Protein 4AZ6 (pdb70)

B-factor: mean 16.1, std 9.79, range [7.25, 99.03]

Sequence (435 aa):
SHNNEKLAKKKKIVSIDAGRKYFSPEQLKEEIIDKAKHYGYTDLHLLVGNDGLRFMLDDMSITANGKKTYASDDVKRRAIEEKGTNDDYYNDPNGNHLTESQMTDLLINNYAKDDKKGIGLIPTVNSPGHMDAILNAMKELGIQNPNFSYFGKKSARTVDLDNEEQAVAFTKALIIDDKYAAYFAKKKTEIFNIGLDEYANDATDAKKGWSSSVLQADKYYPNEGYPVKGYEKFIAYANDDLARIVKKSSHGLKPMAFNDGIIYYNSDTSFGSFDKDIIVSMWTGGWGGYDVASSKKLLLAEKGHQILNTNDAWYYVLGRNADGQGWYNLDQGLNGIKNTPITSSVPKTEEGADDIPIIGGMVAAWADTPSARYSPSRLFKKLMRHFANANAEEYFAADYEESAEEQALNEVPKKDLNRRYTAEESVTAVKEAEEKAIRRSSLDSNLSRAQQQDDTIDQQAIAKKLQETVNNLTLTT

Organism: Streptococcus pneumoniae serotype 4 (strain ATCC BAA-334 / TIGR4) (NCBI:txid170187)

Structure (mmCIF, N/CA/C/O backbone):
data_4AZ6
#
_entry.id   4AZ6
#
_cell.length_a   78.300
_cell.length_b   109.600
_cell.length_c   112.600
_cell.angle_alpha   90.00
_cell.angle_beta   90.00
_cell.angle_gamma   90.00
#
_symmetry.space_group_name_H-M   'I 2 2 2'
#
loop_
_entity.id
_entity.type
_entity.pdbx_description
1 polymer BETA-N-ACETYLHEXOSAMINIDASE
2 non-polymer 'O-(2-ACETAMIDO-2-DEOXY D-GLUCOPYRANOSYLIDENE) AMINO-N-PHENYLCARBAMATE'
3 non-polymer 1,2-ETHANEDIOL
4 non-polymer 2,5,8,11,14,17-HEXAOXANONADECAN-19-OL
5 water water
#
loop_
_atom_site.group_PDB
_atom_site.id
_atom_site.type_symbol
_atom_site.label_atom_id
_atom_site.label_alt_id
_atom_site.label_comp_id
_atom_site.label_asym_id
_atom_site.label_entity_id
_atom_site.label_seq_id
_atom_site.pdbx_PDB_ins_code
_atom_site.Cartn_x
_atom_site.Cartn_y
_atom_site.Cartn_z
_atom_site.occupancy
_atom_site.B_iso_or_equiv
_atom_site.auth_seq_id
_atom_site.auth_comp_id
_atom_site.auth_asym_id
_atom_site.auth_atom_id
_atom_site.pdbx_PDB_model_num
ATOM 1 N N . SER A 1 1 ? 35.219 46.191 3.631 1.00 44.27 179 SER A N 1
ATOM 2 C CA . SER A 1 1 ? 33.882 45.798 3.098 1.00 33.44 179 SER A CA 1
ATOM 3 C C . SER A 1 1 ? 32.736 46.370 3.921 1.00 34.27 179 SER A C 1
ATOM 4 O O . SER A 1 1 ? 31.844 45.614 4.328 1.00 35.46 179 SER A O 1
ATOM 7 N N . HIS A 1 2 ? 32.747 47.682 4.154 1.00 33.22 180 HIS A N 1
ATOM 8 C CA . HIS A 1 2 ? 31.654 48.361 4.857 1.00 30.30 180 HIS A CA 1
ATOM 9 C C . HIS A 1 2 ? 30.300 48.043 4.257 1.00 28.85 180 HIS A C 1
ATOM 10 O O . HIS A 1 2 ? 29.369 47.809 4.985 1.00 23.56 180 HIS A O 1
ATOM 12 N N A ASN A 1 3 ? 30.188 48.033 2.934 0.50 28.53 181 ASN A N 1
ATOM 13 N N B ASN A 1 3 ? 30.216 48.038 2.914 0.50 28.71 181 ASN A N 1
ATOM 14 C CA A ASN A 1 3 ? 28.918 47.730 2.296 0.50 24.77 181 ASN A CA 1
ATOM 15 C CA B ASN A 1 3 ? 28.974 47.704 2.202 0.50 24.96 181 ASN A CA 1
ATOM 16 C C A ASN A 1 3 ? 28.434 46.300 2.565 0.50 21.86 181 ASN A C 1
ATOM 17 C C B ASN A 1 3 ? 28.451 46.306 2.543 0.50 21.76 181 ASN A C 1
ATOM 18 O O A ASN A 1 3 ? 27.254 46.101 2.798 0.50 19.02 181 ASN A O 1
ATOM 19 O O B ASN A 1 3 ? 27.269 46.140 2.800 0.50 18.98 181 ASN A O 1
ATOM 28 N N . GLU A 1 4 ? 29.334 45.320 2.583 1.00 20.01 182 GLU A N 1
ATOM 29 C CA . GLU A 1 4 ? 28.937 43.952 2.937 1.00 20.66 182 GLU A CA 1
ATOM 30 C C . GLU A 1 4 ? 28.493 43.855 4.393 1.00 19.33 182 GLU A C 1
ATOM 31 O O . GLU A 1 4 ? 27.573 43.105 4.708 1.00 19.15 182 GLU A O 1
ATOM 37 N N . LYS A 1 5 ? 29.113 44.620 5.273 1.00 16.12 183 LYS A N 1
ATOM 38 C CA . LYS A 1 5 ? 28.725 44.578 6.682 1.00 15.52 183 LYS A CA 1
ATOM 39 C C . LYS A 1 5 ? 27.345 45.207 6.862 1.00 13.87 183 LYS A C 1
ATOM 40 O O . LYS A 1 5 ? 26.479 44.638 7.512 1.00 13.79 183 LYS A O 1
ATOM 46 N N . LEU A 1 6 ? 27.123 46.387 6.300 1.00 14.56 184 LEU A N 1
ATOM 47 C CA . LEU A 1 6 ? 25.840 47.075 6.465 1.00 15.24 184 LEU A CA 1
ATOM 48 C C . LEU A 1 6 ? 24.673 46.342 5.806 1.00 14.08 184 LEU A C 1
ATOM 49 O O . LEU A 1 6 ? 23.532 46.495 6.223 1.00 15.13 184 LEU A O 1
ATOM 54 N N . ALA A 1 7 ? 24.966 45.535 4.787 1.00 13.52 185 ALA A N 1
ATOM 55 C CA . ALA A 1 7 ? 23.954 44.755 4.099 1.00 14.18 185 ALA A CA 1
ATOM 56 C C . ALA A 1 7 ? 23.444 43.580 4.920 1.00 13.42 185 ALA A C 1
ATOM 57 O O . ALA A 1 7 ? 22.405 43.003 4.584 1.00 15.12 185 ALA A O 1
ATOM 59 N N . LYS A 1 8 ? 24.160 43.202 5.971 1.00 12.16 186 LYS A N 1
ATOM 60 C CA . LYS A 1 8 ? 23.719 42.096 6.818 1.00 12.32 186 LYS A CA 1
ATOM 61 C C . LYS A 1 8 ? 22.444 42.473 7.572 1.00 10.98 186 LYS A C 1
ATOM 62 O O . LYS A 1 8 ? 22.156 43.642 7.826 1.00 11.37 186 LYS A O 1
ATOM 68 N N A LYS A 1 9 ? 21.687 41.458 7.962 0.50 10.12 187 LYS A N 1
ATOM 69 N N B LYS A 1 9 ? 21.688 41.458 7.963 0.50 10.42 187 LYS A N 1
ATOM 70 C CA A LYS A 1 9 ? 20.576 41.664 8.875 0.50 9.89 187 LYS A CA 1
ATOM 71 C CA B LYS A 1 9 ? 20.579 41.660 8.878 0.50 10.38 187 LYS A CA 1
ATOM 72 C C A LYS A 1 9 ? 21.108 41.845 10.293 0.50 8.60 187 LYS A C 1
ATOM 73 C C B LYS A 1 9 ? 21.111 41.846 10.295 0.50 8.83 187 LYS A C 1
ATOM 74 O O A LYS A 1 9 ? 22.038 41.140 10.721 0.50 10.00 187 LYS A O 1
ATOM 75 O O B LYS A 1 9 ? 22.042 41.142 10.723 0.50 10.28 187 LYS A O 1
ATOM 86 N N . LYS A 1 10 ? 20.514 42.768 11.041 1.00 9.17 188 LYS A N 1
ATOM 87 C CA . LYS A 1 10 ? 20.797 42.927 12.479 1.00 9.02 188 LYS A CA 1
ATOM 88 C C . LYS A 1 10 ? 19.427 42.900 13.166 1.00 8.86 188 LYS A C 1
ATOM 89 O O . LYS A 1 10 ? 18.546 43.719 12.863 1.00 8.76 188 LYS A O 1
ATOM 95 N N . ILE A 1 11 ? 19.244 41.914 14.020 1.00 8.70 189 ILE A N 1
ATOM 96 C CA . ILE A 1 11 ? 17.945 41.517 14.476 1.00 8.09 189 ILE A CA 1
ATOM 97 C C . ILE A 1 11 ? 17.912 41.480 15.978 1.00 7.93 189 ILE A C 1
ATOM 98 O O . ILE A 1 11 ? 18.843 41.010 16.612 1.00 8.39 189 ILE A O 1
ATOM 103 N N . VAL A 1 12 ? 16.809 41.961 16.554 1.00 8.02 190 VAL A N 1
ATOM 104 C CA . VAL A 1 12 ? 16.504 41.771 17.955 1.00 8.14 190 VAL A CA 1
ATOM 105 C C . VAL A 1 12 ? 15.349 40.785 18.040 1.00 8.12 190 VAL A C 1
ATOM 106 O O . VAL A 1 12 ? 14.332 40.952 17.350 1.00 8.34 190 VAL A O 1
ATOM 110 N N . SER A 1 13 ? 15.505 39.748 18.865 1.00 8.22 191 SER A N 1
ATOM 111 C CA . SER A 1 13 ? 14.479 38.738 19.085 1.00 7.25 191 SER A CA 1
ATOM 112 C C . SER A 1 13 ? 13.814 38.925 20.435 1.00 7.84 191 SER A C 1
ATOM 113 O O . SER A 1 13 ? 14.477 39.147 21.439 1.00 8.30 191 SER A O 1
ATOM 116 N N . ILE A 1 14 ? 12.484 38.847 20.433 1.00 8.25 192 ILE A N 1
ATOM 117 C CA . ILE A 1 14 ? 11.667 39.010 21.627 1.00 7.80 192 ILE A CA 1
ATOM 118 C C . ILE A 1 14 ? 10.733 37.815 21.793 1.00 8.05 192 ILE A C 1
ATOM 119 O O . ILE A 1 14 ? 9.960 37.489 20.880 1.00 8.25 192 ILE A O 1
ATOM 124 N N . ASP A 1 15 ? 10.808 37.160 22.952 1.00 8.72 193 ASP A N 1
ATOM 125 C CA . ASP A 1 15 ? 9.934 36.037 23.281 1.00 7.94 193 ASP A CA 1
ATOM 126 C C . ASP A 1 15 ? 8.556 36.521 23.759 1.00 8.24 193 ASP A C 1
ATOM 127 O O . ASP A 1 15 ? 8.300 36.639 24.933 1.00 8.97 193 ASP A O 1
ATOM 132 N N . ALA A 1 16 ? 7.685 36.790 22.791 1.00 7.92 194 ALA A N 1
ATOM 133 C CA . ALA A 1 16 ? 6.281 37.123 23.057 1.00 8.20 194 ALA A CA 1
ATOM 134 C C . ALA A 1 16 ? 5.399 35.892 22.879 1.00 8.74 194 ALA A C 1
ATOM 135 O O . ALA A 1 16 ? 4.199 35.985 22.605 1.00 9.88 194 ALA A O 1
ATOM 137 N N . GLY A 1 17 ? 6.012 34.707 23.040 1.00 8.42 195 GLY A N 1
ATOM 138 C CA . GLY A 1 17 ? 5.253 33.458 23.163 1.00 8.22 195 GLY A CA 1
ATOM 139 C C . GLY A 1 17 ? 5.002 33.121 24.607 1.00 8.00 195 GLY A C 1
ATOM 140 O O . GLY A 1 17 ? 3.870 32.865 25.040 1.00 9.10 195 GLY A O 1
ATOM 141 N N . ARG A 1 18 ? 6.067 33.111 25.412 1.00 8.26 196 ARG A N 1
ATOM 142 C CA . ARG A 1 18 ? 5.888 32.802 26.817 1.00 8.84 196 ARG A CA 1
ATOM 143 C C . ARG A 1 18 ? 5.149 33.905 27.551 1.00 8.18 196 ARG A C 1
ATOM 144 O O . ARG A 1 18 ? 4.400 33.642 28.504 1.00 8.85 196 ARG A O 1
ATOM 152 N N . LYS A 1 19 ? 5.402 35.143 27.135 1.00 8.64 197 LYS A N 1
ATOM 153 C CA . LYS A 1 19 ? 4.986 36.348 27.874 1.00 8.78 197 LYS A CA 1
ATOM 154 C C . LYS A 1 19 ? 4.294 37.305 26.924 1.00 8.67 197 LYS A C 1
ATOM 155 O O . LYS A 1 19 ? 4.715 37.483 25.793 1.00 9.13 197 LYS A O 1
ATOM 161 N N . TYR A 1 20 ? 3.274 37.976 27.428 1.00 8.80 198 TYR A N 1
ATOM 162 C CA . TYR A 1 20 ? 2.572 38.977 26.654 1.00 8.96 198 TYR A CA 1
ATOM 163 C C . TYR A 1 20 ? 3.370 40.287 26.554 1.00 8.61 198 TYR A C 1
ATOM 164 O O . TYR A 1 20 ? 3.883 40.781 27.556 1.00 9.44 198 TYR A O 1
ATOM 173 N N . PHE A 1 21 ? 3.461 40.809 25.332 1.00 8.59 199 PHE A N 1
ATOM 174 C CA . PHE A 1 21 ? 3.936 42.156 25.040 1.00 8.94 199 PHE A CA 1
ATOM 175 C C . PHE A 1 21 ? 2.822 42.909 24.327 1.00 9.49 199 PHE A C 1
ATOM 176 O O . PHE A 1 21 ? 2.215 42.382 23.389 1.00 9.98 199 PHE A O 1
ATOM 184 N N . SER A 1 22 ? 2.548 44.144 24.763 1.00 10.00 200 SER A N 1
ATOM 185 C CA . SER A 1 22 ? 1.516 44.927 24.114 1.00 10.23 200 SER A CA 1
ATOM 186 C C . SER A 1 22 ? 1.987 45.547 22.822 1.00 10.42 200 SER A C 1
ATOM 187 O O . SER A 1 22 ? 3.184 45.708 22.586 1.00 10.78 200 SER A O 1
ATOM 190 N N . PRO A 1 23 ? 1.047 45.959 21.965 1.00 10.52 201 PRO A N 1
ATOM 191 C CA . PRO A 1 23 ? 1.466 46.686 20.775 1.00 11.09 201 PRO A CA 1
ATOM 192 C C . PRO A 1 23 ? 2.318 47.907 21.085 1.00 11.41 201 PRO A C 1
ATOM 193 O O . PRO A 1 23 ? 3.295 48.169 20.399 1.00 12.19 201 PRO A O 1
ATOM 197 N N . GLU A 1 24 ? 1.971 48.646 22.125 1.00 11.55 202 GLU A N 1
ATOM 198 C CA . GLU A 1 24 ? 2.741 49.817 22.522 1.00 12.11 202 GLU A CA 1
ATOM 199 C C . GLU A 1 24 ? 4.178 49.438 22.909 1.00 11.36 202 GLU A C 1
ATOM 200 O O . GLU A 1 24 ? 5.132 50.116 22.504 1.00 11.27 202 GLU A O 1
ATOM 206 N N . GLN A 1 25 ? 4.350 48.363 23.665 1.00 10.11 203 GLN A N 1
ATOM 207 C CA . GLN A 1 25 ? 5.693 47.908 24.049 1.00 10.56 203 GLN A CA 1
ATOM 208 C C . GLN A 1 25 ? 6.490 47.495 22.839 1.00 10.02 203 GLN A C 1
ATOM 209 O O . GLN A 1 25 ? 7.689 47.799 22.737 1.00 10.78 203 GLN A O 1
ATOM 215 N N . LEU A 1 26 ? 5.837 46.814 21.903 1.00 9.84 204 LEU A N 1
ATOM 216 C CA . LEU A 1 26 ? 6.516 46.327 20.717 1.00 9.76 204 LEU A CA 1
ATOM 217 C C . LEU A 1 26 ? 6.902 47.493 19.794 1.00 10.60 204 LEU A C 1
ATOM 218 O O . LEU A 1 26 ? 7.959 47.491 19.173 1.00 10.41 204 LEU A O 1
ATOM 223 N N . LYS A 1 27 ? 6.039 48.509 19.702 1.00 10.78 205 LYS A N 1
ATOM 224 C CA . LYS A 1 27 ? 6.384 49.714 18.943 1.00 10.88 205 LYS A CA 1
ATOM 225 C C . LYS A 1 27 ? 7.594 50.426 19.522 1.00 10.69 205 LYS A C 1
ATOM 226 O O . LYS A 1 27 ? 8.433 50.910 18.765 1.00 11.04 205 LYS A O 1
ATOM 232 N N A GLU A 1 28 ? 7.700 50.468 20.840 0.50 10.61 206 GLU A N 1
ATOM 233 N N B GLU A 1 28 ? 7.698 50.489 20.845 0.50 10.87 206 GLU A N 1
ATOM 234 C CA A GLU A 1 28 ? 8.846 51.078 21.488 0.50 11.19 206 GLU A CA 1
ATOM 235 C CA B GLU A 1 28 ? 8.857 51.102 21.495 0.50 11.68 206 GLU A CA 1
ATOM 236 C C A GLU A 1 28 ? 10.129 50.303 21.143 0.50 10.78 206 GLU A C 1
ATOM 237 C C B GLU A 1 28 ? 10.130 50.307 21.134 0.50 10.97 206 GLU A C 1
ATOM 238 O O A GLU A 1 28 ? 11.168 50.907 20.902 0.50 11.76 206 GLU A O 1
ATOM 239 O O B GLU A 1 28 ? 11.165 50.904 20.865 0.50 11.89 206 GLU A O 1
ATOM 250 N N . ILE A 1 29 ? 10.057 48.981 21.111 1.00 10.36 207 ILE A N 1
ATOM 251 C CA . ILE A 1 29 ? 11.201 48.149 20.748 1.00 10.54 207 ILE A CA 1
ATOM 252 C C . ILE A 1 29 ? 11.580 48.407 19.294 1.00 10.46 207 ILE A C 1
ATOM 253 O O . ILE A 1 29 ? 12.757 48.558 18.958 1.00 11.71 207 ILE A O 1
ATOM 258 N N . ILE A 1 30 ? 10.587 48.487 18.409 1.00 10.28 208 ILE A N 1
ATOM 259 C CA . ILE A 1 30 ? 10.833 48.822 17.000 1.00 10.85 208 ILE A CA 1
ATOM 260 C C . ILE A 1 30 ? 11.521 50.181 16.868 1.00 10.43 208 ILE A C 1
ATOM 261 O O . ILE A 1 30 ? 12.460 50.350 16.083 1.00 10.43 208 ILE A O 1
ATOM 266 N N . ASP A 1 31 ? 11.055 51.161 17.636 1.00 10.68 209 ASP A N 1
ATOM 267 C CA . ASP A 1 31 ? 11.653 52.495 17.595 1.00 11.12 209 ASP A CA 1
ATOM 268 C C . ASP A 1 31 ? 13.131 52.437 17.983 1.00 10.62 209 ASP A C 1
ATOM 269 O O . ASP A 1 31 ? 13.978 53.055 17.337 1.00 11.83 209 ASP A O 1
ATOM 274 N N . LYS A 1 32 ? 13.451 51.698 19.026 1.00 10.55 210 LYS A N 1
ATOM 275 C CA . LYS A 1 32 ? 14.821 51.569 19.475 1.00 10.95 210 LYS A CA 1
ATOM 276 C C . LYS A 1 32 ? 15.653 50.787 18.463 1.00 10.54 210 LYS A C 1
ATOM 277 O O . LYS A 1 32 ? 16.809 51.134 18.187 1.00 11.35 210 LYS A O 1
ATOM 283 N N . ALA A 1 33 ? 15.074 49.745 17.886 1.00 10.69 211 ALA A N 1
ATOM 284 C CA . ALA A 1 33 ? 15.752 48.965 16.853 1.00 10.37 211 ALA A CA 1
ATOM 285 C C . ALA A 1 33 ? 16.159 49.868 15.711 1.00 10.19 211 ALA A C 1
ATOM 286 O O . ALA A 1 33 ? 17.302 49.857 15.241 1.00 11.36 211 ALA A O 1
ATOM 288 N N . LYS A 1 34 ? 15.217 50.682 15.239 1.00 10.55 212 LYS A N 1
ATOM 289 C CA . LYS A 1 34 ? 15.522 51.611 14.163 1.00 11.49 212 LYS A CA 1
ATOM 290 C C . LYS A 1 34 ? 16.626 52.593 14.559 1.00 10.99 212 LYS A C 1
ATOM 291 O O . LYS A 1 34 ? 17.608 52.787 13.836 1.00 12.32 212 LYS A O 1
ATOM 297 N N . HIS A 1 35 ? 16.494 53.185 15.727 1.00 10.90 213 HIS A N 1
ATOM 298 C CA . HIS A 1 35 ? 17.479 54.151 16.215 1.00 11.53 213 HIS A CA 1
ATOM 299 C C . HIS A 1 35 ? 18.888 53.572 16.277 1.00 11.40 213 HIS A C 1
ATOM 300 O O . HIS A 1 35 ? 19.845 54.248 15.907 1.00 13.20 213 HIS A O 1
ATOM 307 N N . TYR A 1 36 ? 19.026 52.344 16.774 1.00 10.87 214 TYR A N 1
ATOM 308 C CA . TYR A 1 36 ? 20.324 51.710 16.950 1.00 10.66 214 TYR A CA 1
ATOM 309 C C . TYR A 1 36 ? 20.871 51.069 15.674 1.00 11.10 214 TYR A C 1
ATOM 310 O O . TYR A 1 36 ? 21.997 50.553 15.697 1.00 12.09 214 TYR A O 1
ATOM 319 N N . GLY A 1 37 ? 20.105 51.071 14.588 1.00 10.45 215 GLY A N 1
ATOM 320 C CA . GLY A 1 37 ? 20.598 50.612 13.305 1.00 10.95 215 GLY A CA 1
ATOM 321 C C . GLY A 1 37 ? 20.327 49.171 12.939 1.00 10.17 215 GLY A C 1
ATOM 322 O O . GLY A 1 37 ? 20.980 48.594 12.061 1.00 11.19 215 GLY A O 1
ATOM 323 N N . TYR A 1 38 ? 19.345 48.570 13.615 1.00 9.21 216 TYR A N 1
ATOM 324 C CA . TYR A 1 38 ? 18.880 47.229 13.305 1.00 9.15 216 TYR A CA 1
ATOM 325 C C . TYR A 1 38 ? 18.071 47.232 12.015 1.00 8.78 216 TYR A C 1
ATOM 326 O O . TYR A 1 38 ? 17.592 48.286 11.549 1.00 10.52 216 TYR A O 1
ATOM 335 N N . THR A 1 39 ? 17.811 46.033 11.493 1.00 8.64 217 THR A N 1
ATOM 336 C CA . THR A 1 39 ? 16.956 45.839 10.325 1.00 9.25 217 THR A CA 1
ATOM 337 C C . THR A 1 39 ? 15.640 45.103 10.583 1.00 8.89 217 THR A C 1
ATOM 338 O O . THR A 1 39 ? 14.729 45.240 9.776 1.00 9.81 217 THR A O 1
ATOM 342 N N . ASP A 1 40 ? 15.563 44.313 11.655 1.00 8.67 218 ASP A N 1
ATOM 343 C CA . ASP A 1 40 ? 14.431 43.427 11.880 1.00 8.85 218 ASP A CA 1
ATOM 344 C C . ASP A 1 40 ? 14.162 43.196 13.342 1.00 7.90 218 ASP A C 1
ATOM 345 O O . ASP A 1 40 ? 15.075 43.189 14.173 1.00 9.06 218 ASP A O 1
ATOM 350 N N . LEU A 1 41 ? 12.879 42.967 13.622 1.00 8.44 219 LEU A N 1
ATOM 351 C CA . LEU A 1 41 ? 12.357 42.420 14.861 1.00 7.93 219 LEU A CA 1
ATOM 352 C C . LEU A 1 41 ? 11.946 40.977 14.623 1.00 7.86 219 LEU A C 1
ATOM 353 O O . LEU A 1 41 ? 11.138 40.695 13.733 1.00 9.04 219 LEU A O 1
ATOM 358 N N . HIS A 1 42 ? 12.517 40.064 15.399 1.00 7.58 220 HIS A N 1
ATOM 359 C CA . HIS A 1 42 ? 12.157 38.658 15.370 1.00 7.60 220 HIS A CA 1
ATOM 360 C C . HIS A 1 42 ? 11.238 38.438 16.552 1.00 7.66 220 HIS A C 1
ATOM 361 O O . HIS A 1 42 ? 11.664 38.495 17.703 1.00 9.37 220 HIS A O 1
ATOM 368 N N . LEU A 1 43 ? 9.946 38.259 16.266 1.00 8.23 221 LEU A N 1
ATOM 369 C CA . LEU A 1 43 ? 8.941 38.198 17.311 1.00 7.89 221 LEU A CA 1
ATOM 370 C C . LEU A 1 43 ? 8.411 36.771 17.434 1.00 7.84 221 LEU A C 1
ATOM 371 O O . LEU A 1 43 ? 7.681 36.280 16.557 1.00 8.64 221 LEU A O 1
ATOM 376 N N . LEU A 1 44 ? 8.810 36.089 18.491 1.00 7.66 222 LEU A N 1
ATOM 377 C CA . LEU A 1 44 ? 8.202 34.780 18.743 1.00 7.64 222 LEU A CA 1
ATOM 378 C C . LEU A 1 44 ? 6.801 35.031 19.284 1.00 8.03 222 LEU A C 1
ATOM 379 O O . LEU A 1 44 ? 6.616 35.799 20.231 1.00 8.91 222 LEU A O 1
ATOM 384 N N . VAL A 1 45 ? 5.826 34.418 18.620 1.00 7.72 223 VAL A N 1
ATOM 385 C CA . VAL A 1 45 ? 4.434 34.466 19.106 1.00 7.58 223 VAL A CA 1
ATOM 386 C C . VAL A 1 45 ? 3.929 33.088 19.528 1.00 7.82 223 VAL A C 1
ATOM 387 O O . VAL A 1 45 ? 3.019 32.998 20.343 1.00 8.61 223 VAL A O 1
ATOM 391 N N . GLY A 1 46 ? 4.512 32.023 19.001 1.00 8.15 224 GLY A N 1
ATOM 392 C CA . GLY A 1 46 ? 4.321 30.671 19.494 1.00 8.03 224 GLY A CA 1
ATOM 393 C C . GLY A 1 46 ? 5.639 30.163 20.027 1.00 7.60 224 GLY A C 1
ATOM 394 O O . GLY A 1 46 ? 6.560 29.947 19.261 1.00 8.17 224 GLY A O 1
ATOM 395 N N . ASN A 1 47 ? 5.749 30.056 21.330 1.00 7.78 225 ASN A N 1
ATOM 396 C CA . ASN A 1 47 ? 6.958 29.590 21.999 1.00 8.00 225 ASN A CA 1
ATOM 397 C C . ASN A 1 47 ? 6.518 29.299 23.429 1.00 8.64 225 ASN A C 1
ATOM 398 O O . ASN A 1 47 ? 6.434 30.205 24.269 1.00 8.58 225 ASN A O 1
ATOM 403 N N . ASP A 1 48 ? 6.138 28.035 23.633 1.00 8.41 226 ASP A N 1
ATOM 404 C CA . ASP A 1 48 ? 5.448 27.519 24.820 1.00 8.87 226 ASP A CA 1
ATOM 405 C C . ASP A 1 48 ? 4.007 28.080 24.823 1.00 9.49 226 ASP A C 1
ATOM 406 O O . ASP A 1 48 ? 3.064 27.353 24.494 1.00 10.24 226 ASP A O 1
ATOM 411 N N . GLY A 1 49 ? 3.844 29.360 25.126 1.00 8.99 227 GLY A N 1
ATOM 412 C CA . GLY A 1 49 ? 2.568 30.005 24.919 1.00 9.47 227 GLY A CA 1
ATOM 413 C C . GLY A 1 49 ? 2.346 30.311 23.456 1.00 8.58 227 GLY A C 1
ATOM 414 O O . GLY A 1 49 ? 3.279 30.335 22.664 1.00 9.52 227 GLY A O 1
ATOM 415 N N . LEU A 1 50 ? 1.096 30.579 23.079 1.00 8.30 228 LEU A N 1
ATOM 416 C CA . LEU A 1 50 ? 0.722 31.026 21.745 1.00 8.32 228 LEU A CA 1
ATOM 417 C C . LEU A 1 50 ? -0.098 32.291 21.892 1.00 8.32 228 LEU A C 1
ATOM 418 O O . LEU A 1 50 ? -1.187 32.256 22.473 1.00 9.53 228 LEU A O 1
ATOM 423 N N . ARG A 1 51 ? 0.432 33.404 21.413 1.00 8.14 229 ARG A N 1
ATOM 424 C CA . ARG A 1 51 ? -0.084 34.732 21.750 1.00 8.28 229 ARG A CA 1
ATOM 425 C C . ARG A 1 51 ? -0.335 35.600 20.515 1.00 8.52 229 ARG A C 1
ATOM 426 O O . ARG A 1 51 ? -0.060 36.788 20.498 1.00 8.80 229 ARG A O 1
ATOM 434 N N . PHE A 1 52 ? -0.897 34.995 19.483 1.00 8.60 230 PHE A N 1
ATOM 435 C CA . PHE A 1 52 ? -1.319 35.715 18.278 1.00 8.86 230 PHE A CA 1
ATOM 436 C C . PHE A 1 52 ? -2.501 34.985 17.690 1.00 9.21 230 PHE A C 1
ATOM 437 O O . PHE A 1 52 ? -2.421 33.795 17.371 1.00 10.37 230 PHE A O 1
ATOM 445 N N . MET A 1 53 ? -3.626 35.701 17.593 1.00 9.15 231 MET A N 1
ATOM 446 C CA . MET A 1 53 ? -4.875 35.116 17.091 1.00 9.53 231 MET A CA 1
ATOM 447 C C . MET A 1 53 ? -5.313 35.793 15.796 1.00 9.35 231 MET A C 1
ATOM 448 O O . MET A 1 53 ? -5.523 37.012 15.755 1.00 10.57 231 MET A O 1
ATOM 453 N N . LEU A 1 54 ? -5.448 35.003 14.730 1.00 9.10 232 LEU A N 1
ATOM 454 C CA . LEU A 1 54 ? -6.039 35.499 13.490 1.00 9.44 232 LEU A CA 1
ATOM 455 C C . LEU A 1 54 ? -7.545 35.713 13.653 1.00 9.16 232 LEU A C 1
ATOM 456 O O . LEU A 1 54 ? -8.180 35.145 14.526 1.00 10.09 232 LEU A O 1
ATOM 461 N N . ASP A 1 55 ? -8.118 36.522 12.771 1.00 9.63 233 ASP A N 1
ATOM 462 C CA . ASP A 1 55 ? -9.566 36.743 12.782 1.00 10.27 233 ASP A CA 1
ATOM 463 C C . ASP A 1 55 ? -10.324 35.453 12.472 1.00 9.33 233 ASP A C 1
ATOM 464 O O . ASP A 1 55 ? -11.327 35.177 13.104 1.00 10.42 233 ASP A O 1
ATOM 469 N N . ASP A 1 56 ? -9.826 34.674 11.508 1.00 9.25 234 ASP A N 1
ATOM 470 C CA . ASP A 1 56 ? -10.338 33.343 11.190 1.00 9.54 234 ASP A CA 1
ATOM 471 C C . ASP A 1 56 ? -9.289 32.318 11.613 1.00 9.86 234 ASP A C 1
ATOM 472 O O . ASP A 1 56 ? -8.244 32.206 10.977 1.00 10.71 234 ASP A O 1
ATOM 477 N N . MET A 1 57 ? -9.598 31.583 12.674 1.00 9.39 235 MET A N 1
ATOM 478 C CA . MET A 1 57 ? -8.746 30.513 13.176 1.00 9.12 235 MET A CA 1
ATOM 479 C C . MET A 1 57 ? -9.308 29.135 12.885 1.00 9.32 235 MET A C 1
ATOM 480 O O . MET A 1 57 ? -8.870 28.142 13.469 1.00 10.65 235 MET A O 1
ATOM 485 N N . SER A 1 58 ? -10.262 29.033 11.966 1.00 9.51 236 SER A N 1
ATOM 486 C CA . SER A 1 58 ? -10.768 27.718 11.605 1.00 10.22 236 SER A CA 1
ATOM 487 C C . SER A 1 58 ? -9.661 26.865 10.988 1.00 9.62 236 SER A C 1
ATOM 488 O O . SER A 1 58 ? -8.840 27.367 10.218 1.00 10.61 236 SER A O 1
ATOM 491 N N . ILE A 1 59 ? -9.627 25.582 11.342 1.00 9.67 237 ILE A N 1
ATOM 492 C CA . ILE A 1 59 ? -8.541 24.684 10.918 1.00 9.82 237 ILE A CA 1
ATOM 493 C C . ILE A 1 59 ? -9.121 23.449 10.293 1.00 10.68 237 ILE A C 1
ATOM 494 O O . ILE A 1 59 ? -9.907 22.746 10.919 1.00 11.00 237 ILE A O 1
ATOM 499 N N 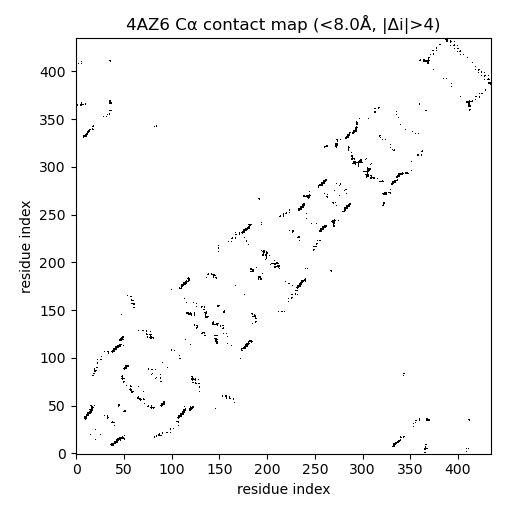. THR A 1 60 ? -8.731 23.172 9.053 1.00 11.60 238 THR A N 1
ATOM 500 C CA . THR A 1 60 ? -9.211 21.980 8.382 1.00 12.10 238 THR A CA 1
ATOM 501 C C . THR A 1 60 ? -8.106 20.924 8.465 1.00 12.44 238 THR A C 1
ATOM 502 O O . THR A 1 60 ? -7.021 21.093 7.905 1.00 14.28 238 THR A O 1
ATOM 506 N N . ALA A 1 61 ? -8.405 19.835 9.157 1.00 12.51 239 ALA A N 1
ATOM 507 C CA . ALA A 1 61 ? -7.474 18.726 9.335 1.00 12.72 239 ALA A CA 1
ATOM 508 C C . ALA A 1 61 ? -8.281 17.562 9.838 1.00 13.60 239 ALA A C 1
ATOM 509 O O . ALA A 1 61 ? -9.351 17.753 10.394 1.00 14.08 239 ALA A O 1
ATOM 511 N N . ASN A 1 62 ? -7.739 16.366 9.716 1.00 14.80 240 ASN A N 1
ATOM 512 C CA . ASN A 1 62 ? -8.362 15.192 10.301 1.00 14.26 240 ASN A CA 1
ATOM 513 C C . ASN A 1 62 ? -9.772 14.935 9.786 1.00 14.81 240 ASN A C 1
ATOM 514 O O . ASN A 1 62 ? -10.616 14.440 10.540 1.00 17.66 240 ASN A O 1
ATOM 519 N N . GLY A 1 63 ? -10.006 15.271 8.517 1.00 15.15 241 GLY A N 1
ATOM 520 C CA . GLY A 1 63 ? -11.296 15.003 7.885 1.00 15.26 241 GLY A CA 1
ATOM 521 C C . GLY A 1 63 ? -12.441 15.898 8.329 1.00 15.49 241 GLY A C 1
ATOM 522 O O . GLY A 1 63 ? -13.600 15.571 8.094 1.00 17.21 241 GLY A O 1
ATOM 523 N N A LYS A 1 64 ? -12.121 17.033 8.937 0.50 13.90 242 LYS A N 1
ATOM 524 N N B LYS A 1 64 ? -12.121 17.033 8.937 0.50 14.09 242 LYS A N 1
ATOM 525 C CA A LYS A 1 64 ? -13.126 17.936 9.478 0.50 13.60 242 LYS A CA 1
ATOM 526 C CA B LYS A 1 64 ? -13.129 17.940 9.463 0.50 13.98 242 LYS A CA 1
ATOM 527 C C A LYS A 1 64 ? -12.566 19.341 9.490 0.50 13.08 242 LYS A C 1
ATOM 528 C C B LYS A 1 64 ? -12.566 19.343 9.486 0.50 13.27 242 LYS A C 1
ATOM 529 O O A LYS A 1 64 ? -11.424 19.580 9.067 0.50 13.21 242 LYS A O 1
ATOM 530 O O B LYS A 1 64 ? -11.422 19.582 9.069 0.50 13.41 242 LYS A O 1
ATOM 541 N N . THR A 1 65 ? -13.395 20.282 9.922 1.00 12.05 243 THR A N 1
ATOM 542 C CA . THR A 1 65 ? -12.946 21.624 10.232 1.00 11.77 243 THR A CA 1
ATOM 543 C C . THR A 1 65 ? -13.245 21.861 11.701 1.00 11.68 243 THR A C 1
ATOM 544 O O . THR A 1 65 ? -14.332 21.553 12.183 1.00 12.66 243 THR A O 1
ATOM 548 N N . TYR A 1 66 ? -12.243 22.364 12.407 1.00 10.66 244 TYR A N 1
ATOM 549 C CA . TYR A 1 66 ? -12.388 22.827 13.772 1.00 9.61 244 TYR A CA 1
ATOM 550 C C . TYR A 1 66 ? -12.781 24.302 13.681 1.00 9.56 244 TYR A C 1
ATOM 551 O O . TYR A 1 66 ? -12.068 25.106 13.063 1.00 10.56 244 TYR A O 1
ATOM 560 N N . ALA A 1 67 ? -13.905 24.649 14.300 1.00 9.50 245 ALA A N 1
ATOM 561 C CA . ALA A 1 67 ? -14.489 25.969 14.157 1.00 9.34 245 ALA A CA 1
ATOM 562 C C . ALA A 1 67 ? -13.579 27.054 14.722 1.00 9.46 245 ALA A C 1
ATOM 563 O O . ALA A 1 67 ? -12.922 26.841 15.733 1.00 10.00 245 ALA A O 1
ATOM 565 N N . SER A 1 68 ? -13.530 28.218 14.057 1.00 9.47 246 SER A N 1
ATOM 566 C CA . SER A 1 68 ? -12.693 29.319 14.480 1.00 9.97 246 SER A CA 1
ATOM 567 C C . SER A 1 68 ? -12.883 29.656 15.942 1.00 10.49 246 SER A C 1
ATOM 568 O O . SER A 1 68 ? -11.925 29.782 16.690 1.00 10.07 246 SER A O 1
ATOM 571 N N . ASP A 1 69 ? -14.128 29.817 16.390 1.00 10.26 247 ASP A N 1
ATOM 572 C CA . ASP A 1 69 ? -14.346 30.239 17.767 1.00 10.45 247 ASP A CA 1
ATOM 573 C C . ASP A 1 69 ? -13.897 29.163 18.761 1.00 10.05 247 ASP A C 1
ATOM 574 O O . ASP A 1 69 ? -13.444 29.491 19.851 1.00 10.69 247 ASP A O 1
ATOM 579 N N . ASP A 1 70 ? -14.010 27.882 18.392 1.00 9.77 248 ASP A N 1
ATOM 580 C CA . ASP A 1 70 ? -13.493 26.806 19.235 1.00 10.30 248 ASP A CA 1
ATOM 581 C C . ASP A 1 70 ? -11.962 26.771 19.280 1.00 9.36 248 ASP A C 1
ATOM 582 O O . ASP A 1 70 ? -11.384 26.575 20.345 1.00 9.47 248 ASP A O 1
ATOM 587 N N . VAL A 1 71 ? -11.316 26.968 18.132 1.00 8.96 249 VAL A N 1
ATOM 588 C CA . VAL A 1 71 ? -9.856 27.031 18.080 1.00 9.10 249 VAL A CA 1
ATOM 589 C C . VAL A 1 71 ? -9.359 28.218 18.900 1.00 8.58 249 VAL A C 1
ATOM 590 O O . VAL A 1 71 ? -8.414 28.095 19.662 1.00 9.50 249 VAL A O 1
ATOM 594 N N . LYS A 1 72 ? -10.031 29.369 18.809 1.00 9.06 250 LYS A N 1
ATOM 595 C CA . LYS A 1 72 ? -9.663 30.526 19.624 1.00 9.50 250 LYS A CA 1
ATOM 596 C C . LYS A 1 72 ? -9.821 30.226 21.107 1.00 9.29 250 LYS A C 1
ATOM 597 O O . LYS A 1 72 ? -8.927 30.533 21.888 1.00 11.04 250 LYS A O 1
ATOM 603 N N A ARG A 1 73 ? -10.947 29.644 21.515 0.50 9.88 251 ARG A N 1
ATOM 604 N N B ARG A 1 73 ? -10.948 29.643 21.511 0.50 9.87 251 ARG A N 1
ATOM 605 C CA A ARG A 1 73 ? -11.129 29.283 22.926 0.50 10.56 251 ARG A CA 1
ATOM 606 C CA B ARG A 1 73 ? -11.143 29.287 22.921 0.50 10.56 251 ARG A CA 1
ATOM 607 C C A ARG A 1 73 ? -10.045 28.305 23.380 0.50 9.53 251 ARG A C 1
ATOM 608 C C B ARG A 1 73 ? -10.054 28.307 23.378 0.50 9.54 251 ARG A C 1
ATOM 609 O O A ARG A 1 73 ? -9.490 28.439 24.478 0.50 10.58 251 ARG A O 1
ATOM 610 O O B ARG A 1 73 ? -9.499 28.445 24.473 0.50 10.61 251 ARG A O 1
ATOM 625 N N . ALA A 1 74 ? -9.750 27.329 22.529 1.00 9.02 252 ALA A N 1
ATOM 626 C CA . ALA A 1 74 ? -8.775 26.311 22.837 1.00 9.26 252 ALA A CA 1
ATOM 627 C C . ALA A 1 74 ? -7.370 26.900 23.026 1.00 8.85 252 ALA A C 1
ATOM 628 O O . ALA A 1 74 ? -6.670 26.527 23.962 1.00 9.17 252 ALA A O 1
ATOM 630 N N . ILE A 1 75 ? -6.966 27.814 22.155 1.00 8.66 253 ILE A N 1
ATOM 631 C CA . ILE A 1 75 ? -5.659 28.438 22.241 1.00 8.91 253 ILE A CA 1
ATOM 632 C C . ILE A 1 75 ? -5.586 29.392 23.412 1.00 9.07 253 ILE A C 1
ATOM 633 O O . ILE A 1 75 ? -4.590 29.390 24.136 1.00 9.77 253 ILE A O 1
ATOM 638 N N A GLU A 1 76 ? -6.604 30.236 23.617 0.50 9.23 254 GLU A N 1
ATOM 639 N N B GLU A 1 76 ? -6.606 30.227 23.606 0.50 9.01 254 GLU A N 1
ATOM 640 C CA A GLU A 1 76 ? -6.554 31.165 24.759 0.50 10.10 254 GLU A CA 1
ATOM 641 C CA B GLU A 1 76 ? -6.554 31.166 24.720 0.50 9.66 254 GLU A CA 1
ATOM 642 C C A GLU A 1 76 ? -6.396 30.392 26.057 0.50 9.77 254 GLU A C 1
ATOM 643 C C B GLU A 1 76 ? -6.413 30.408 26.047 0.50 9.61 254 GLU A C 1
ATOM 644 O O A GLU A 1 76 ? -5.557 30.716 26.900 0.50 10.24 254 GLU A O 1
ATOM 645 O O B GLU A 1 76 ? -5.577 30.745 26.889 0.50 10.10 254 GLU A O 1
ATOM 656 N N . LYS A 1 77 ? -7.208 29.354 26.209 1.00 9.51 255 LYS A N 1
ATOM 657 C CA . LYS A 1 77 ? -7.169 28.518 27.382 1.00 10.04 255 LYS A CA 1
ATOM 658 C C . LYS A 1 77 ? -5.846 27.808 27.514 1.00 9.32 255 LYS A C 1
ATOM 659 O O . LYS A 1 77 ? -5.265 27.751 28.655 1.00 11.09 255 LYS A O 1
ATOM 665 N N . GLY A 1 78 ? -5.376 27.242 26.412 1.00 9.65 256 GLY A N 1
ATOM 666 C CA . GLY A 1 78 ? -4.130 26.471 26.417 1.00 9.49 256 GLY A CA 1
ATOM 667 C C . GLY A 1 78 ? -2.935 27.331 26.772 1.00 9.16 256 GLY A C 1
ATOM 668 O O . GLY A 1 78 ? -2.029 26.875 27.456 1.00 9.56 256 GLY A O 1
ATOM 669 N N . THR A 1 79 ? -2.931 28.575 26.290 1.00 8.63 257 THR A N 1
ATOM 670 C CA . THR A 1 79 ? -1.885 29.534 26.643 1.00 8.91 257 THR A CA 1
ATOM 671 C C . THR A 1 79 ? -1.987 29.875 28.110 1.00 9.56 257 THR A C 1
ATOM 672 O O . THR A 1 79 ? -0.981 29.914 28.802 1.00 9.82 257 THR A O 1
ATOM 676 N N . ASN A 1 80 ? -3.193 30.113 28.613 1.00 9.50 258 ASN A N 1
ATOM 677 C CA . ASN A 1 80 ? -3.349 30.406 30.030 1.00 10.20 258 ASN A CA 1
ATOM 678 C C . ASN A 1 80 ? -2.905 29.271 30.940 1.00 10.52 258 ASN A C 1
ATOM 679 O O . ASN A 1 80 ? -2.381 29.514 32.036 1.00 11.62 258 ASN A O 1
ATOM 684 N N A ASP A 1 81 ? -3.102 28.029 30.507 0.50 10.47 259 ASP A N 1
ATOM 685 N N B ASP A 1 81 ? -3.111 28.034 30.495 0.50 10.84 259 ASP A N 1
ATOM 686 C CA A ASP A 1 81 ? -2.613 26.896 31.275 0.50 11.36 259 ASP A CA 1
ATOM 687 C CA B ASP A 1 81 ? -2.651 26.871 31.234 0.50 12.08 259 ASP A CA 1
ATOM 688 C C A ASP A 1 81 ? -1.102 26.878 31.353 0.50 12.24 259 ASP A C 1
ATOM 689 C C B ASP A 1 81 ? -1.123 26.792 31.299 0.50 12.54 259 ASP A C 1
ATOM 690 O O A ASP A 1 81 ? -0.543 26.450 32.369 0.50 13.21 259 ASP A O 1
ATOM 691 O O B ASP A 1 81 ? -0.575 26.223 32.249 0.50 13.74 259 ASP A O 1
ATOM 700 N N . TYR A 1 82 ? -0.436 27.365 30.308 1.00 11.54 260 TYR A N 1
ATOM 701 C CA . TYR A 1 82 ? 1.017 27.530 30.363 1.00 11.53 260 TYR A CA 1
ATOM 702 C C . TYR A 1 82 ? 1.365 28.675 31.313 1.00 11.04 260 TYR A C 1
ATOM 703 O O . TYR A 1 82 ? 2.139 28.507 32.264 1.00 12.48 260 TYR A O 1
ATOM 712 N N . TYR A 1 83 ? 0.809 29.854 31.063 1.00 10.78 261 TYR A N 1
ATOM 713 C CA . TYR A 1 83 ? 1.002 31.034 31.907 1.00 10.99 261 TYR A CA 1
ATOM 714 C C . TYR A 1 83 ? -0.113 32.030 31.644 1.00 10.54 261 TYR A C 1
ATOM 715 O O . TYR A 1 83 ? -0.251 32.517 30.530 1.00 10.95 261 TYR A O 1
ATOM 724 N N . ASN A 1 84 ? -0.915 32.302 32.681 1.00 11.05 262 ASN A N 1
ATOM 725 C CA . ASN A 1 84 ? -2.003 33.264 32.569 1.00 11.27 262 ASN A CA 1
ATOM 726 C C . ASN A 1 84 ? -1.464 34.639 32.932 1.00 10.88 262 ASN A C 1
ATOM 727 O O . ASN A 1 84 ? -1.362 35.012 34.103 1.00 12.53 262 ASN A O 1
ATOM 732 N N . ASP A 1 85 ? -1.032 35.349 31.902 1.00 10.27 263 ASP A N 1
ATOM 733 C CA . ASP A 1 85 ? -0.322 36.608 32.067 1.00 10.50 263 ASP A CA 1
ATOM 734 C C . ASP A 1 85 ? -1.329 37.719 32.419 1.00 10.95 263 ASP A C 1
ATOM 735 O O . ASP A 1 85 ? -2.224 38.005 31.636 1.00 11.73 263 ASP A O 1
ATOM 740 N N . PRO A 1 86 ? -1.160 38.380 33.568 1.00 11.83 264 PRO A N 1
ATOM 741 C CA . PRO A 1 86 ? -2.110 39.457 33.901 1.00 12.51 264 PRO A CA 1
ATOM 742 C C . PRO A 1 86 ? -2.087 40.633 32.923 1.00 12.18 264 PRO A C 1
ATOM 743 O O . PRO A 1 86 ? -3.027 41.421 32.855 1.00 14.93 264 PRO A O 1
ATOM 747 N N . ASN A 1 87 ? -1.016 40.783 32.157 1.00 12.32 265 ASN A N 1
ATOM 748 C CA . ASN A 1 87 ? -0.923 41.878 31.207 1.00 12.09 265 ASN A CA 1
ATOM 749 C C . ASN A 1 87 ? -1.701 41.687 29.921 1.00 11.39 265 ASN A C 1
ATOM 750 O O . ASN A 1 87 ? -1.975 42.671 29.232 1.00 12.55 265 ASN A O 1
ATOM 755 N N . GLY A 1 88 ? -2.039 40.436 29.589 1.00 10.93 266 GLY A N 1
ATOM 756 C CA . GLY A 1 88 ? -2.702 40.149 28.338 1.00 10.75 266 GLY A CA 1
ATOM 757 C C . GLY A 1 88 ? -2.528 38.707 27.917 1.00 10.34 266 GLY A C 1
ATOM 758 O O . GLY A 1 88 ? -1.676 37.993 28.465 1.00 10.69 266 GLY A O 1
ATOM 759 N N . ASN A 1 89 ? -3.342 38.256 26.948 1.00 10.05 267 ASN A N 1
ATOM 760 C CA . ASN A 1 89 ? -3.245 36.891 26.465 1.00 9.94 267 ASN A CA 1
ATOM 761 C C . ASN A 1 89 ? -2.643 36.811 25.074 1.00 9.03 267 ASN A C 1
ATOM 762 O O . ASN A 1 89 ? -1.719 36.035 24.867 1.00 10.16 267 ASN A O 1
ATOM 767 N N . HIS A 1 90 ? -3.142 37.587 24.120 1.00 9.04 268 HIS A N 1
ATOM 768 C CA . HIS A 1 90 ? -2.653 37.513 22.743 1.00 9.23 268 HIS A CA 1
ATOM 769 C C . HIS A 1 90 ? -2.793 38.823 22.006 1.00 9.36 268 HIS A C 1
ATOM 770 O O . HIS A 1 90 ? -3.629 39.660 22.365 1.00 10.29 268 HIS A O 1
ATOM 777 N N . LEU A 1 91 ? -1.980 38.992 20.966 1.00 9.77 269 LEU A N 1
ATOM 778 C CA . LEU A 1 91 ? -2.179 40.017 19.951 1.00 9.45 269 LEU A CA 1
ATOM 779 C C . LEU A 1 91 ? -3.253 39.579 18.957 1.00 9.40 269 LEU A C 1
ATOM 780 O O . LEU A 1 91 ? -3.369 38.391 18.627 1.00 9.57 269 LEU A O 1
ATOM 785 N N . THR A 1 92 ? -4.057 40.537 18.502 1.00 9.78 270 THR A N 1
ATOM 786 C CA . THR A 1 92 ? -5.062 40.278 17.474 1.00 9.19 270 THR A CA 1
ATOM 787 C C . THR A 1 92 ? -4.486 40.481 16.078 1.00 9.26 270 THR A C 1
ATOM 788 O O . THR A 1 92 ? -3.405 41.032 15.912 1.00 10.33 270 THR A O 1
ATOM 792 N N . GLU A 1 93 ? -5.227 40.075 15.067 1.00 9.00 271 GLU A N 1
ATOM 793 C CA . GLU A 1 93 ? -4.795 40.269 13.706 1.00 9.15 271 GLU A CA 1
ATOM 794 C C . GLU A 1 93 ? -4.664 41.748 13.367 1.00 9.72 271 GLU A C 1
ATOM 795 O O . GLU A 1 93 ? -3.700 42.160 12.715 1.00 10.04 271 GLU A O 1
ATOM 801 N N . SER A 1 94 ? -5.649 42.562 13.751 1.00 10.36 272 SER A N 1
ATOM 802 C CA . SER A 1 94 ? -5.555 43.986 13.504 1.00 11.46 272 SER A CA 1
ATOM 803 C C . SER A 1 94 ? -4.306 44.570 14.129 1.00 10.22 272 SER A C 1
ATOM 804 O O . SER A 1 94 ? -3.614 45.398 13.523 1.00 11.71 272 SER A O 1
ATOM 807 N N . GLN A 1 95 ? -4.001 44.153 15.356 1.00 9.66 273 GLN A N 1
ATOM 808 C CA . GLN A 1 95 ? -2.827 44.687 16.037 1.00 10.15 273 GLN A CA 1
ATOM 809 C C . GLN A 1 95 ? -1.533 44.260 15.323 1.00 10.25 273 GLN A C 1
ATOM 810 O O . GLN A 1 95 ? -0.612 45.061 15.183 1.00 10.71 273 GLN A O 1
ATOM 816 N N . MET A 1 96 ? -1.462 43.023 14.873 1.00 9.66 274 MET A N 1
ATOM 817 C CA . MET A 1 96 ? -0.265 42.527 14.165 1.00 9.36 274 MET A CA 1
ATOM 818 C C . MET A 1 96 ? -0.097 43.220 12.820 1.00 9.73 274 MET A C 1
ATOM 819 O O . MET A 1 96 ? 1.002 43.618 12.449 1.00 10.34 274 MET A O 1
ATOM 824 N N . THR A 1 97 ? -1.192 43.419 12.088 1.00 9.72 275 THR A N 1
ATOM 825 C CA . THR A 1 97 ? -1.102 44.076 10.806 1.00 10.28 275 THR A CA 1
ATOM 826 C C . THR A 1 97 ? -0.595 45.503 10.995 1.00 10.19 275 THR A C 1
ATOM 827 O O . THR A 1 97 ? 0.259 45.971 10.249 1.00 11.18 275 THR A O 1
ATOM 831 N N . ASP A 1 98 ? -1.145 46.193 11.978 1.00 10.16 276 ASP A N 1
ATOM 832 C CA . ASP A 1 98 ? -0.693 47.542 12.305 1.00 10.56 276 ASP A CA 1
ATOM 833 C C . ASP A 1 98 ? 0.779 47.561 12.741 1.00 10.33 276 ASP A C 1
ATOM 834 O O . ASP A 1 98 ? 1.539 48.455 12.338 1.00 11.37 276 ASP A O 1
ATOM 839 N N A LEU A 1 99 ? 1.190 46.593 13.552 0.50 10.33 277 LEU A N 1
ATOM 840 N N B LEU A 1 99 ? 1.186 46.591 13.563 0.50 10.52 277 LEU A N 1
ATOM 841 C CA A LEU A 1 99 ? 2.570 46.532 14.020 0.50 10.26 277 LEU A CA 1
ATOM 842 C CA B LEU A 1 99 ? 2.575 46.495 14.035 0.50 10.84 277 LEU A CA 1
ATOM 843 C C A LEU A 1 99 ? 3.536 46.316 12.850 0.50 9.48 277 LEU A C 1
ATOM 844 C C B LEU A 1 99 ? 3.543 46.296 12.867 0.50 9.62 277 LEU A C 1
ATOM 845 O O A LEU A 1 99 ? 4.570 46.999 12.737 0.50 10.01 277 LEU A O 1
ATOM 846 O O B LEU A 1 99 ? 4.594 46.955 12.788 0.50 10.38 277 LEU A O 1
ATOM 855 N N . ILE A 1 100 ? 3.194 45.410 11.943 1.00 9.74 278 ILE A N 1
ATOM 856 C CA . ILE A 1 100 ? 4.055 45.133 10.774 1.00 10.18 278 ILE A CA 1
ATOM 857 C C . ILE A 1 100 ? 4.170 46.366 9.897 1.00 10.59 278 ILE A C 1
ATOM 858 O O . ILE A 1 100 ? 5.244 46.696 9.419 1.00 11.51 278 ILE A O 1
ATOM 863 N N A ASN A 1 101 ? 3.050 47.059 9.698 0.50 10.97 279 ASN A N 1
ATOM 864 N N B ASN A 1 101 ? 3.054 47.064 9.700 0.50 11.11 279 ASN A N 1
ATOM 865 C CA A ASN A 1 101 ? 3.034 48.288 8.925 0.50 11.99 279 ASN A CA 1
ATOM 866 C CA B ASN A 1 101 ? 3.072 48.275 8.912 0.50 12.34 279 ASN A CA 1
ATOM 867 C C A ASN A 1 101 ? 3.858 49.397 9.576 0.50 11.06 279 ASN A C 1
ATOM 868 C C B ASN A 1 101 ? 3.874 49.393 9.577 0.50 11.22 279 ASN A C 1
ATOM 869 O O A ASN A 1 101 ? 4.595 50.115 8.883 0.50 12.67 279 ASN A O 1
ATOM 870 O O B ASN A 1 101 ? 4.606 50.121 8.890 0.50 12.81 279 ASN A O 1
ATOM 879 N N . TYR A 1 102 ? 3.727 49.529 10.895 1.00 11.73 280 TYR A N 1
ATOM 880 C CA . TYR A 1 102 ? 4.479 50.507 11.680 1.00 11.67 280 TYR A CA 1
ATOM 881 C C . TYR A 1 102 ? 5.980 50.257 11.493 1.00 11.43 280 TYR A C 1
ATOM 882 O O . TYR A 1 102 ? 6.766 51.175 11.239 1.00 12.30 280 TYR A O 1
ATOM 891 N N . ALA A 1 103 ? 6.373 49.000 11.622 1.00 11.33 281 ALA A N 1
ATOM 892 C CA . ALA A 1 103 ? 7.751 48.601 11.428 1.00 10.99 281 ALA A CA 1
ATOM 893 C C . ALA A 1 103 ? 8.225 48.849 10.009 1.00 10.90 281 ALA A C 1
ATOM 894 O O . ALA A 1 103 ? 9.283 49.442 9.801 1.00 11.61 281 ALA A O 1
ATOM 896 N N . LYS A 1 104 ? 7.417 48.478 9.017 1.00 12.27 282 LYS A N 1
ATOM 897 C CA . LYS A 1 104 ? 7.774 48.689 7.621 1.00 14.13 282 LYS A CA 1
ATOM 898 C C . LYS A 1 104 ? 8.043 50.157 7.304 1.00 15.01 282 LYS A C 1
ATOM 899 O O . LYS A 1 104 ? 9.008 50.485 6.573 1.00 16.21 282 LYS A O 1
ATOM 905 N N A ASP A 1 105 ? 7.221 51.044 7.851 0.50 15.31 283 ASP A N 1
ATOM 906 N N B ASP A 1 105 ? 7.217 51.043 7.864 0.50 15.45 283 ASP A N 1
ATOM 907 C CA A ASP A 1 105 ? 7.363 52.466 7.553 0.50 17.06 283 ASP A CA 1
ATOM 908 C CA B ASP A 1 105 ? 7.346 52.492 7.631 0.50 17.57 283 ASP A CA 1
ATOM 909 C C A ASP A 1 105 ? 8.668 53.006 8.117 0.50 17.29 283 ASP A C 1
ATOM 910 C C B ASP A 1 105 ? 8.681 52.996 8.132 0.50 17.49 283 ASP A C 1
ATOM 911 O O A ASP A 1 105 ? 9.169 54.038 7.660 0.50 21.28 283 ASP A O 1
ATOM 912 O O B ASP A 1 105 ? 9.213 53.987 7.622 0.50 21.45 283 ASP A O 1
ATOM 921 N N A LYS A 1 106 ? 9.224 52.308 9.101 0.50 16.98 284 LYS A N 1
ATOM 922 N N B LYS A 1 106 ? 9.225 52.304 9.127 0.50 17.04 284 LYS A N 1
ATOM 923 C CA A LYS A 1 106 ? 10.529 52.668 9.642 0.50 19.51 284 LYS A CA 1
ATOM 924 C CA B LYS A 1 106 ? 10.529 52.646 9.671 0.50 19.59 284 LYS A CA 1
ATOM 925 C C A LYS A 1 106 ? 11.685 51.853 9.089 0.50 18.20 284 LYS A C 1
ATOM 926 C C B LYS A 1 106 ? 11.685 51.840 9.101 0.50 18.21 284 LYS A C 1
ATOM 927 O O A LYS A 1 106 ? 12.819 51.997 9.554 0.50 21.54 284 LYS A O 1
ATOM 928 O O B LYS A 1 106 ? 12.822 51.985 9.560 0.50 21.57 284 LYS A O 1
ATOM 939 N N . GLY A 1 107 ? 11.431 51.033 8.082 1.00 15.98 285 GLY A N 1
ATOM 940 C CA . GLY A 1 107 ? 12.488 50.208 7.492 1.00 15.45 285 GLY A CA 1
ATOM 941 C C . GLY A 1 107 ? 12.908 49.028 8.352 1.00 14.60 285 GLY A C 1
ATOM 942 O O . GLY A 1 107 ? 14.049 48.546 8.252 1.00 16.66 285 GLY A O 1
ATOM 943 N N . ILE A 1 108 ? 11.977 48.522 9.160 1.00 12.56 286 ILE A N 1
ATOM 944 C CA . ILE A 1 108 ? 12.215 47.368 10.019 1.00 11.20 286 ILE A CA 1
ATOM 945 C C . ILE A 1 108 ? 11.275 46.231 9.596 1.00 10.39 286 ILE A C 1
ATOM 946 O O . ILE A 1 108 ? 10.058 46.412 9.504 1.00 11.90 286 ILE A O 1
ATOM 951 N N . GLY A 1 109 ? 11.845 45.073 9.3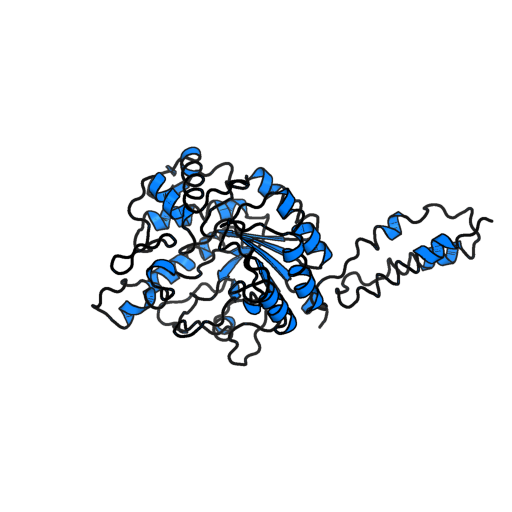03 1.00 9.37 287 GLY A N 1
ATOM 952 C CA . GLY A 1 109 ? 11.045 43.891 9.023 1.00 8.51 287 GLY A CA 1
ATOM 953 C C . GLY A 1 109 ? 10.614 43.186 10.285 1.00 8.47 287 GLY A C 1
ATOM 954 O O . GLY A 1 109 ? 11.168 43.397 11.350 1.00 9.37 287 GLY A O 1
ATOM 955 N N . LEU A 1 110 ? 9.636 42.291 10.143 1.00 8.58 288 LEU A N 1
ATOM 956 C CA . LEU A 1 110 ? 9.200 41.462 11.257 1.00 9.13 288 LEU A CA 1
ATOM 957 C C . LEU A 1 110 ? 9.282 40.012 10.826 1.00 8.97 288 LEU A C 1
ATOM 958 O O . LEU A 1 110 ? 8.811 39.634 9.748 1.00 9.97 288 LEU A O 1
ATOM 963 N N . ILE A 1 111 ? 9.911 39.192 11.664 1.00 8.80 289 ILE A N 1
ATOM 964 C CA . ILE A 1 111 ? 10.072 37.760 11.425 1.00 7.92 289 ILE A CA 1
ATOM 965 C C . ILE A 1 111 ? 9.355 37.039 12.571 1.00 8.16 289 ILE A C 1
ATOM 966 O O . ILE A 1 111 ? 9.820 37.099 13.710 1.00 8.51 289 ILE A O 1
ATOM 971 N N . PRO A 1 112 ? 8.248 36.336 12.288 1.00 8.05 290 PRO A N 1
ATOM 972 C CA . PRO A 1 112 ? 7.524 35.630 13.360 1.00 8.18 290 PRO A CA 1
ATOM 973 C C . PRO A 1 112 ? 8.108 34.242 13.579 1.00 8.10 290 PRO A C 1
ATOM 974 O O . PRO A 1 112 ? 8.673 33.648 12.657 1.00 8.59 290 PRO A O 1
ATOM 978 N N . THR A 1 113 ? 7.935 33.728 14.797 1.00 8.21 291 THR A N 1
ATOM 979 C CA . THR A 1 113 ? 8.136 32.323 15.090 1.00 7.98 291 THR A CA 1
ATOM 980 C C . THR A 1 113 ? 6.856 31.743 15.629 1.00 7.28 291 THR A C 1
ATOM 981 O O . THR A 1 113 ? 6.234 32.332 16.538 1.00 8.32 291 THR A O 1
ATOM 985 N N . VAL A 1 114 ? 6.449 30.575 15.098 1.00 7.83 292 VAL A N 1
ATOM 986 C CA . VAL A 1 114 ? 5.421 29.734 15.728 1.00 7.73 292 VAL A CA 1
ATOM 987 C C . VAL A 1 114 ? 6.083 28.364 15.877 1.00 7.92 292 VAL A C 1
ATOM 988 O O . VAL A 1 114 ? 6.260 27.647 14.895 1.00 8.86 292 VAL A O 1
ATOM 992 N N . ASN A 1 115 ? 6.514 28.070 17.100 1.00 7.84 293 ASN A N 1
ATOM 993 C CA . ASN A 1 115 ? 7.403 26.927 17.347 1.00 8.25 293 ASN A CA 1
ATOM 994 C C . ASN A 1 115 ? 6.663 25.608 17.359 1.00 8.42 293 ASN A C 1
ATOM 995 O O . ASN A 1 115 ? 5.569 25.483 17.875 1.00 8.97 293 ASN A O 1
ATOM 1000 N N . SER A 1 116 ? 7.318 24.600 16.801 1.00 8.49 294 SER A N 1
ATOM 1001 C CA . SER A 1 116 ? 6.935 23.189 16.877 1.00 8.04 294 SER A CA 1
ATOM 1002 C C . SER A 1 116 ? 8.189 22.427 16.395 1.00 8.03 294 SER A C 1
ATOM 1003 O O . SER A 1 116 ? 9.100 23.030 15.795 1.00 9.57 294 SER A O 1
ATOM 1006 N N . PRO A 1 117 ? 8.271 21.096 16.615 1.00 8.44 295 PRO A N 1
ATOM 1007 C CA . PRO A 1 117 ? 7.403 20.242 17.397 1.00 8.88 295 PRO A CA 1
ATOM 1008 C C . PRO A 1 117 ? 7.652 20.321 18.900 1.00 9.05 295 PRO A C 1
ATOM 1009 O O . PRO A 1 117 ? 6.904 19.706 19.658 1.00 10.23 295 PRO A O 1
ATOM 1013 N N . GLY A 1 118 ? 8.663 21.075 19.332 1.00 9.58 296 GLY A N 1
ATOM 1014 C CA . GLY A 1 118 ? 8.865 21.403 20.723 1.00 9.58 296 GLY A CA 1
ATOM 1015 C C . GLY A 1 118 ? 8.309 22.785 21.041 1.00 8.61 296 GLY A C 1
ATOM 1016 O O . GLY A 1 118 ? 7.734 23.463 20.188 1.00 9.28 296 GLY A O 1
ATOM 1017 N N . HIS A 1 119 ? 8.471 23.207 22.295 1.00 8.96 297 HIS A N 1
ATOM 1018 C CA . HIS A 1 119 ? 8.013 24.523 22.722 1.00 8.79 297 HIS A CA 1
ATOM 1019 C C . HIS A 1 119 ? 6.643 24.872 22.207 1.00 8.67 297 HIS A C 1
ATOM 1020 O O . HIS A 1 119 ? 6.407 25.991 21.747 1.00 8.88 297 HIS A O 1
ATOM 1027 N N . MET A 1 120 ? 5.714 23.926 22.358 1.00 8.29 298 MET A N 1
ATOM 1028 C CA . MET A 1 120 ? 4.359 24.101 21.817 1.00 8.83 298 MET A CA 1
ATOM 1029 C C . MET A 1 120 ? 3.301 23.700 22.843 1.00 10.02 298 MET A C 1
ATOM 1030 O O . MET A 1 120 ? 2.228 23.229 22.483 1.00 9.78 298 MET A O 1
ATOM 1035 N N . ASP A 1 121 ? 3.573 24.002 24.102 1.00 9.09 299 ASP A N 1
ATOM 1036 C CA . ASP A 1 121 ? 2.655 23.687 25.213 1.00 9.36 299 ASP A CA 1
ATOM 1037 C C . ASP A 1 121 ? 1.208 24.100 24.914 1.00 9.28 299 ASP A C 1
ATOM 1038 O O . ASP A 1 121 ? 0.286 23.319 25.136 1.00 9.76 299 ASP A O 1
ATOM 1043 N N . ALA A 1 122 ? 1.020 25.343 24.492 1.00 9.13 300 ALA A N 1
ATOM 1044 C CA . ALA A 1 122 ? -0.314 25.888 24.303 1.00 8.94 300 ALA A CA 1
ATOM 1045 C C . ALA A 1 122 ? -1.025 25.216 23.148 1.00 9.22 300 ALA A C 1
ATOM 1046 O O . ALA A 1 122 ? -2.240 24.981 23.251 1.00 9.65 300 ALA A O 1
ATOM 1048 N N . ILE A 1 123 ? -0.313 24.900 22.070 1.00 8.86 301 ILE A N 1
ATOM 1049 C CA . ILE A 1 123 ? -0.936 24.191 20.947 1.00 8.72 301 ILE A CA 1
ATOM 1050 C C . ILE A 1 123 ? -1.335 22.779 21.369 1.00 8.91 301 ILE A C 1
ATOM 1051 O O . ILE A 1 123 ? -2.393 22.279 20.965 1.00 9.82 301 ILE A O 1
ATOM 1056 N N . LEU A 1 124 ? -0.484 22.109 22.143 1.00 9.11 302 LEU A N 1
ATOM 1057 C CA . LEU A 1 124 ? -0.844 20.775 22.660 1.00 9.11 302 LEU A CA 1
ATOM 1058 C C . LEU A 1 124 ? -2.098 20.864 23.517 1.00 9.17 302 LEU A C 1
ATOM 1059 O O . LEU A 1 124 ? -3.018 20.041 23.377 1.00 9.72 302 LEU A O 1
ATOM 1064 N N . ASN A 1 125 ? -2.119 21.829 24.424 1.00 8.72 303 ASN A N 1
ATOM 1065 C CA . ASN A 1 125 ? -3.305 22.036 25.254 1.00 8.98 303 ASN A CA 1
ATOM 1066 C C . ASN A 1 125 ? -4.528 22.301 24.384 1.00 8.83 303 ASN A C 1
ATOM 1067 O O . ASN A 1 125 ? -5.600 21.736 24.617 1.00 9.54 303 ASN A O 1
ATOM 1072 N N . ALA A 1 126 ? -4.384 23.163 23.388 1.00 8.83 304 ALA A N 1
ATOM 1073 C CA . ALA A 1 126 ? -5.493 23.518 22.502 1.00 8.76 304 ALA A CA 1
ATOM 1074 C C . ALA A 1 126 ? -6.019 22.290 21.784 1.00 8.77 304 ALA A C 1
ATOM 1075 O O . ALA A 1 126 ? -7.227 22.094 21.671 1.00 9.14 304 ALA A O 1
ATOM 1077 N N . MET A 1 127 ? -5.110 21.447 21.274 1.00 8.73 305 MET A N 1
ATOM 1078 C CA . MET A 1 127 ? -5.550 20.234 20.613 1.00 9.06 305 MET A CA 1
ATOM 1079 C C . MET A 1 127 ? -6.362 19.341 21.541 1.00 9.08 305 MET A C 1
ATOM 1080 O O . MET A 1 127 ? -7.382 18.782 21.135 1.00 9.79 305 MET A O 1
ATOM 1085 N N . LYS A 1 128 ? -5.942 19.225 22.798 1.00 8.92 306 LYS A N 1
ATOM 1086 C CA . LYS A 1 128 ? -6.713 18.441 23.766 1.00 9.32 306 LYS A CA 1
ATOM 1087 C C . LYS A 1 128 ? -8.083 19.062 24.034 1.00 9.08 306 LYS A C 1
ATOM 1088 O O . LYS A 1 128 ? -9.052 18.328 24.182 1.00 9.96 306 LYS A O 1
ATOM 1094 N N . GLU A 1 129 ? -8.168 20.387 24.089 1.00 9.20 307 GLU A N 1
ATOM 1095 C CA . GLU A 1 129 ? -9.441 21.074 24.263 1.00 9.03 307 GLU A CA 1
ATOM 1096 C C . GLU A 1 129 ? -10.376 20.860 23.070 1.00 8.88 307 GLU A C 1
ATOM 1097 O O . GLU A 1 129 ? -11.601 20.854 23.228 1.00 9.90 307 GLU A O 1
ATOM 1103 N N . LEU A 1 130 ? -9.818 20.666 21.879 1.00 8.79 308 LEU A N 1
ATOM 1104 C CA . LEU A 1 130 ? -10.631 20.405 20.704 1.00 9.08 308 LEU A CA 1
ATOM 1105 C C . LEU A 1 130 ? -11.077 18.960 20.690 1.00 9.62 308 LEU A C 1
ATOM 1106 O O . LEU A 1 130 ? -12.017 18.619 19.978 1.00 10.22 308 LEU A O 1
ATOM 1111 N N . GLY A 1 131 ? -10.387 18.102 21.452 1.00 9.41 309 GLY A N 1
ATOM 1112 C CA . GLY A 1 131 ? -10.703 16.682 21.573 1.00 10.42 309 GLY A CA 1
ATOM 1113 C C . GLY A 1 131 ? -9.725 15.720 20.916 1.00 10.24 309 GLY A C 1
ATOM 1114 O O . GLY A 1 131 ? -9.978 14.529 20.890 1.00 11.24 309 GLY A O 1
ATOM 1115 N N . ILE A 1 132 ? -8.636 16.228 20.356 1.00 11.03 310 ILE A N 1
ATOM 1116 C CA . ILE A 1 132 ? -7.620 15.368 19.776 1.00 10.44 310 ILE A CA 1
ATOM 1117 C C . ILE A 1 132 ? -6.975 14.593 20.917 1.00 11.81 310 ILE A C 1
ATOM 1118 O O . ILE A 1 132 ? -6.652 15.150 21.945 1.00 11.19 310 ILE A O 1
ATOM 1123 N N . GLN A 1 133 ? -6.763 13.296 20.702 1.00 12.88 311 GLN A N 1
ATOM 1124 C CA . GLN A 1 133 ? -6.273 12.429 21.753 1.00 13.59 311 GLN A CA 1
ATOM 1125 C C . GLN A 1 133 ? -4.752 12.335 21.807 1.00 13.46 311 GLN A C 1
ATOM 1126 O O . GLN A 1 133 ? -4.107 12.306 20.764 1.00 14.63 311 GLN A O 1
ATOM 1132 N N . ASN A 1 134 ? -4.211 12.317 23.020 1.00 13.27 312 ASN A N 1
ATOM 1133 C CA . ASN A 1 134 ? -2.812 11.977 23.270 1.00 14.13 312 ASN A CA 1
ATOM 1134 C C . ASN A 1 134 ? -1.817 12.674 22.350 1.00 12.36 312 ASN A C 1
ATOM 1135 O O . ASN A 1 134 ? -0.942 12.034 21.783 1.00 13.08 312 ASN A O 1
ATOM 1140 N N . PRO A 1 135 ? -1.902 14.009 22.209 1.00 11.48 313 PRO A N 1
ATOM 1141 C CA . PRO A 1 135 ? -0.950 14.657 21.271 1.00 11.40 313 PRO A CA 1
ATOM 1142 C C . PRO A 1 135 ? 0.501 14.681 21.776 1.00 11.50 313 PRO A C 1
ATOM 1143 O O . PRO A 1 135 ? 1.409 14.790 20.959 1.00 12.33 313 PRO A O 1
ATOM 1147 N N . ASN A 1 136 ? 0.708 14.618 23.084 1.00 11.66 314 ASN A N 1
ATOM 1148 C CA . ASN A 1 136 ? 2.035 14.830 23.684 1.00 11.88 314 ASN A CA 1
ATOM 1149 C C . ASN A 1 136 ? 2.958 13.638 23.474 1.00 11.37 314 ASN A C 1
ATOM 1150 O O . ASN A 1 136 ? 2.531 12.479 23.573 1.00 13.44 314 ASN A O 1
ATOM 1155 N N . PHE A 1 137 ? 4.234 13.921 23.229 1.00 11.38 315 PHE A N 1
ATOM 1156 C CA . PHE A 1 137 ? 5.272 12.899 23.265 1.00 11.27 315 PHE A CA 1
ATOM 1157 C C . PHE A 1 137 ? 5.524 12.465 24.710 1.00 13.07 315 PHE A C 1
ATOM 1158 O O . PHE A 1 137 ? 5.546 13.281 25.603 1.00 13.89 315 PHE A O 1
ATOM 1166 N N . SER A 1 138 ? 5.769 11.164 24.897 1.00 14.02 316 SER A N 1
ATOM 1167 C CA . SER A 1 138 ? 6.172 10.626 26.186 1.00 15.59 316 SER A CA 1
ATOM 1168 C C . SER A 1 138 ? 7.424 9.771 26.043 1.00 16.23 316 SER A C 1
ATOM 1169 O O . SER A 1 138 ? 7.645 9.162 24.995 1.00 17.07 316 SER A O 1
ATOM 1172 N N . TYR A 1 139 ? 8.245 9.790 27.092 1.00 16.11 317 TYR A N 1
ATOM 1173 C CA . TYR A 1 139 ? 9.498 9.052 27.130 1.00 16.83 317 TYR A CA 1
ATOM 1174 C C . TYR A 1 139 ? 9.518 8.180 28.370 1.00 18.34 317 TYR A C 1
ATOM 1175 O O . TYR A 1 139 ? 9.667 8.679 29.479 1.00 18.48 317 TYR A O 1
ATOM 1184 N N . PHE A 1 140 ? 9.374 6.875 28.162 1.00 20.46 318 PHE A N 1
ATOM 1185 C CA . PHE A 1 140 ? 9.290 5.893 29.259 1.00 20.89 318 PHE A CA 1
ATOM 1186 C C . PHE A 1 140 ? 8.427 6.365 30.432 1.00 22.10 318 PHE A C 1
ATOM 1187 O O . PHE A 1 140 ? 8.849 6.372 31.589 1.00 24.43 318 PHE A O 1
ATOM 1195 N N . GLY A 1 141 ? 7.228 6.822 30.089 1.00 22.28 319 GLY A N 1
ATOM 1196 C CA . GLY A 1 141 ? 6.236 7.209 31.077 1.00 23.38 319 GLY A CA 1
ATOM 1197 C C . GLY A 1 141 ? 6.276 8.662 31.515 1.00 23.82 319 GLY A C 1
ATOM 1198 O O . GLY A 1 141 ? 5.421 9.101 32.300 1.00 27.05 319 GLY A O 1
ATOM 1199 N N . LYS A 1 142 ? 7.254 9.419 31.031 1.00 20.29 320 LYS A N 1
ATOM 1200 C CA . LYS A 1 142 ? 7.329 10.829 31.343 1.00 20.04 320 LYS A CA 1
ATOM 1201 C C . LYS A 1 142 ? 6.782 11.612 30.155 1.00 17.96 320 LYS A C 1
ATOM 1202 O O . LYS A 1 142 ? 7.319 11.557 29.058 1.00 17.13 320 LYS A O 1
ATOM 1208 N N . LYS A 1 143 ? 5.691 12.328 30.374 1.00 16.56 321 LYS A N 1
ATOM 1209 C CA . LYS A 1 143 ? 5.005 13.032 29.296 1.00 15.89 321 LYS A CA 1
ATOM 1210 C C . LYS A 1 143 ? 5.590 14.419 29.157 1.00 15.39 321 LYS A C 1
ATOM 1211 O O . LYS A 1 143 ? 5.754 15.125 30.156 1.00 17.79 321 LYS A O 1
ATOM 1217 N N . SER A 1 144 ? 5.956 14.799 27.938 1.00 12.82 322 SER A N 1
ATOM 1218 C CA . SER A 1 144 ? 6.373 16.188 27.682 1.00 12.21 322 SER A CA 1
ATOM 1219 C C . SER A 1 144 ? 5.196 17.132 27.672 1.00 13.02 322 SER A C 1
ATOM 1220 O O . SER A 1 144 ? 4.240 16.850 26.987 1.00 15.47 322 SER A O 1
ATOM 1223 N N . ALA A 1 145 ? 5.307 18.254 28.372 1.00 11.98 323 ALA A N 1
ATOM 1224 C CA . ALA A 1 145 ? 4.297 19.305 28.321 1.00 11.48 323 ALA A CA 1
ATOM 1225 C C . ALA A 1 145 ? 4.486 20.172 27.064 1.00 11.20 323 ALA A C 1
ATOM 1226 O O . ALA A 1 145 ? 3.622 20.972 26.755 1.00 12.65 323 ALA A O 1
ATOM 1228 N N . ARG A 1 146 ? 5.610 20.014 26.367 1.00 11.06 324 ARG A N 1
ATOM 1229 C CA . ARG A 1 146 ? 6.059 20.960 25.355 1.00 10.79 324 ARG A CA 1
ATOM 1230 C C . ARG A 1 146 ? 6.064 20.424 23.931 1.00 10.29 324 ARG A C 1
ATOM 1231 O O . ARG A 1 146 ? 6.140 21.206 22.996 1.00 9.89 324 ARG A O 1
ATOM 1239 N N . THR A 1 147 ? 6.049 19.097 23.767 1.00 9.95 325 THR A N 1
ATOM 1240 C CA . THR A 1 147 ? 6.407 18.470 22.504 1.00 9.59 325 THR A CA 1
ATOM 1241 C C . THR A 1 147 ? 5.369 17.500 21.990 1.00 9.31 325 THR A C 1
ATOM 1242 O O . THR A 1 147 ? 4.883 16.638 22.743 1.00 10.50 325 THR A O 1
ATOM 1246 N N . VAL A 1 148 ? 5.046 17.631 20.711 1.00 9.45 326 VAL A N 1
ATOM 1247 C CA . VAL A 1 148 ? 4.114 16.716 20.032 1.00 9.78 326 VAL A CA 1
ATOM 1248 C C . VAL A 1 148 ? 4.781 15.393 19.658 1.00 10.73 326 VAL A C 1
ATOM 1249 O O . VAL A 1 148 ? 5.970 15.358 19.322 1.00 11.11 326 VAL A O 1
ATOM 1253 N N . ASP A 1 149 ? 3.974 14.332 19.700 1.00 10.54 327 ASP A N 1
ATOM 1254 C CA . ASP A 1 149 ? 4.367 12.989 19.292 1.00 11.13 327 ASP A CA 1
ATOM 1255 C C . ASP A 1 149 ? 4.223 12.877 17.790 1.00 11.61 327 ASP A C 1
ATOM 1256 O O . ASP A 1 149 ? 3.114 13.019 17.248 1.00 11.62 327 ASP A O 1
ATOM 1261 N N . LEU A 1 150 ? 5.352 12.676 17.082 1.00 11.73 328 LEU A N 1
ATOM 1262 C CA . LEU A 1 150 ? 5.308 12.635 15.633 1.00 12.66 328 LEU A CA 1
ATOM 1263 C C . LEU A 1 150 ? 4.638 11.373 15.076 1.00 12.39 328 LEU A C 1
ATOM 1264 O O . LEU A 1 150 ? 4.371 11.306 13.885 1.00 13.14 328 LEU A O 1
ATOM 1269 N N . ASP A 1 151 ? 4.348 10.397 15.943 1.00 12.13 329 ASP A N 1
ATOM 1270 C CA . ASP A 1 151 ? 3.583 9.222 15.557 1.00 13.82 329 ASP A CA 1
ATOM 1271 C C . ASP A 1 151 ? 2.093 9.485 15.590 1.00 12.84 329 ASP A C 1
ATOM 1272 O O . ASP A 1 151 ? 1.313 8.641 15.160 1.00 14.71 329 ASP A O 1
ATOM 1277 N N . ASN A 1 152 ? 1.682 10.624 16.128 1.00 12.45 330 ASN A N 1
ATOM 1278 C CA . ASN A 1 152 ? 0.260 10.927 16.285 1.00 12.59 330 ASN A CA 1
ATOM 1279 C C . ASN A 1 152 ? -0.176 11.712 15.062 1.00 12.23 330 ASN A C 1
ATOM 1280 O O . ASN A 1 152 ? 0.035 12.935 14.990 1.00 12.33 330 ASN A O 1
ATOM 1285 N N A GLU A 1 153 ? -0.775 11.035 14.092 0.50 12.52 331 GLU A N 1
ATOM 1286 N N B GLU A 1 153 ? -0.776 11.034 14.095 0.50 12.52 331 GLU A N 1
ATOM 1287 C CA A GLU A 1 153 ? -1.080 11.649 12.801 0.50 13.35 331 GLU A CA 1
ATOM 1288 C CA B GLU A 1 153 ? -1.080 11.643 12.805 0.50 13.37 331 GLU A CA 1
ATOM 1289 C C A GLU A 1 153 ? -2.075 12.804 12.924 0.50 12.35 331 GLU A C 1
ATOM 1290 C C B GLU A 1 153 ? -2.073 12.800 12.927 0.50 12.37 331 GLU A C 1
ATOM 1291 O O A GLU A 1 153 ? -1.971 13.803 12.199 0.50 13.29 331 GLU A O 1
ATOM 1292 O O B GLU A 1 153 ? -1.961 13.800 12.212 0.50 13.35 331 GLU A O 1
ATOM 1303 N N . GLN A 1 154 ? -3.030 12.678 13.838 1.00 12.03 332 GLN A N 1
ATOM 1304 C CA . GLN A 1 154 ? -4.058 13.710 14.011 1.00 12.22 332 GLN A CA 1
ATOM 1305 C C . GLN A 1 154 ? -3.461 14.972 14.623 1.00 11.31 332 GLN A C 1
ATOM 1306 O O . GLN A 1 154 ? -3.815 16.091 14.232 1.00 12.68 332 GLN A O 1
ATOM 1312 N N . ALA A 1 155 ? -2.583 14.798 15.598 1.00 10.81 333 ALA A N 1
ATOM 1313 C CA . ALA A 1 155 ? -1.903 15.933 16.218 1.00 10.57 333 ALA A CA 1
ATOM 1314 C C . ALA A 1 155 ? -0.956 16.636 15.238 1.00 10.52 333 ALA A C 1
ATOM 1315 O O . ALA A 1 155 ? -0.895 17.862 15.157 1.00 10.84 333 ALA A O 1
ATOM 1317 N N . VAL A 1 156 ? -0.203 15.847 14.480 1.00 10.01 334 VAL A N 1
ATOM 1318 C CA . VAL A 1 156 ? 0.705 16.381 13.483 1.00 10.92 334 VAL A CA 1
ATOM 1319 C C . VAL A 1 156 ? -0.058 17.126 12.378 1.00 10.63 334 VAL A C 1
ATOM 1320 O O . VAL A 1 156 ? 0.322 18.228 11.971 1.00 10.96 334 VAL A O 1
ATOM 1324 N N . ALA A 1 157 ? -1.158 16.553 11.901 1.00 10.91 335 ALA A N 1
ATOM 1325 C CA . ALA A 1 157 ? -1.929 17.198 10.830 1.00 10.44 335 ALA A CA 1
ATOM 1326 C C . ALA A 1 157 ? -2.509 18.537 11.290 1.00 10.14 335 ALA A C 1
ATOM 1327 O O . ALA A 1 157 ? -2.498 19.508 10.543 1.00 10.85 335 ALA A O 1
ATOM 1329 N N . PHE A 1 158 ? -3.045 18.557 12.504 1.00 9.70 336 PHE A N 1
ATOM 1330 C CA . PHE A 1 158 ? -3.560 19.790 13.055 1.00 9.93 336 PHE A CA 1
ATOM 1331 C C . PHE A 1 158 ? -2.458 20.851 13.148 1.00 9.78 336 PHE A C 1
ATOM 1332 O O . PHE A 1 158 ? -2.654 22.004 12.772 1.00 10.26 336 PHE A O 1
ATOM 1340 N N . THR A 1 159 ? -1.309 20.475 13.693 1.00 10.23 337 THR A N 1
ATOM 1341 C CA . THR A 1 159 ? -0.223 21.423 13.886 1.00 9.87 337 THR A CA 1
ATOM 1342 C C . THR A 1 159 ? 0.239 21.989 12.556 1.00 10.75 337 THR A C 1
ATOM 1343 O O . THR A 1 159 ? 0.437 23.186 12.445 1.00 10.80 337 THR A O 1
ATOM 1347 N N . LYS A 1 160 ? 0.426 21.142 11.555 1.00 10.32 338 LYS A N 1
ATOM 1348 C CA . LYS A 1 160 ? 0.831 21.604 10.233 1.00 11.24 338 LYS A CA 1
ATOM 1349 C C . LYS A 1 160 ? -0.200 22.586 9.654 1.00 10.79 338 LYS A C 1
ATOM 1350 O O . LYS A 1 160 ? 0.153 23.588 9.069 1.00 11.55 338 LYS A O 1
ATOM 1356 N N . ALA A 1 161 ? -1.491 22.271 9.800 1.00 10.38 339 ALA A N 1
ATOM 1357 C CA . ALA A 1 161 ? -2.544 23.145 9.273 1.00 9.84 339 ALA A CA 1
ATOM 1358 C C . ALA A 1 161 ? -2.564 24.490 9.999 1.00 9.90 339 ALA A C 1
ATOM 1359 O O . ALA A 1 161 ? -2.856 25.536 9.393 1.00 10.49 339 ALA A O 1
ATOM 1361 N N . LEU A 1 162 ? -2.255 24.472 11.288 1.00 10.10 340 LEU A N 1
ATOM 1362 C CA . LEU A 1 162 ? -2.141 25.709 12.050 1.00 10.31 340 LEU A CA 1
ATOM 1363 C C . LEU A 1 162 ? -0.970 26.568 11.561 1.00 11.01 340 LEU A C 1
ATOM 1364 O O . LEU A 1 162 ? -1.127 27.778 11.332 1.00 11.15 340 LEU A O 1
ATOM 1369 N N A ILE A 1 163 ? 0.198 25.939 11.386 0.50 11.08 341 ILE A N 1
ATOM 1370 N N B ILE A 1 163 ? 0.194 25.951 11.367 0.50 11.49 341 ILE A N 1
ATOM 1371 C CA A ILE A 1 163 ? 1.344 26.641 10.800 0.50 11.44 341 ILE A CA 1
ATOM 1372 C CA B ILE A 1 163 ? 1.323 26.692 10.809 0.50 12.28 341 ILE A CA 1
ATOM 1373 C C A ILE A 1 163 ? 0.991 27.221 9.424 0.50 11.49 341 ILE A C 1
ATOM 1374 C C B ILE A 1 163 ? 1.004 27.237 9.404 0.50 11.99 341 ILE A C 1
ATOM 1375 O O A ILE A 1 163 ? 1.305 28.377 9.128 0.50 12.00 341 ILE A O 1
ATOM 1376 O O B ILE A 1 163 ? 1.327 28.383 9.082 0.50 12.47 341 ILE A O 1
ATOM 1385 N N A ASP A 1 164 ? 0.309 26.440 8.594 0.50 10.89 342 ASP A N 1
ATOM 1386 N N B ASP A 1 164 ? 0.320 26.440 8.594 0.50 11.13 342 ASP A N 1
ATOM 1387 C CA A ASP A 1 164 ? -0.121 26.910 7.285 0.50 11.54 342 ASP A CA 1
ATOM 1388 C CA B ASP A 1 164 ? -0.143 26.865 7.281 0.50 11.56 342 ASP A CA 1
ATOM 1389 C C A ASP A 1 164 ? -1.045 28.138 7.406 0.50 11.62 342 ASP A C 1
ATOM 1390 C C B ASP A 1 164 ? -1.056 28.112 7.392 0.50 11.71 342 ASP A C 1
ATOM 1391 O O A ASP A 1 164 ? -0.900 29.103 6.651 0.50 12.76 342 ASP A O 1
ATOM 1392 O O B ASP A 1 164 ? -0.910 29.064 6.621 0.50 12.87 342 ASP A O 1
ATOM 1401 N N . LYS A 1 165 ? -1.974 28.104 8.362 1.00 10.87 343 LYS A N 1
ATOM 1402 C CA . LYS A 1 165 ? -2.882 29.236 8.573 1.00 10.80 343 LYS A CA 1
ATOM 1403 C C . LYS A 1 165 ? -2.103 30.511 8.895 1.00 10.12 343 LYS A C 1
ATOM 1404 O O . LYS A 1 165 ? -2.379 31.588 8.347 1.00 10.99 343 LYS A O 1
ATOM 1410 N N . TYR A 1 166 ? -1.138 30.397 9.801 1.00 9.79 344 TYR A N 1
ATOM 1411 C CA . TYR A 1 166 ? -0.313 31.563 10.116 1.00 8.84 344 TYR A CA 1
ATOM 1412 C C . TYR A 1 166 ? 0.539 32.007 8.930 1.00 9.58 344 TYR A C 1
ATOM 1413 O O . TYR A 1 166 ? 0.648 33.192 8.651 1.00 9.78 344 TYR A O 1
ATOM 1422 N N . ALA A 1 167 ? 1.193 31.058 8.270 1.00 9.78 345 ALA A N 1
ATOM 1423 C CA . ALA A 1 167 ? 2.052 31.416 7.121 1.00 9.85 345 ALA A CA 1
ATOM 1424 C C . ALA A 1 167 ? 1.265 32.131 6.031 1.00 9.63 345 ALA A C 1
ATOM 1425 O O . ALA A 1 167 ? 1.759 33.049 5.389 1.00 9.98 345 ALA A O 1
ATOM 1427 N N . ALA A 1 168 ? 0.008 31.737 5.824 1.00 10.17 346 ALA A N 1
ATOM 1428 C CA . ALA A 1 168 ? -0.839 32.393 4.837 1.00 10.42 346 ALA A CA 1
ATOM 1429 C C . ALA A 1 168 ? -1.081 33.851 5.207 1.00 10.30 346 ALA A C 1
ATOM 1430 O O . ALA A 1 168 ? -1.163 34.711 4.325 1.00 10.96 346 ALA A O 1
ATOM 1432 N N . TYR A 1 169 ? -1.245 34.119 6.501 1.00 9.22 347 TYR A N 1
ATOM 1433 C CA . TYR A 1 169 ? -1.386 35.503 6.963 1.00 9.14 347 TYR A CA 1
ATOM 1434 C C . TYR A 1 169 ? -0.121 36.327 6.739 1.00 9.27 347 TYR A C 1
ATOM 1435 O O . TYR A 1 169 ? -0.177 37.461 6.285 1.00 9.46 347 TYR A O 1
ATOM 1444 N N . PHE A 1 170 ? 1.028 35.748 7.089 1.00 8.68 348 PHE A N 1
ATOM 1445 C CA . PHE A 1 170 ? 2.299 36.466 7.009 1.00 8.45 348 PHE A CA 1
ATOM 1446 C C . PHE A 1 170 ? 2.816 36.622 5.579 1.00 8.67 348 PHE A C 1
ATOM 1447 O O . PHE A 1 170 ? 3.688 37.452 5.334 1.00 9.48 348 PHE A O 1
ATOM 1455 N N . ALA A 1 171 ? 2.251 35.862 4.632 1.00 9.30 349 ALA A N 1
ATOM 1456 C CA . ALA A 1 171 ? 2.656 35.940 3.236 1.00 10.01 349 ALA A CA 1
ATOM 1457 C C . ALA A 1 171 ? 2.566 37.390 2.769 1.00 10.67 349 ALA A C 1
ATOM 1458 O O . ALA A 1 171 ? 1.616 38.109 3.120 1.00 10.64 349 ALA A O 1
ATOM 1460 N N A LYS A 1 172 ? 3.567 37.815 1.997 0.50 11.93 350 LYS A N 1
ATOM 1461 N N B LYS A 1 172 ? 3.569 37.816 2.000 0.50 12.06 350 LYS A N 1
ATOM 1462 C CA A LYS A 1 172 ? 3.633 39.162 1.383 0.50 12.22 350 LYS A CA 1
ATOM 1463 C CA B LYS A 1 172 ? 3.638 39.164 1.390 0.50 12.40 350 LYS A CA 1
ATOM 1464 C C A LYS A 1 172 ? 3.842 40.338 2.339 0.50 13.86 350 LYS A C 1
ATOM 1465 C C B LYS A 1 172 ? 3.878 40.330 2.342 0.50 13.94 350 LYS A C 1
ATOM 1466 O O A LYS A 1 172 ? 4.034 41.460 1.877 0.50 19.80 350 LYS A O 1
ATOM 1467 O O B LYS A 1 172 ? 4.135 41.438 1.880 0.50 20.31 350 LYS A O 1
ATOM 1478 N N . LYS A 1 173 ? 3.739 40.133 3.637 1.00 11.08 351 LYS A N 1
ATOM 1479 C CA . LYS A 1 173 ? 4.002 41.217 4.579 1.00 11.84 351 LYS A CA 1
ATOM 1480 C C . LYS A 1 173 ? 5.271 40.990 5.398 1.00 10.82 351 LYS A C 1
ATOM 1481 O O . LYS A 1 173 ? 5.666 41.867 6.152 1.00 11.66 351 LYS A O 1
ATOM 1487 N N . THR A 1 174 ? 5.897 39.826 5.217 1.00 10.45 352 THR A N 1
ATOM 1488 C CA . THR A 1 174 ? 7.125 39.432 5.860 1.00 9.89 352 THR A CA 1
ATOM 1489 C C . THR A 1 174 ? 7.935 38.624 4.845 1.00 10.25 352 THR A C 1
ATOM 1490 O O . THR A 1 174 ? 7.412 38.288 3.774 1.00 11.39 352 THR A O 1
ATOM 1494 N N . GLU A 1 175 ? 9.181 38.301 5.195 1.00 10.52 353 GLU A N 1
ATOM 1495 C CA . GLU A 1 175 ? 10.101 37.566 4.308 1.00 11.12 353 GLU A CA 1
ATOM 1496 C C . GLU A 1 175 ? 10.463 36.168 4.821 1.00 9.63 353 GLU A C 1
ATOM 1497 O O . GLU A 1 175 ? 10.710 35.278 4.031 1.00 9.91 353 GLU A O 1
ATOM 1503 N N . ILE A 1 176 ? 10.573 36.017 6.139 1.00 9.11 354 ILE A N 1
ATOM 1504 C CA . ILE A 1 176 ? 11.088 34.814 6.775 1.00 8.61 354 ILE A CA 1
ATOM 1505 C C . ILE A 1 176 ? 10.083 34.400 7.841 1.00 8.65 354 ILE A C 1
ATOM 1506 O O . ILE A 1 176 ? 9.484 35.251 8.502 1.00 9.07 354 ILE A O 1
ATOM 1511 N N . PHE A 1 177 ? 9.874 33.086 7.965 1.00 7.68 355 PHE A N 1
ATOM 1512 C CA . PHE A 1 177 ? 9.020 32.520 8.986 1.00 8.07 355 PHE A CA 1
ATOM 1513 C C . PHE A 1 177 ? 9.831 31.449 9.728 1.00 7.67 355 PHE A C 1
ATOM 1514 O O . PHE A 1 177 ? 10.311 30.505 9.102 1.00 8.03 355 PHE A O 1
ATOM 1522 N N . ASN A 1 178 ? 10.013 31.633 11.033 1.00 7.80 356 ASN A N 1
ATOM 1523 C CA . ASN A 1 178 ? 10.781 30.710 11.861 1.00 7.77 356 ASN A CA 1
ATOM 1524 C C . ASN A 1 178 ? 9.843 29.610 12.371 1.00 7.30 356 ASN A C 1
ATOM 1525 O O . ASN A 1 178 ? 8.906 29.871 13.142 1.00 8.06 356 ASN A O 1
ATOM 1530 N N . ILE A 1 179 ? 10.098 28.384 11.919 1.00 7.65 357 ILE A N 1
ATOM 1531 C CA . ILE A 1 179 ? 9.343 27.197 12.357 1.00 8.40 357 ILE A CA 1
ATOM 1532 C C . ILE A 1 179 ? 9.946 26.597 13.633 1.00 8.24 357 ILE A C 1
ATOM 1533 O O . ILE A 1 179 ? 9.378 25.686 14.227 1.00 9.52 357 ILE A O 1
ATOM 1538 N N . GLY A 1 180 ? 11.087 27.117 14.100 1.00 8.36 358 GLY A N 1
ATOM 1539 C CA . GLY A 1 180 ? 11.635 26.771 15.417 1.00 8.12 358 GLY A CA 1
ATOM 1540 C C . GLY A 1 180 ? 12.468 25.517 15.431 1.00 8.18 358 GLY A C 1
ATOM 1541 O O . GLY A 1 180 ? 13.657 25.540 15.150 1.00 8.92 358 GLY A O 1
ATOM 1542 N N . LEU A 1 181 ? 11.842 24.393 15.738 1.00 8.47 359 LEU A N 1
ATOM 1543 C CA . LEU A 1 181 ? 12.458 23.068 15.728 1.00 8.44 359 LEU A CA 1
ATOM 1544 C C . LEU A 1 181 ? 13.463 22.819 16.843 1.00 8.52 359 LEU A C 1
ATOM 1545 O O . LEU A 1 181 ? 14.077 21.765 16.849 1.00 10.40 359 LEU A O 1
ATOM 1550 N N . ASP A 1 182 ? 13.633 23.715 17.804 1.00 8.87 360 ASP A N 1
ATOM 1551 C CA . ASP A 1 182 ? 14.608 23.499 18.877 1.00 9.17 360 ASP A CA 1
ATOM 1552 C C . ASP A 1 182 ? 14.135 22.559 19.964 1.00 9.44 360 ASP A C 1
ATOM 1553 O O . ASP A 1 182 ? 12.940 22.520 20.311 1.00 10.15 360 ASP A O 1
ATOM 1558 N N . GLU A 1 183 ? 15.091 21.837 20.544 1.00 9.22 361 GLU A N 1
ATOM 1559 C CA . GLU A 1 183 ? 14.931 21.265 21.891 1.00 10.90 361 GLU A CA 1
ATOM 1560 C C . GLU A 1 183 ? 13.769 20.289 22.012 1.00 9.74 361 GLU A C 1
ATOM 1561 O O . GLU A 1 183 ? 12.970 20.355 22.928 1.00 11.16 361 GLU A O 1
ATOM 1567 N N . TYR A 1 184 ? 13.736 19.294 21.135 1.00 10.52 362 TYR A N 1
ATOM 1568 C CA . TYR A 1 184 ? 12.707 18.264 21.146 1.00 10.35 362 TYR A CA 1
ATOM 1569 C C . TYR A 1 184 ? 12.598 17.606 22.534 1.00 10.37 362 TYR A C 1
ATOM 1570 O O . TYR A 1 184 ? 13.550 17.008 23.008 1.00 11.28 362 TYR A O 1
ATOM 1579 N N . ALA A 1 185 ? 11.402 17.647 23.145 1.00 10.72 363 ALA A N 1
ATOM 1580 C CA . ALA A 1 185 ? 11.102 16.932 24.379 1.00 11.61 363 ALA A CA 1
ATOM 1581 C C . ALA A 1 185 ? 12.147 17.165 25.468 1.00 11.91 363 ALA A C 1
ATOM 1582 O O . ALA A 1 185 ? 12.494 16.253 26.224 1.00 13.04 363 ALA A O 1
ATOM 1584 N N . ASN A 1 186 ? 12.623 18.405 25.573 1.00 11.81 364 ASN A N 1
ATOM 1585 C CA . ASN A 1 186 ? 13.674 18.699 26.537 1.00 12.27 364 ASN A CA 1
ATOM 1586 C C . ASN A 1 186 ? 13.251 18.462 27.972 1.00 13.49 364 ASN A C 1
ATOM 1587 O O . ASN A 1 186 ? 14.093 18.111 28.807 1.00 15.76 364 ASN A O 1
ATOM 1592 N N . ASP A 1 187 ? 11.969 18.654 28.280 1.00 13.69 365 ASP A N 1
ATOM 1593 C CA . ASP A 1 187 ? 11.498 18.364 29.617 1.00 14.45 365 ASP A CA 1
ATOM 1594 C C . ASP A 1 187 ? 11.489 16.869 29.916 1.00 15.96 365 ASP A C 1
ATOM 1595 O O . ASP A 1 187 ? 12.088 16.427 30.895 1.00 21.48 365 ASP A O 1
ATOM 1600 N N . ALA A 1 188 ? 10.899 16.074 29.049 1.00 14.16 366 ALA A N 1
ATOM 1601 C CA . ALA A 1 188 ? 10.659 14.661 29.322 1.00 14.93 366 ALA A CA 1
ATOM 1602 C C . ALA A 1 188 ? 11.921 13.822 29.231 1.00 15.30 366 ALA A C 1
ATOM 1603 O O . ALA A 1 188 ? 11.975 12.733 29.791 1.00 17.98 366 ALA A O 1
ATOM 1605 N N . THR A 1 189 ? 12.923 14.309 28.505 1.00 15.11 367 THR A N 1
ATOM 1606 C CA . THR A 1 189 ? 14.150 13.540 28.284 1.00 15.46 367 THR A CA 1
ATOM 1607 C C . THR A 1 189 ? 15.387 14.137 28.973 1.00 16.90 367 THR A C 1
ATOM 1608 O O . THR A 1 189 ? 16.516 13.667 28.730 1.00 18.21 367 THR A O 1
ATOM 1612 N N . ASP A 1 190 ? 15.187 15.159 29.798 1.00 17.20 368 ASP A N 1
ATOM 1613 C CA . ASP A 1 190 ? 16.271 15.884 30.446 1.00 18.38 368 ASP A CA 1
ATOM 1614 C C . ASP A 1 190 ? 17.290 16.385 29.409 1.00 17.41 368 ASP A C 1
ATOM 1615 O O . ASP A 1 190 ? 18.516 16.158 29.516 1.00 17.40 368 ASP A O 1
ATOM 1620 N N . ALA A 1 191 ? 16.763 17.063 28.400 1.00 15.53 369 ALA A N 1
ATOM 1621 C CA . ALA A 1 191 ? 17.560 17.688 27.354 1.00 14.91 369 ALA A CA 1
ATOM 1622 C C . ALA A 1 191 ? 18.419 16.689 26.592 1.00 14.37 369 ALA A C 1
ATOM 1623 O O . ALA A 1 191 ? 19.578 16.953 26.282 1.00 15.76 369 ALA A O 1
ATOM 1625 N N A LYS A 1 192 ? 17.826 15.543 26.273 0.50 13.69 370 LYS A N 1
ATOM 1626 N N B LYS A 1 192 ? 17.828 15.547 26.266 0.50 13.74 370 LYS A N 1
ATOM 1627 C CA A LYS A 1 192 ? 18.477 14.496 25.464 0.50 13.85 370 LYS A CA 1
ATOM 1628 C CA B LYS A 1 192 ? 18.495 14.516 25.459 0.50 13.99 370 LYS A CA 1
ATOM 1629 C C A LYS A 1 192 ? 17.599 14.073 24.290 0.50 13.00 370 LYS A C 1
ATOM 1630 C C B LYS A 1 192 ? 17.600 14.072 24.298 0.50 13.06 370 LYS A C 1
ATOM 1631 O O A LYS A 1 192 ? 17.700 12.960 23.797 0.50 14.00 370 LYS A O 1
ATOM 1632 O O B LYS A 1 192 ? 17.696 12.955 23.816 0.50 14.07 370 LYS A O 1
ATOM 1643 N N . GLY A 1 193 ? 16.709 14.953 23.845 1.00 12.24 371 GLY A N 1
ATOM 1644 C CA . GLY A 1 193 ? 15.655 14.523 22.946 1.00 11.12 371 GLY A CA 1
ATOM 1645 C C . GLY A 1 193 ? 16.077 14.105 21.561 1.00 11.70 371 GLY A C 1
ATOM 1646 O O . GLY A 1 193 ? 15.504 13.184 20.985 1.00 11.52 371 GLY A O 1
ATOM 1647 N N . TRP A 1 194 ? 17.114 14.742 21.025 1.00 11.75 372 TRP A N 1
ATOM 1648 C CA . TRP A 1 194 ? 17.584 14.355 19.703 1.00 11.29 372 TRP A CA 1
ATOM 1649 C C . TRP A 1 194 ? 18.252 12.989 19.755 1.00 11.94 372 TRP A C 1
ATOM 1650 O O . TRP A 1 194 ? 18.050 12.161 18.876 1.00 12.51 372 TRP A O 1
ATOM 1661 N N A SER A 1 195 ? 19.052 12.764 20.798 0.25 11.80 373 SER A N 1
ATOM 1662 N N B SER A 1 195 ? 19.040 12.744 20.802 0.25 12.35 373 SER A N 1
ATOM 1663 N N C SER A 1 195 ? 19.048 12.766 20.798 0.50 12.62 373 SER A N 1
ATOM 1664 C CA A SER A 1 195 ? 19.631 11.444 21.056 0.25 11.50 373 SER A CA 1
ATOM 1665 C CA B SER A 1 195 ? 19.642 11.421 20.988 0.25 12.41 373 SER A CA 1
ATOM 1666 C CA C SER A 1 195 ? 19.629 11.448 21.049 0.50 13.10 373 SER A CA 1
ATOM 1667 C C A SER A 1 195 ? 18.545 10.381 21.136 0.25 12.34 373 SER A C 1
ATOM 1668 C C B SER A 1 195 ? 18.572 10.345 21.195 0.25 12.79 373 SER A C 1
ATOM 1669 C C C SER A 1 195 ? 18.547 10.382 21.140 0.50 13.19 373 SER A C 1
ATOM 1670 O O A SER A 1 195 ? 18.682 9.303 20.568 0.25 12.85 373 SER A O 1
ATOM 1671 O O B SER A 1 195 ? 18.749 9.212 20.762 0.25 13.44 373 SER A O 1
ATOM 1672 O O C SER A 1 195 ? 18.687 9.303 20.586 0.50 13.73 373 SER A O 1
ATOM 1679 N N . VAL A 1 196 ? 17.458 10.695 21.840 1.00 12.79 374 VAL A N 1
ATOM 1680 C CA . VAL A 1 196 ? 16.337 9.774 21.964 1.00 12.83 374 VAL A CA 1
ATOM 1681 C C . VAL A 1 196 ? 15.720 9.460 20.612 1.00 12.33 374 VAL A C 1
ATOM 1682 O O . VAL A 1 196 ? 15.435 8.302 20.303 1.00 13.62 374 VAL A O 1
ATOM 1686 N N . LEU A 1 197 ? 15.529 10.473 19.775 1.00 11.96 375 LEU A N 1
ATOM 1687 C CA . LEU A 1 197 ? 14.912 10.245 18.478 1.00 11.89 375 LEU A CA 1
ATOM 1688 C C . LEU A 1 197 ? 15.787 9.425 17.546 1.00 12.43 375 LEU A C 1
ATOM 1689 O O . LEU A 1 197 ? 15.274 8.710 16.701 1.00 12.89 375 LEU A O 1
ATOM 1694 N N . GLN A 1 198 ? 17.108 9.554 17.712 1.00 12.79 376 GLN A N 1
ATOM 1695 C CA . GLN A 1 198 ? 18.086 8.776 16.914 1.00 12.50 376 GLN A CA 1
ATOM 1696 C C . GLN A 1 198 ? 18.374 7.376 17.451 1.00 13.78 376 GLN A C 1
ATOM 1697 O O . GLN A 1 198 ? 18.953 6.563 16.728 1.00 15.38 376 GLN A O 1
ATOM 1703 N N . ALA A 1 199 ? 18.042 7.127 18.711 1.00 13.59 377 ALA A N 1
ATOM 1704 C CA . ALA A 1 199 ? 18.599 5.990 19.456 1.00 14.25 377 ALA A CA 1
ATOM 1705 C C . ALA A 1 199 ? 18.194 4.640 18.888 1.00 15.75 377 ALA A C 1
ATOM 1706 O O . ALA A 1 199 ? 19.020 3.715 18.849 1.00 16.89 377 ALA A O 1
ATOM 1708 N N . ASP A 1 200 ? 16.957 4.480 18.446 1.00 15.26 378 ASP A N 1
ATOM 1709 C CA . ASP A 1 200 ? 16.478 3.148 18.013 1.00 16.75 378 ASP A CA 1
ATOM 1710 C C . ASP A 1 200 ? 17.223 2.632 16.794 1.00 16.72 378 ASP A C 1
ATOM 1711 O O . ASP A 1 200 ? 17.372 1.427 16.619 1.00 17.36 378 ASP A O 1
ATOM 1716 N N . LYS A 1 201 ? 17.701 3.521 15.925 1.00 16.98 379 LYS A N 1
ATOM 1717 C CA . LYS A 1 201 ? 18.504 3.074 14.781 1.00 17.34 379 LYS A CA 1
ATOM 1718 C C . LYS A 1 201 ? 19.743 2.309 15.239 1.00 18.20 379 LYS A C 1
ATOM 1719 O O . LYS A 1 201 ? 20.127 1.322 14.593 1.00 21.12 379 LYS A O 1
ATOM 1725 N N . TYR A 1 202 ? 20.354 2.754 16.333 1.00 17.36 380 TYR A N 1
ATOM 1726 C CA . TYR A 1 202 ? 21.648 2.237 16.796 1.00 17.93 380 TYR A CA 1
ATOM 1727 C C . TYR A 1 202 ? 21.547 1.305 18.008 1.00 19.09 380 TYR A C 1
ATOM 1728 O O . TYR A 1 202 ? 22.466 0.494 18.266 1.00 21.35 380 TYR A O 1
ATOM 1737 N N . TYR A 1 203 ? 20.426 1.383 18.714 1.00 18.65 381 TYR A N 1
ATOM 1738 C CA . TYR A 1 203 ? 20.162 0.635 19.927 1.00 18.75 381 TYR A CA 1
ATOM 1739 C C . TYR A 1 203 ? 18.759 0.062 19.828 1.00 18.21 381 TYR A C 1
ATOM 1740 O O . TYR A 1 203 ? 17.858 0.471 20.584 1.00 18.16 381 TYR A O 1
ATOM 1749 N N . PRO A 1 204 ? 18.544 -0.849 18.863 1.00 19.77 382 PRO A N 1
ATOM 1750 C CA . PRO A 1 204 ? 17.224 -1.411 18.677 1.00 19.80 382 PRO A CA 1
ATOM 1751 C C . PRO A 1 204 ? 16.780 -2.306 19.840 1.00 21.05 382 PRO A C 1
ATOM 1752 O O . PRO A 1 204 ? 17.594 -2.772 20.652 1.00 21.11 382 PRO A O 1
ATOM 1756 N N . ASN A 1 205 ? 15.479 -2.520 19.906 1.00 20.53 383 ASN A N 1
ATOM 1757 C CA . ASN A 1 205 ? 14.879 -3.418 20.888 1.00 19.98 383 ASN A CA 1
ATOM 1758 C C . ASN A 1 205 ? 15.082 -2.955 22.324 1.00 20.32 383 ASN A C 1
ATOM 1759 O O . ASN A 1 205 ? 15.090 -3.770 23.245 1.00 21.56 383 ASN A O 1
ATOM 1764 N N . GLU A 1 206 ? 15.205 -1.643 22.518 1.00 19.37 384 GLU A N 1
ATOM 1765 C CA . GLU A 1 206 ? 15.365 -1.062 23.839 1.00 19.51 384 GLU A CA 1
ATOM 1766 C C . GLU A 1 206 ? 14.225 -0.108 24.206 1.00 19.75 384 GLU A C 1
ATOM 1767 O O . GLU A 1 206 ? 14.288 0.550 25.240 1.00 22.90 384 GLU A O 1
ATOM 1773 N N . GLY A 1 207 ? 13.195 -0.033 23.365 1.00 19.82 385 GLY A N 1
ATOM 1774 C CA . GLY A 1 207 ? 12.025 0.824 23.643 1.00 20.36 385 GLY A CA 1
ATOM 1775 C C . GLY A 1 207 ? 12.147 2.281 23.178 1.00 20.04 385 GLY A C 1
ATOM 1776 O O . GLY A 1 207 ? 11.286 3.103 23.506 1.00 21.21 385 GLY A O 1
ATOM 1777 N N . TYR A 1 208 ? 13.198 2.615 22.420 1.00 17.89 386 TYR A N 1
ATOM 1778 C CA . TYR A 1 208 ? 13.350 3.988 21.903 1.00 17.05 386 TYR A CA 1
ATOM 1779 C C . TYR A 1 208 ? 12.375 4.202 20.737 1.00 16.74 386 TYR A C 1
ATOM 1780 O O . TYR A 1 208 ? 11.997 3.249 20.071 1.00 17.82 386 TYR A O 1
ATOM 1789 N N . PRO A 1 209 ? 11.999 5.472 20.436 1.00 16.10 387 PRO A N 1
ATOM 1790 C CA . PRO A 1 209 ? 10.984 5.696 19.404 1.00 16.82 387 PRO A CA 1
ATOM 1791 C C . PRO A 1 209 ? 11.404 5.269 18.002 1.00 15.78 387 PRO A C 1
ATOM 1792 O O . PRO A 1 209 ? 12.364 5.778 17.446 1.00 17.10 387 PRO A O 1
ATOM 1796 N N . VAL A 1 210 ? 10.669 4.347 17.415 1.00 17.28 388 VAL A N 1
ATOM 1797 C CA . VAL A 1 210 ? 11.011 3.806 16.115 1.00 16.72 388 VAL A CA 1
ATOM 1798 C C . VAL A 1 210 ? 10.847 4.874 15.026 1.00 15.63 388 VAL A C 1
ATOM 1799 O O . VAL A 1 210 ? 9.801 5.545 14.933 1.00 17.43 388 VAL A O 1
ATOM 1803 N N . LYS A 1 211 ? 11.896 5.028 14.233 1.00 15.31 389 LYS A N 1
ATOM 1804 C CA . LYS A 1 211 ? 11.997 6.028 13.167 1.00 15.59 389 LYS A CA 1
ATOM 1805 C C . LYS A 1 211 ? 11.820 7.451 13.694 1.00 13.87 389 LYS A C 1
ATOM 1806 O O . LYS A 1 211 ? 11.403 8.317 12.964 1.00 14.05 389 LYS A O 1
ATOM 1812 N N . GLY A 1 212 ? 12.173 7.686 14.948 1.00 14.09 390 GLY A N 1
ATOM 1813 C CA . GLY A 1 212 ? 11.916 8.985 15.573 1.00 13.86 390 GLY A CA 1
ATOM 1814 C C . GLY A 1 212 ? 12.539 10.138 14.805 1.00 11.99 390 GLY A C 1
ATOM 1815 O O . GLY A 1 212 ? 11.856 11.097 14.409 1.00 12.49 390 GLY A O 1
ATOM 1816 N N . TYR A 1 213 ? 13.839 10.058 14.557 1.00 11.85 391 TYR A N 1
ATOM 1817 C CA . TYR A 1 213 ? 14.532 11.176 13.924 1.00 11.51 391 TYR A CA 1
ATOM 1818 C C . TYR A 1 213 ? 14.187 11.272 12.435 1.00 11.87 391 TYR A C 1
ATOM 1819 O O . TYR A 1 213 ? 14.057 12.366 11.884 1.00 11.52 391 TYR A O 1
ATOM 1828 N N . GLU A 1 214 ? 14.011 10.134 11.773 1.00 12.00 392 GLU A N 1
ATOM 1829 C CA . GLU A 1 214 ? 13.546 10.127 10.390 1.00 12.95 392 GLU A CA 1
ATOM 1830 C C . GLU A 1 214 ? 12.214 10.876 10.250 1.00 12.86 392 GLU A C 1
ATOM 1831 O O . GLU A 1 214 ? 12.033 11.651 9.324 1.00 12.24 392 GLU A O 1
ATOM 1837 N N . LYS A 1 215 ? 11.297 10.637 11.186 1.00 12.22 393 LYS A N 1
ATOM 1838 C CA . LYS A 1 215 ? 9.998 11.310 11.153 1.00 12.54 393 LYS A CA 1
ATOM 1839 C C . LYS A 1 215 ? 10.168 12.808 11.419 1.00 11.26 393 LYS A C 1
ATOM 1840 O O . LYS A 1 215 ? 9.440 13.657 10.862 1.00 11.33 393 LYS A O 1
ATOM 1846 N N . PHE A 1 216 ? 11.114 13.166 12.271 1.00 10.40 394 PHE A N 1
ATOM 1847 C CA . PHE A 1 216 ? 11.394 14.585 12.522 1.00 9.85 394 PHE A CA 1
ATOM 1848 C C . PHE A 1 216 ? 11.885 15.285 11.261 1.00 9.59 394 PHE A C 1
ATOM 1849 O O . PHE A 1 216 ? 11.455 16.394 10.946 1.00 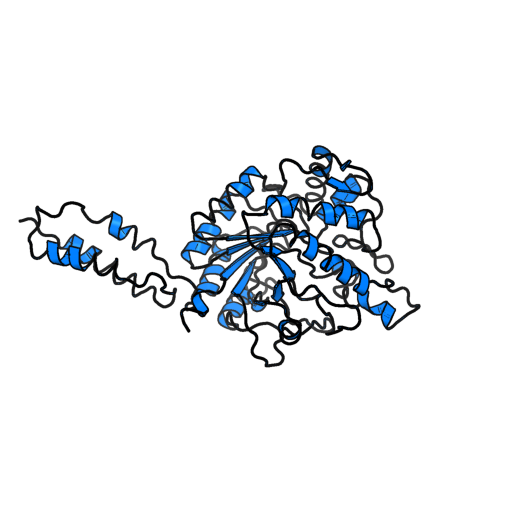10.23 394 PHE A O 1
ATOM 1857 N N . ILE A 1 217 ? 12.789 14.638 10.528 1.00 10.69 395 ILE A N 1
ATOM 1858 C CA . ILE A 1 217 ? 13.273 15.236 9.282 1.00 10.72 395 ILE A CA 1
ATOM 1859 C C . ILE A 1 217 ? 12.110 15.466 8.317 1.00 10.76 395 ILE A C 1
ATOM 1860 O O . ILE A 1 217 ? 11.981 16.528 7.712 1.00 11.08 395 ILE A O 1
ATOM 1865 N N . ALA A 1 218 ? 11.243 14.457 8.196 1.00 10.57 396 ALA A N 1
ATOM 1866 C CA . ALA A 1 218 ? 10.093 14.584 7.318 1.00 10.66 396 ALA A CA 1
ATOM 1867 C C . ALA A 1 218 ? 9.189 15.733 7.766 1.00 10.56 396 ALA A C 1
ATOM 1868 O O . ALA A 1 218 ? 8.656 16.468 6.929 1.00 10.70 396 ALA A O 1
ATOM 1870 N N . TYR A 1 219 ? 8.994 15.865 9.078 1.00 9.94 397 TYR A N 1
ATOM 1871 C CA . TYR A 1 219 ? 8.146 16.932 9.642 1.00 9.81 397 TYR A CA 1
ATOM 1872 C C . TYR A 1 219 ? 8.746 18.300 9.316 1.00 10.12 397 TYR A C 1
ATOM 1873 O O . TYR A 1 219 ? 8.056 19.203 8.826 1.00 10.44 397 TYR A O 1
ATOM 1882 N N . ALA A 1 220 ? 10.035 18.460 9.597 1.00 10.00 398 ALA A N 1
ATOM 1883 C CA . ALA A 1 220 ? 10.732 19.729 9.307 1.00 9.60 398 ALA A CA 1
ATOM 1884 C C . ALA A 1 220 ? 10.627 20.097 7.832 1.00 9.76 398 ALA A C 1
ATOM 1885 O O . ALA A 1 220 ? 10.325 21.237 7.471 1.00 10.30 398 ALA A O 1
ATOM 1887 N N . ASN A 1 221 ? 10.843 19.108 6.975 1.00 9.93 399 ASN A N 1
ATOM 1888 C CA . ASN A 1 221 ? 10.744 19.320 5.539 1.00 10.24 399 ASN A CA 1
ATOM 1889 C C . ASN A 1 221 ? 9.342 19.661 5.059 1.00 10.32 399 ASN A C 1
ATOM 1890 O O . ASN A 1 221 ? 9.171 20.449 4.155 1.00 10.94 399 ASN A O 1
ATOM 1895 N N A ASP A 1 222 ? 8.334 19.068 5.679 0.50 9.65 400 ASP A N 1
ATOM 1896 N N B ASP A 1 222 ? 8.338 19.044 5.669 0.50 10.45 400 ASP A N 1
ATOM 1897 C CA A ASP A 1 222 ? 6.959 19.391 5.308 0.50 9.54 400 ASP A CA 1
ATOM 1898 C CA B ASP A 1 222 ? 6.947 19.367 5.350 0.50 11.02 400 ASP A CA 1
ATOM 1899 C C A ASP A 1 222 ? 6.582 20.803 5.757 0.50 9.74 400 ASP A C 1
ATOM 1900 C C B ASP A 1 222 ? 6.616 20.806 5.744 0.50 10.47 400 ASP A C 1
ATOM 1901 O O A ASP A 1 222 ? 5.903 21.520 5.032 0.50 10.20 400 ASP A O 1
ATOM 1902 O O B ASP A 1 222 ? 5.995 21.539 4.977 0.50 10.86 400 ASP A O 1
ATOM 1911 N N . LEU A 1 223 ? 7.027 21.218 6.940 1.00 9.74 401 LEU A N 1
ATOM 1912 C CA . LEU A 1 223 ? 6.836 22.616 7.347 1.00 10.17 401 LEU A CA 1
ATOM 1913 C C . LEU A 1 223 ? 7.579 23.574 6.418 1.00 9.31 401 LEU A C 1
ATOM 1914 O O . LEU A 1 223 ? 7.042 24.605 6.033 1.00 9.99 401 LEU A O 1
ATOM 1919 N N . ALA A 1 224 ? 8.793 23.223 6.014 1.00 10.14 402 ALA A N 1
ATOM 1920 C CA . ALA A 1 224 ? 9.531 24.033 5.054 1.00 10.30 402 ALA A CA 1
ATOM 1921 C C . ALA A 1 224 ? 8.743 24.191 3.747 1.00 10.33 402 ALA A C 1
ATOM 1922 O O . ALA A 1 224 ? 8.678 25.284 3.183 1.00 10.86 402 ALA A O 1
ATOM 1924 N N . ARG A 1 225 ? 8.153 23.093 3.273 1.00 9.73 403 ARG A N 1
ATOM 1925 C CA . ARG A 1 225 ? 7.362 23.099 2.052 1.00 10.79 403 ARG A CA 1
ATOM 1926 C C . ARG A 1 225 ? 6.166 24.031 2.203 1.00 10.94 403 ARG A C 1
ATOM 1927 O O . ARG A 1 225 ? 5.879 24.842 1.322 1.00 11.11 403 ARG A O 1
ATOM 1935 N N . ILE A 1 226 ? 5.467 23.913 3.327 1.00 10.19 404 ILE A N 1
ATOM 1936 C CA . ILE A 1 226 ? 4.328 24.772 3.626 1.00 10.70 404 ILE A CA 1
ATOM 1937 C C . ILE A 1 226 ? 4.719 26.250 3.611 1.00 9.92 404 ILE A C 1
ATOM 1938 O O . ILE A 1 226 ? 4.061 27.083 2.994 1.00 11.40 404 ILE A O 1
ATOM 1943 N N . VAL A 1 227 ? 5.777 26.587 4.321 1.00 9.53 405 VAL A N 1
ATOM 1944 C CA . VAL A 1 227 ? 6.228 27.959 4.398 1.00 9.77 405 VAL A CA 1
ATOM 1945 C C . VAL A 1 227 ? 6.630 28.498 3.017 1.00 9.54 405 VAL A C 1
ATOM 1946 O O . VAL A 1 227 ? 6.243 29.596 2.633 1.00 9.49 405 VAL A O 1
ATOM 1950 N N A LYS A 1 228 ? 7.409 27.713 2.278 0.50 8.98 406 LYS A N 1
ATOM 1951 N N B LYS A 1 228 ? 7.404 27.711 2.281 0.50 9.52 406 LYS A N 1
ATOM 1952 C CA A LYS A 1 228 ? 7.843 28.104 0.942 0.50 9.19 406 LYS A CA 1
ATOM 1953 C CA B LYS A 1 228 ? 7.850 28.094 0.949 0.50 10.22 406 LYS A CA 1
ATOM 1954 C C A LYS A 1 228 ? 6.677 28.313 -0.008 0.50 9.09 406 LYS A C 1
ATOM 1955 C C B LYS A 1 228 ? 6.685 28.302 -0.012 0.50 10.02 406 LYS A C 1
ATOM 1956 O O A LYS A 1 228 ? 6.730 29.161 -0.898 0.50 9.66 406 LYS A O 1
ATOM 1957 O O B LYS A 1 228 ? 6.740 29.154 -0.899 0.50 10.65 406 LYS A O 1
ATOM 1968 N N A SER A 1 229 ? 5.604 27.547 0.163 0.50 9.36 407 SER A N 1
ATOM 1969 N N B SER A 1 229 ? 5.611 27.539 0.159 0.50 10.36 407 SER A N 1
ATOM 1970 C CA A SER A 1 229 ? 4.459 27.701 -0.740 0.50 9.58 407 SER A CA 1
ATOM 1971 C CA B SER A 1 229 ? 4.449 27.706 -0.724 0.50 10.67 407 SER A CA 1
ATOM 1972 C C A SER A 1 229 ? 3.862 29.101 -0.646 0.50 9.54 407 SER A C 1
ATOM 1973 C C B SER A 1 229 ? 3.881 29.112 -0.651 0.50 10.09 407 SER A C 1
ATOM 1974 O O A SER A 1 229 ? 3.252 29.580 -1.604 0.50 11.17 407 SER A O 1
ATOM 1975 O O B SER A 1 229 ? 3.287 29.596 -1.617 0.50 11.85 407 SER A O 1
ATOM 1980 N N . HIS A 1 230 ? 4.017 29.732 0.516 1.00 10.18 408 HIS A N 1
ATOM 1981 C CA . HIS A 1 230 ? 3.555 31.106 0.748 1.00 9.35 408 HIS A CA 1
ATOM 1982 C C . HIS A 1 230 ? 4.585 32.175 0.436 1.00 10.53 408 HIS A C 1
ATOM 1983 O O . HIS A 1 230 ? 4.374 33.332 0.765 1.00 11.79 408 HIS A O 1
ATOM 1990 N N . GLY A 1 231 ? 5.672 31.791 -0.253 1.00 10.15 409 GLY A N 1
ATOM 1991 C CA . GLY A 1 231 ? 6.698 32.727 -0.667 1.00 10.09 409 GLY A CA 1
ATOM 1992 C C . GLY A 1 231 ? 7.595 33.193 0.455 1.00 10.33 409 GLY A C 1
ATOM 1993 O O . GLY A 1 231 ? 8.310 34.182 0.280 1.00 11.99 409 GLY A O 1
ATOM 1994 N N . LEU A 1 232 ? 7.540 32.522 1.595 1.00 9.53 410 LEU A N 1
ATOM 1995 C CA . LEU A 1 232 ? 8.345 32.873 2.766 1.00 9.48 410 LEU A CA 1
ATOM 1996 C C . LEU A 1 232 ? 9.550 31.937 2.841 1.00 9.10 410 LEU A C 1
ATOM 1997 O O . LEU A 1 232 ? 9.482 30.789 2.428 1.00 10.10 410 LEU A O 1
ATOM 2002 N N . LYS A 1 233 ? 10.648 32.438 3.405 1.00 8.62 411 LYS A N 1
ATOM 2003 C CA . LYS A 1 233 ? 11.833 31.607 3.637 1.00 9.28 411 LYS A CA 1
ATOM 2004 C C . LYS A 1 233 ? 11.689 30.999 5.022 1.00 9.24 411 LYS A C 1
ATOM 2005 O O . LYS A 1 233 ? 11.554 31.731 6.006 1.00 9.59 411 LYS A O 1
ATOM 2011 N N . PRO A 1 234 ? 11.746 29.660 5.114 1.00 9.17 412 PRO A N 1
ATOM 2012 C CA . PRO A 1 234 ? 11.694 29.045 6.429 1.00 9.17 412 PRO A CA 1
ATOM 2013 C C . PRO A 1 234 ? 13.022 29.198 7.139 1.00 8.62 412 PRO A C 1
ATOM 2014 O O . PRO A 1 234 ? 14.085 29.140 6.512 1.00 9.38 412 PRO A O 1
ATOM 2018 N N . MET A 1 235 ? 12.953 29.364 8.444 1.00 8.05 413 MET A N 1
ATOM 2019 C CA . MET A 1 235 ? 14.108 29.412 9.329 1.00 8.28 413 MET A CA 1
ATOM 2020 C C . MET A 1 235 ? 13.868 28.456 10.488 1.00 8.03 413 MET A C 1
ATOM 2021 O O . MET A 1 235 ? 12.731 28.197 10.858 1.00 8.45 413 MET A O 1
ATOM 2026 N N . ALA A 1 236 ? 14.941 27.907 11.046 1.00 7.89 414 ALA A N 1
ATOM 2027 C CA . ALA A 1 236 ? 14.860 27.026 12.200 1.00 7.47 414 ALA A CA 1
ATOM 2028 C C . ALA A 1 236 ? 16.129 27.117 13.022 1.00 7.95 414 ALA A C 1
ATOM 2029 O O . ALA A 1 236 ? 17.205 27.393 12.480 1.00 8.63 414 ALA A O 1
ATOM 2031 N N . PHE A 1 237 ? 15.984 26.881 14.309 1.00 8.05 415 PHE A N 1
ATOM 2032 C CA . PHE A 1 237 ? 17.114 26.797 15.239 1.00 7.80 415 PHE A CA 1
ATOM 2033 C C . PHE A 1 237 ? 17.940 25.554 14.919 1.00 8.33 415 PHE A C 1
ATOM 2034 O O . PHE A 1 237 ? 17.435 24.550 14.430 1.00 8.69 415 PHE A O 1
ATOM 2042 N N . ASN A 1 238 ? 19.232 25.619 15.215 1.00 8.10 416 ASN A N 1
ATOM 2043 C CA . ASN A 1 238 ? 20.183 24.615 14.684 1.00 8.35 416 ASN A CA 1
ATOM 2044 C C . ASN A 1 238 ? 20.226 23.263 15.356 1.00 8.61 416 ASN A C 1
ATOM 2045 O O . ASN A 1 238 ? 20.715 22.304 14.742 1.00 9.76 416 ASN A O 1
ATOM 2050 N N . ASP A 1 239 ? 19.839 23.189 16.635 1.00 8.70 417 ASP A N 1
ATOM 2051 C CA . ASP A 1 239 ? 20.298 22.051 17.461 1.00 9.35 417 ASP A CA 1
ATOM 2052 C C . ASP A 1 239 ? 19.852 20.680 16.960 1.00 9.38 417 ASP A C 1
ATOM 2053 O O . ASP A 1 239 ? 20.611 19.715 17.058 1.00 10.12 417 ASP A O 1
ATOM 2058 N N . GLY A 1 240 ? 18.652 20.590 16.393 1.00 9.40 418 GLY A N 1
ATOM 2059 C CA . GLY A 1 240 ? 18.145 19.346 15.829 1.00 9.72 418 GLY A CA 1
ATOM 2060 C C . GLY A 1 240 ? 18.490 19.042 14.393 1.00 9.83 418 GLY A C 1
ATOM 2061 O O . GLY A 1 240 ? 18.059 18.017 13.874 1.00 10.26 418 GLY A O 1
ATOM 2062 N N A ILE A 1 241 ? 19.240 19.931 13.747 0.50 9.31 419 ILE A N 1
ATOM 2063 N N B ILE A 1 241 ? 19.238 19.936 13.747 0.50 9.46 419 ILE A N 1
ATOM 2064 C CA A ILE A 1 241 ? 19.519 19.797 12.321 0.50 9.78 419 ILE A CA 1
ATOM 2065 C CA B ILE A 1 241 ? 19.531 19.813 12.321 0.50 10.12 419 ILE A CA 1
ATOM 2066 C C A ILE A 1 241 ? 20.841 19.044 12.164 0.50 10.27 419 ILE A C 1
ATOM 2067 C C B ILE A 1 241 ? 20.843 19.043 12.169 0.50 10.39 419 ILE A C 1
ATOM 2068 O O A ILE A 1 241 ? 21.895 19.537 12.550 0.50 10.48 419 ILE A O 1
ATOM 2069 O O B ILE A 1 241 ? 21.899 19.530 12.558 0.50 10.61 419 ILE A O 1
ATOM 2078 N N . TYR A 1 242 ? 20.756 17.828 11.636 1.00 10.44 420 TYR A N 1
ATOM 2079 C CA . TYR A 1 242 ? 21.912 16.915 11.597 1.00 10.42 420 TYR A CA 1
ATOM 2080 C C . TYR A 1 242 ? 22.534 16.765 12.999 1.00 10.97 420 TYR A C 1
ATOM 2081 O O . TYR A 1 242 ? 23.763 16.893 13.192 1.00 11.66 420 TYR A O 1
ATOM 2090 N N . TYR A 1 243 ? 21.688 16.519 13.997 1.00 10.62 421 TYR A N 1
ATOM 2091 C CA . TYR A 1 243 ? 22.159 16.288 15.351 1.00 11.21 421 TYR A CA 1
ATOM 2092 C C . TYR A 1 243 ? 23.193 15.147 15.341 1.00 12.05 421 TYR A C 1
ATOM 2093 O O . TYR A 1 243 ? 23.070 14.181 14.601 1.00 12.00 421 TYR A O 1
ATOM 2102 N N . ASN A 1 244 ? 24.224 15.320 16.152 1.00 12.56 422 ASN A N 1
ATOM 2103 C CA . ASN A 1 244 ? 25.367 14.400 16.204 1.00 13.22 422 ASN A CA 1
ATOM 2104 C C . ASN A 1 244 ? 26.094 14.272 14.859 1.00 13.21 422 ASN A C 1
ATOM 2105 O O . ASN A 1 244 ? 26.810 13.274 14.607 1.00 15.37 422 ASN A O 1
ATOM 2110 N N . SER A 1 245 ? 25.956 15.305 14.024 1.00 12.84 423 SER A N 1
ATOM 2111 C CA . SER A 1 245 ? 26.518 15.333 12.663 1.00 13.44 423 SER A CA 1
ATOM 2112 C C . SER A 1 245 ? 26.062 14.156 11.824 1.00 14.22 423 SER A C 1
ATOM 2113 O O . SER A 1 245 ? 26.726 13.756 10.861 1.00 16.64 423 SER A O 1
ATOM 2116 N N . ASP A 1 246 ? 24.906 13.593 12.166 1.00 14.23 424 ASP A N 1
ATOM 2117 C CA . ASP A 1 246 ? 24.435 12.360 11.528 1.00 14.96 424 ASP A CA 1
ATOM 2118 C C . ASP A 1 246 ? 23.580 12.669 10.319 1.00 15.05 424 ASP A C 1
ATOM 2119 O O . ASP A 1 246 ? 22.494 13.245 10.439 1.00 14.85 424 ASP A O 1
ATOM 2124 N N . THR A 1 247 ? 24.106 12.356 9.142 1.00 15.94 425 THR A N 1
ATOM 2125 C CA . THR A 1 247 ? 23.450 12.603 7.867 1.00 16.80 425 THR A CA 1
ATOM 2126 C C . THR A 1 247 ? 22.752 11.361 7.330 1.00 16.04 425 THR A C 1
ATOM 2127 O O . THR A 1 247 ? 22.174 11.402 6.241 1.00 17.87 425 THR A O 1
ATOM 2131 N N . SER A 1 248 ? 22.781 10.273 8.098 1.00 16.08 426 SER A N 1
ATOM 2132 C CA . SER A 1 248 ? 22.311 8.971 7.636 1.00 16.78 426 SER A CA 1
ATOM 2133 C C . SER A 1 248 ? 20.814 8.724 7.741 1.00 15.96 426 SER A C 1
ATOM 2134 O O . SER A 1 248 ? 20.318 7.712 7.253 1.00 18.30 426 SER A O 1
ATOM 2137 N N . PHE A 1 249 ? 20.088 9.639 8.385 1.00 15.52 427 PHE A N 1
ATOM 2138 C CA . PHE A 1 249 ? 18.642 9.493 8.553 1.00 15.70 427 PHE A CA 1
ATOM 2139 C C . PHE A 1 249 ? 17.826 10.132 7.446 1.00 16.20 427 PHE A C 1
ATOM 2140 O O . PHE A 1 249 ? 16.627 9.906 7.338 1.00 18.37 427 PHE A O 1
ATOM 2148 N N . GLY A 1 250 ? 18.470 10.982 6.668 1.00 15.78 428 GLY A N 1
ATOM 2149 C CA . GLY A 1 250 ? 17.806 11.790 5.663 1.00 14.44 428 GLY A CA 1
ATOM 2150 C C . GLY A 1 250 ? 18.449 13.157 5.567 1.00 14.14 428 GLY A C 1
ATOM 2151 O O . GLY A 1 250 ? 19.411 13.450 6.277 1.00 15.21 428 GLY A O 1
ATOM 2152 N N . SER A 1 251 ? 17.888 13.990 4.704 1.00 14.03 429 SER A N 1
ATOM 2153 C CA . SER A 1 251 ? 18.417 15.326 4.459 1.00 13.18 429 SER A CA 1
ATOM 2154 C C . SER A 1 251 ? 17.353 16.381 4.737 1.00 12.80 429 SER A C 1
ATOM 2155 O O . SER A 1 251 ? 16.191 16.229 4.374 1.00 14.67 429 SER A O 1
ATOM 2158 N N . PHE A 1 252 ? 17.803 17.473 5.320 1.00 11.41 430 PHE A N 1
ATOM 2159 C CA . PHE A 1 252 ? 16.980 18.657 5.544 1.00 10.18 430 PHE A CA 1
ATOM 2160 C C . PHE A 1 252 ? 16.919 19.536 4.307 1.00 10.44 430 PHE A C 1
ATOM 2161 O O . PHE A 1 252 ? 17.888 19.700 3.581 1.00 12.27 430 PHE A O 1
ATOM 2169 N N . ASP A 1 253 ? 15.774 20.152 4.100 1.00 10.68 431 ASP A N 1
ATOM 2170 C CA . ASP A 1 253 ? 15.561 21.112 3.020 1.00 9.97 431 ASP A CA 1
ATOM 2171 C C . ASP A 1 253 ? 16.575 22.262 3.124 1.00 10.41 431 ASP A C 1
ATOM 2172 O O . ASP A 1 253 ? 16.636 22.957 4.134 1.00 10.10 431 ASP A O 1
ATOM 2177 N N . LYS A 1 254 ? 17.370 22.445 2.057 1.00 11.01 432 LYS A N 1
ATOM 2178 C CA . LYS A 1 254 ? 18.420 23.458 2.021 1.00 11.41 432 LYS A CA 1
ATOM 2179 C C . LYS A 1 254 ? 17.903 24.879 2.142 1.00 10.44 432 LYS A C 1
ATOM 2180 O O . LYS A 1 254 ? 18.658 25.784 2.458 1.00 11.44 432 LYS A O 1
ATOM 2186 N N . ASP A 1 255 ? 16.634 25.070 1.806 1.00 10.14 433 ASP A N 1
ATOM 2187 C CA . ASP A 1 255 ? 16.016 26.388 1.886 1.00 9.58 433 ASP A CA 1
ATOM 2188 C C . ASP A 1 255 ? 15.694 26.810 3.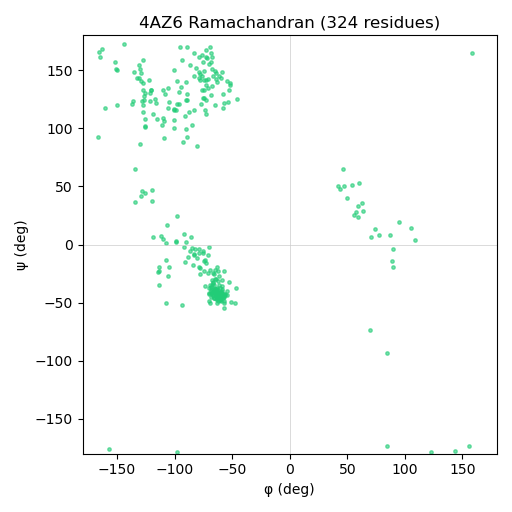328 1.00 9.79 433 ASP A C 1
ATOM 2189 O O . ASP A 1 255 ? 15.278 27.949 3.540 1.00 11.21 433 ASP A O 1
ATOM 2194 N N . ILE A 1 256 ? 15.892 25.914 4.302 1.00 9.16 434 ILE A N 1
ATOM 2195 C CA . ILE A 1 256 ? 15.782 26.296 5.713 1.00 9.32 434 ILE A CA 1
ATOM 2196 C C . ILE A 1 256 ? 17.019 27.120 6.086 1.00 8.86 434 ILE A C 1
ATOM 2197 O O . ILE A 1 256 ? 18.161 26.608 6.046 1.00 10.70 434 ILE A O 1
ATOM 2202 N N . ILE A 1 257 ? 16.815 28.373 6.432 1.00 8.90 435 ILE A N 1
ATOM 2203 C CA . ILE A 1 257 ? 17.849 29.201 7.041 1.00 8.39 435 ILE A CA 1
ATOM 2204 C C . ILE A 1 257 ? 18.066 28.689 8.451 1.00 8.74 435 ILE A C 1
ATOM 2205 O O . ILE A 1 257 ? 17.102 28.454 9.178 1.00 8.96 435 ILE A O 1
ATOM 2210 N N . VAL A 1 258 ? 19.313 28.534 8.872 1.00 8.47 436 VAL A N 1
ATOM 2211 C CA . VAL A 1 258 ? 19.626 28.076 10.199 1.00 8.83 436 VAL A CA 1
ATOM 2212 C C . VAL A 1 258 ? 19.908 29.258 11.117 1.00 8.04 436 VAL A C 1
ATOM 2213 O O . VAL A 1 258 ? 20.824 30.035 10.868 1.00 9.19 436 VAL A O 1
ATOM 2217 N N . SER A 1 259 ? 19.132 29.379 12.193 1.00 7.71 437 SER A N 1
ATOM 2218 C CA . SER A 1 259 ? 19.441 30.277 13.312 1.00 7.81 437 SER A CA 1
ATOM 2219 C C . SER A 1 259 ? 20.376 29.492 14.229 1.00 7.94 437 SER A C 1
ATOM 2220 O O . SER A 1 259 ? 19.959 28.570 14.939 1.00 8.13 437 SER A O 1
ATOM 2223 N N . MET A 1 260 ? 21.650 29.823 14.152 1.00 8.24 438 MET A N 1
ATOM 2224 C CA . MET A 1 260 ? 22.689 29.101 14.881 1.00 7.98 438 MET A CA 1
ATOM 2225 C C . MET A 1 260 ? 22.869 29.747 16.248 1.00 8.36 438 MET A C 1
ATOM 2226 O O . MET A 1 260 ? 23.481 30.810 16.371 1.00 9.28 438 MET A O 1
ATOM 2231 N N . TRP A 1 261 ? 22.258 29.127 17.255 1.00 8.50 439 TRP A N 1
ATOM 2232 C CA . TRP A 1 261 ? 22.227 29.660 18.612 1.00 8.82 439 TRP A CA 1
ATOM 2233 C C . TRP A 1 261 ? 23.136 28.940 19.572 1.00 9.03 439 TRP A C 1
ATOM 2234 O O . TRP A 1 261 ? 23.607 29.551 20.533 1.00 9.82 439 TRP A O 1
ATOM 2245 N N . THR A 1 262 ? 23.420 27.656 19.317 1.00 8.50 440 THR A N 1
ATOM 2246 C CA . THR A 1 262 ? 24.221 26.878 20.255 1.00 9.10 440 THR A CA 1
ATOM 2247 C C . THR A 1 262 ? 25.313 26.096 19.549 1.00 9.39 440 THR A C 1
ATOM 2248 O O . THR A 1 262 ? 25.111 25.556 18.464 1.00 10.05 440 THR A O 1
ATOM 2252 N N . GLY A 1 263 ? 26.462 25.998 20.217 1.00 10.69 441 GLY A N 1
ATOM 2253 C CA . GLY A 1 263 ? 27.460 25.014 19.863 1.00 11.02 441 GLY A CA 1
ATOM 2254 C C . GLY A 1 263 ? 27.349 23.711 20.587 1.00 11.48 441 GLY A C 1
ATOM 2255 O O . GLY A 1 263 ? 28.239 22.858 20.475 1.00 12.55 441 GLY A O 1
ATOM 2256 N N . GLY A 1 264 ? 26.264 23.532 21.326 1.00 11.37 442 GLY A N 1
ATOM 2257 C CA . GLY A 1 264 ? 26.030 22.312 22.086 1.00 12.14 442 GLY A CA 1
ATOM 2258 C C . GLY A 1 264 ? 26.722 22.355 23.425 1.00 12.76 442 GLY A C 1
ATOM 2259 O O . GLY A 1 264 ? 27.266 23.375 23.854 1.00 14.03 442 GLY A O 1
ATOM 2260 N N . TRP A 1 265 ? 26.659 21.228 24.109 1.00 12.96 443 TRP A N 1
ATOM 2261 C CA . TRP A 1 265 ? 27.225 21.116 25.452 1.00 14.79 443 TRP A CA 1
ATOM 2262 C C . TRP A 1 265 ? 27.507 19.646 25.739 1.00 13.92 443 TRP A C 1
ATOM 2263 O O . TRP A 1 265 ? 27.421 18.816 24.852 1.00 14.46 443 TRP A O 1
ATOM 2274 N N . GLY A 1 266 ? 27.942 19.344 26.957 1.00 15.54 444 GLY A N 1
ATOM 2275 C CA . GLY A 1 266 ? 28.334 17.982 27.297 1.00 17.39 444 GLY A CA 1
ATOM 2276 C C . GLY A 1 266 ? 27.204 16.994 27.087 1.00 16.17 444 GLY A C 1
ATOM 2277 O O . GLY A 1 266 ? 26.143 17.122 27.696 1.00 18.16 444 GLY A O 1
ATOM 2278 N N . GLY A 1 267 ? 27.407 16.047 26.179 1.00 16.45 445 GLY A N 1
ATOM 2279 C CA . GLY A 1 267 ? 26.416 15.058 25.832 1.00 17.69 445 GLY A CA 1
ATOM 2280 C C . GLY A 1 267 ? 25.310 15.549 24.912 1.00 18.12 445 GLY A C 1
ATOM 2281 O O . GLY A 1 267 ? 24.358 14.808 24.651 1.00 20.96 445 GLY A O 1
ATOM 2282 N N . TYR A 1 268 ? 25.446 16.771 24.394 1.00 14.98 446 TYR A N 1
ATOM 2283 C CA . TYR A 1 268 ? 24.467 17.360 23.471 1.00 13.51 446 TYR A CA 1
ATOM 2284 C C . TYR A 1 268 ? 25.271 17.883 22.270 1.00 12.93 446 TYR A C 1
ATOM 2285 O O . TYR A 1 268 ? 25.749 19.025 22.238 1.00 13.30 446 TYR A O 1
ATOM 2294 N N . ASP A 1 269 ? 25.487 16.967 21.328 1.00 13.94 447 ASP A N 1
ATOM 2295 C CA . ASP A 1 269 ? 26.488 17.123 20.283 1.00 13.62 447 ASP A CA 1
ATOM 2296 C C . ASP A 1 269 ? 25.816 17.559 19.005 1.00 13.13 447 ASP A C 1
ATOM 2297 O O . ASP A 1 269 ? 25.213 16.748 18.302 1.00 13.94 447 ASP A O 1
ATOM 2302 N N . VAL A 1 270 ? 25.892 18.852 18.725 1.00 12.22 448 VAL A N 1
ATOM 2303 C CA . VAL A 1 270 ? 25.183 19.402 17.580 1.00 11.41 448 VAL A CA 1
ATOM 2304 C C . VAL A 1 270 ? 26.107 19.444 16.358 1.00 11.15 448 VAL A C 1
ATOM 2305 O O . VAL A 1 270 ? 27.348 19.384 16.477 1.00 13.25 448 VAL A O 1
ATOM 2309 N N . ALA A 1 271 ? 25.513 19.501 15.175 1.00 10.77 449 ALA A N 1
ATOM 2310 C CA . ALA A 1 271 ? 26.286 19.700 13.947 1.00 10.94 449 ALA A CA 1
ATOM 2311 C C . ALA A 1 271 ? 27.041 21.018 14.037 1.00 10.84 449 ALA A C 1
ATOM 2312 O O . ALA A 1 271 ? 26.535 22.021 14.558 1.00 11.44 449 ALA A O 1
ATOM 2314 N N . SER A 1 272 ? 28.251 21.051 13.502 1.00 11.34 450 SER A N 1
ATOM 2315 C CA . SER A 1 272 ? 28.989 22.313 13.410 1.00 10.98 450 SER A CA 1
ATOM 2316 C C . SER A 1 272 ? 28.309 23.236 12.399 1.00 11.07 450 SER A C 1
ATOM 2317 O O . SER A 1 272 ? 27.634 22.786 11.474 1.00 10.81 450 SER A O 1
ATOM 2320 N N . SER A 1 273 ? 28.551 24.538 12.540 1.00 11.30 451 SER A N 1
ATOM 2321 C CA . SER A 1 273 ? 28.126 25.480 11.508 1.00 11.05 451 SER A CA 1
ATOM 2322 C C . SER A 1 273 ? 28.859 25.216 10.186 1.00 10.89 451 SER A C 1
ATOM 2323 O O . SER A 1 273 ? 28.330 25.507 9.117 1.00 11.55 451 SER A O 1
ATOM 2326 N N A LYS A 1 274 ? 30.063 24.636 10.266 0.50 11.92 452 LYS A N 1
ATOM 2327 N N B LYS A 1 274 ? 30.066 24.645 10.265 0.50 11.99 452 LYS A N 1
ATOM 2328 C CA A LYS A 1 274 ? 30.783 24.235 9.064 0.50 12.76 452 LYS A CA 1
ATOM 2329 C CA B LYS A 1 274 ? 30.788 24.265 9.061 0.50 12.89 452 LYS A CA 1
ATOM 2330 C C A LYS A 1 274 ? 29.985 23.195 8.277 0.50 12.10 452 LYS A C 1
ATOM 2331 C C B LYS A 1 274 ? 29.997 23.229 8.266 0.50 12.15 452 LYS A C 1
ATOM 2332 O O A LYS A 1 274 ? 29.783 23.330 7.077 0.50 12.53 452 LYS A O 1
ATOM 2333 O O B LYS A 1 274 ? 29.797 23.372 7.067 0.50 12.82 452 LYS A O 1
ATOM 2344 N N A LEU A 1 275 ? 29.511 22.163 8.967 0.50 11.66 453 LEU A N 1
ATOM 2345 N N B LEU A 1 275 ? 29.520 22.194 8.950 0.50 11.70 453 LEU A N 1
ATOM 2346 C CA A LEU A 1 275 ? 28.722 21.120 8.329 0.50 11.49 453 LEU A CA 1
ATOM 2347 C CA B LEU A 1 275 ? 28.744 21.149 8.301 0.50 11.45 453 LEU A CA 1
ATOM 2348 C C A LEU A 1 275 ? 27.448 21.707 7.722 0.50 11.48 453 LEU A C 1
ATOM 2349 C C B LEU A 1 275 ? 27.453 21.718 7.714 0.50 11.49 453 LEU A C 1
ATOM 2350 O O A LEU A 1 275 ? 27.084 21.397 6.586 0.50 11.94 453 LEU A O 1
ATOM 2351 O O B LEU A 1 275 ? 27.079 21.401 6.583 0.50 11.89 453 LEU A O 1
ATOM 2360 N N . LEU A 1 276 ? 26.755 22.545 8.489 1.00 10.68 454 LEU A N 1
ATOM 2361 C CA . LEU A 1 276 ? 25.500 23.110 7.995 1.00 11.03 454 LEU A CA 1
ATOM 2362 C C . LEU A 1 276 ? 25.694 23.978 6.755 1.00 10.41 454 LEU A C 1
ATOM 2363 O O . LEU A 1 276 ? 24.924 23.877 5.783 1.00 10.63 454 LEU A O 1
ATOM 2368 N N . ALA A 1 277 ? 26.736 24.805 6.755 1.00 11.24 455 ALA A N 1
ATOM 2369 C CA . ALA A 1 277 ? 27.079 25.593 5.573 1.00 11.13 455 ALA A CA 1
ATOM 2370 C C . ALA A 1 277 ? 27.419 24.688 4.373 1.00 11.75 455 ALA A C 1
ATOM 2371 O O . ALA A 1 277 ? 26.927 24.904 3.246 1.00 11.81 455 ALA A O 1
ATOM 2373 N N . GLU A 1 278 ? 28.207 23.646 4.619 1.00 12.40 456 GLU A N 1
ATOM 2374 C CA . GLU A 1 278 ? 28.578 22.744 3.533 1.00 14.06 456 GLU A CA 1
ATOM 2375 C C . GLU A 1 278 ? 27.401 21.943 2.981 1.00 13.39 456 GLU A C 1
ATOM 2376 O O . GLU A 1 278 ? 27.415 21.519 1.835 1.00 14.32 456 GLU A O 1
ATOM 2382 N N . LYS A 1 279 ? 26.355 21.753 3.791 1.00 12.85 457 LYS A N 1
ATOM 2383 C CA . LYS A 1 279 ? 25.142 21.097 3.327 1.00 12.88 457 LYS A CA 1
ATOM 2384 C C . LYS A 1 279 ? 24.234 22.048 2.509 1.00 12.81 457 LYS A C 1
ATOM 2385 O O . LYS A 1 279 ? 23.253 21.602 1.927 1.00 13.99 457 LYS A O 1
ATOM 2391 N N . GLY A 1 280 ? 24.570 23.334 2.463 1.00 12.42 458 GLY A N 1
ATOM 2392 C CA . GLY A 1 280 ? 23.857 24.305 1.635 1.00 12.50 458 GLY A CA 1
ATOM 2393 C C . GLY A 1 280 ? 22.947 25.254 2.381 1.00 12.36 458 GLY A C 1
ATOM 2394 O O . GLY A 1 280 ? 22.158 25.915 1.742 1.00 13.59 458 GLY A O 1
ATOM 2395 N N . HIS A 1 281 ? 23.060 25.340 3.705 1.00 10.30 459 HIS A N 1
ATOM 2396 C CA . HIS A 1 281 ? 22.199 26.246 4.487 1.00 9.91 459 HIS A CA 1
ATOM 2397 C C . HIS A 1 281 ? 22.857 27.581 4.721 1.00 9.97 459 HIS A C 1
ATOM 2398 O O . HIS A 1 281 ? 24.018 27.654 5.115 1.00 11.41 459 HIS A O 1
ATOM 2405 N N . GLN A 1 282 ? 22.080 28.652 4.540 1.00 9.30 460 GLN A N 1
ATOM 2406 C CA . GLN A 1 282 ? 22.435 29.978 5.000 1.00 9.41 460 GLN A CA 1
ATOM 2407 C C . GLN A 1 282 ? 22.258 30.034 6.510 1.00 8.78 460 GLN A C 1
ATOM 2408 O O . GLN A 1 282 ? 21.386 29.341 7.051 1.00 9.65 460 GLN A O 1
ATOM 2414 N N . ILE A 1 283 ? 23.065 30.860 7.173 1.00 8.81 461 ILE A N 1
ATOM 2415 C CA . ILE A 1 283 ? 23.132 30.924 8.625 1.00 9.54 461 ILE A CA 1
ATOM 2416 C C . ILE A 1 283 ? 22.926 32.334 9.148 1.00 8.47 461 ILE A C 1
ATOM 2417 O O . ILE A 1 283 ? 23.624 33.264 8.721 1.00 9.62 461 ILE A O 1
ATOM 2422 N N . LEU A 1 284 ? 21.989 32.474 10.091 1.00 8.38 462 LEU A N 1
ATOM 2423 C CA . LEU A 1 284 ? 21.794 33.673 10.897 1.00 8.25 462 LEU A CA 1
ATOM 2424 C C . LEU A 1 284 ? 22.469 33.434 12.233 1.00 8.21 462 LEU A C 1
ATOM 2425 O O . LEU A 1 284 ? 22.081 32.534 12.973 1.00 8.87 462 LEU A O 1
ATOM 2430 N N . ASN A 1 285 ? 23.494 34.211 12.539 1.00 8.24 463 ASN A N 1
ATOM 2431 C CA . ASN A 1 285 ? 24.245 34.006 13.772 1.00 8.07 463 ASN A CA 1
ATOM 2432 C C . ASN A 1 285 ? 23.385 34.475 14.940 1.00 8.01 463 ASN A C 1
ATOM 2433 O O . ASN A 1 285 ? 23.097 35.665 15.043 1.00 8.72 463 ASN A O 1
ATOM 2438 N N . THR A 1 286 ? 22.950 33.542 15.773 1.00 7.74 464 THR A N 1
ATOM 2439 C CA . THR A 1 286 ? 22.075 33.803 16.911 1.00 7.85 464 THR A CA 1
ATOM 2440 C C . THR A 1 286 ? 22.756 33.380 18.216 1.00 8.53 464 THR A C 1
ATOM 2441 O O . THR A 1 286 ? 22.159 32.871 19.148 1.00 8.89 464 THR A O 1
ATOM 2445 N N . ASN A 1 287 ? 24.070 33.626 18.259 1.00 9.29 465 ASN A N 1
ATOM 2446 C CA . ASN A 1 287 ? 24.920 33.151 19.329 1.00 8.59 465 ASN A CA 1
ATOM 2447 C C . ASN A 1 287 ? 24.312 33.396 20.695 1.00 7.99 465 ASN A C 1
ATOM 2448 O O . ASN A 1 287 ? 24.009 34.542 21.053 1.00 8.72 465 ASN A O 1
ATOM 2453 N N . ASP A 1 288 ? 24.183 32.324 21.479 1.00 8.44 466 ASP A N 1
ATOM 2454 C CA . ASP A 1 288 ? 23.644 32.454 22.838 1.00 8.52 466 ASP A CA 1
ATOM 2455 C C . ASP A 1 288 ? 24.600 33.169 23.797 1.00 8.54 466 ASP A C 1
ATOM 2456 O O . ASP A 1 288 ? 24.217 33.445 24.934 1.00 8.80 466 ASP A O 1
ATOM 2461 N N . ALA A 1 289 ? 25.783 33.545 23.319 1.00 8.69 467 ALA A N 1
ATOM 2462 C CA . ALA A 1 289 ? 26.630 34.444 24.077 1.00 8.94 467 ALA A CA 1
ATOM 2463 C C . ALA A 1 289 ? 25.862 35.706 24.471 1.00 8.59 467 ALA A C 1
ATOM 2464 O O . ALA A 1 289 ? 26.125 36.301 25.512 1.00 9.61 467 ALA A O 1
ATOM 2466 N N . TRP A 1 290 ? 24.933 36.114 23.600 1.00 8.66 468 TRP A N 1
ATOM 2467 C CA . TRP A 1 290 ? 24.262 37.412 23.723 1.00 8.49 468 TRP A CA 1
ATOM 2468 C C . TRP A 1 290 ? 22.886 37.336 24.376 1.00 8.82 468 TRP A C 1
ATOM 2469 O O . TRP A 1 290 ? 22.222 38.357 24.507 1.00 9.90 468 TRP A O 1
ATOM 2480 N N . TYR A 1 291 ? 22.469 36.148 24.787 1.00 9.06 469 TYR A N 1
ATOM 2481 C CA . TYR A 1 291 ? 21.132 35.953 25.358 1.00 8.88 469 TYR A CA 1
ATOM 2482 C C . TYR A 1 291 ? 20.906 36.702 26.660 1.00 8.89 469 TYR A C 1
ATOM 2483 O O . TYR A 1 291 ? 21.795 36.847 27.496 1.00 9.38 469 TYR A O 1
ATOM 2492 N N . TYR A 1 292 ? 19.660 37.124 26.855 1.00 9.25 470 TYR A N 1
ATOM 2493 C CA . TYR A 1 292 ? 19.191 37.717 28.098 1.00 9.01 470 TYR A CA 1
ATOM 2494 C C . TYR A 1 292 ? 17.825 37.122 28.443 1.00 8.60 470 TYR A C 1
ATOM 2495 O O . TYR A 1 292 ? 16.909 37.193 27.627 1.00 9.42 470 TYR A O 1
ATOM 2504 N N . VAL A 1 293 ? 17.704 36.531 29.616 1.00 8.59 471 VAL A N 1
ATOM 2505 C CA . VAL A 1 293 ? 16.436 36.070 30.153 1.00 8.77 471 VAL A CA 1
ATOM 2506 C C . VAL A 1 293 ? 15.898 37.123 31.120 1.00 9.76 471 VAL A C 1
ATOM 2507 O O . VAL A 1 293 ? 16.547 37.473 32.112 1.00 9.27 471 VAL A O 1
ATOM 2511 N N . LEU A 1 294 ? 14.704 37.633 30.810 1.00 9.93 472 LEU A N 1
ATOM 2512 C CA . LEU A 1 294 ? 14.096 38.701 31.604 1.00 10.45 472 LEU A CA 1
ATOM 2513 C C . LEU A 1 294 ? 14.074 38.344 33.079 1.00 10.87 472 LEU A C 1
ATOM 2514 O O . LEU A 1 294 ? 13.731 37.211 33.444 1.00 10.97 472 LEU A O 1
ATOM 2519 N N . GLY A 1 295 ? 14.413 39.315 33.927 1.00 11.46 473 GLY A N 1
ATOM 2520 C CA . GLY A 1 295 ? 14.427 39.129 35.362 1.00 12.16 473 GLY A CA 1
ATOM 2521 C C . GLY A 1 295 ? 15.745 38.634 35.930 1.00 11.94 473 GLY A C 1
ATOM 2522 O O . GLY A 1 295 ? 16.005 38.772 37.128 1.00 13.96 473 GLY A O 1
ATOM 2523 N N . ARG A 1 296 ? 16.587 38.049 35.080 1.00 10.94 474 ARG A N 1
ATOM 2524 C CA . ARG A 1 296 ? 17.944 37.644 35.483 1.00 10.58 474 ARG A CA 1
ATOM 2525 C C . ARG A 1 296 ? 18.802 38.842 35.119 1.00 10.94 474 ARG A C 1
ATOM 2526 O O . ARG A 1 296 ? 19.331 38.950 34.015 1.00 10.28 474 ARG A O 1
ATOM 2534 N N . ASN A 1 297 ? 18.910 39.772 36.064 1.00 11.93 475 ASN A N 1
ATOM 2535 C CA . ASN A 1 297 ? 19.275 41.128 35.715 1.00 12.22 475 ASN A CA 1
ATOM 2536 C C . ASN A 1 297 ? 20.678 41.547 36.116 1.00 12.77 475 ASN A C 1
ATOM 2537 O O . ASN A 1 297 ? 21.071 42.663 35.838 1.00 13.82 475 ASN A O 1
ATOM 2542 N N . ALA A 1 298 ? 21.447 40.642 36.712 1.00 12.38 476 ALA A N 1
ATOM 2543 C CA . ALA A 1 298 ? 22.801 40.959 37.145 1.00 13.14 476 ALA A CA 1
ATOM 2544 C C . ALA A 1 298 ? 23.563 39.674 37.384 1.00 12.15 476 ALA A C 1
ATOM 2545 O O . ALA A 1 298 ? 22.965 38.594 37.441 1.00 11.77 476 ALA A O 1
ATOM 2547 N N . ASP A 1 299 ? 24.882 39.786 37.544 1.00 11.87 477 ASP A N 1
ATOM 2548 C CA . ASP A 1 299 ? 25.728 38.628 37.817 1.00 11.77 477 ASP A CA 1
ATOM 2549 C C . ASP A 1 299 ? 25.201 37.817 38.992 1.00 12.20 477 ASP A C 1
ATOM 2550 O O . ASP A 1 299 ? 24.709 38.383 39.978 1.00 12.98 477 ASP A O 1
ATOM 2555 N N . GLY A 1 300 ? 25.246 36.492 38.876 1.00 11.66 478 GLY A N 1
ATOM 2556 C CA . GLY A 1 300 ? 24.747 35.634 39.921 1.00 12.12 478 GLY A CA 1
ATOM 2557 C C . GLY A 1 300 ? 23.281 35.282 39.831 1.00 11.32 478 GLY A C 1
ATOM 2558 O O . GLY A 1 300 ? 22.838 34.362 40.532 1.00 11.60 478 GLY A O 1
ATOM 2559 N N . GLN A 1 301 ? 22.513 36.002 39.006 1.00 11.55 479 GLN A N 1
ATOM 2560 C CA . GLN A 1 301 ? 21.055 35.783 38.957 1.00 11.59 479 GLN A CA 1
ATOM 2561 C C . GLN A 1 301 ? 20.627 34.677 38.011 1.00 11.21 479 GLN A C 1
ATOM 2562 O O . GLN A 1 301 ? 19.427 34.473 37.774 1.00 13.38 479 GLN A O 1
ATOM 2568 N N . GLY A 1 302 ? 21.592 33.958 37.456 1.00 10.46 480 GLY A N 1
ATOM 2569 C CA . GLY A 1 302 ? 21.306 32.757 36.682 1.00 10.24 480 GLY A CA 1
ATOM 2570 C C . GLY A 1 302 ? 21.840 32.798 35.273 1.00 8.98 480 GLY A C 1
ATOM 2571 O O . GLY A 1 302 ? 22.496 33.754 34.864 1.00 9.83 480 GLY A O 1
ATOM 2572 N N . TRP A 1 303 ? 21.576 31.732 34.527 1.00 9.67 481 TRP A N 1
ATOM 2573 C CA . TRP A 1 303 ? 22.135 31.622 33.195 1.00 9.12 481 TRP A CA 1
ATOM 2574 C C . TRP A 1 303 ? 21.427 32.587 32.275 1.00 8.77 481 TRP A C 1
ATOM 2575 O O . TRP A 1 303 ? 20.210 32.788 32.371 1.00 10.14 481 TRP A O 1
ATOM 2586 N N . TYR A 1 304 ? 22.195 33.183 31.382 1.00 8.51 482 TYR A N 1
ATOM 2587 C CA . TYR A 1 304 ? 21.714 34.217 30.485 1.00 8.37 482 TYR A CA 1
ATOM 2588 C C . TYR A 1 304 ? 21.246 35.464 31.261 1.00 8.07 482 TYR A C 1
ATOM 2589 O O . TYR A 1 304 ? 20.334 36.170 30.832 1.00 9.23 482 TYR A O 1
ATOM 2598 N N . ASN A 1 305 ? 21.932 35.786 32.364 1.00 8.49 483 ASN A N 1
ATOM 2599 C CA . ASN A 1 305 ? 21.637 37.038 33.038 1.00 9.13 483 ASN A CA 1
ATOM 2600 C C . ASN A 1 305 ? 22.172 38.218 32.224 1.00 8.86 483 ASN A C 1
ATOM 2601 O O . ASN A 1 305 ? 23.014 38.059 31.343 1.00 9.29 483 ASN A O 1
ATOM 2606 N N . LEU A 1 306 ? 21.658 39.410 32.507 1.00 9.67 484 LEU A N 1
ATOM 2607 C CA . LEU A 1 306 ? 22.014 40.573 31.708 1.00 9.73 484 LEU A CA 1
ATOM 2608 C C . LEU A 1 306 ? 23.496 40.868 31.692 1.00 9.66 484 LEU A C 1
ATOM 2609 O O . LEU A 1 306 ? 24.032 41.217 30.640 1.00 9.79 484 LEU A O 1
ATOM 2614 N N . ASP A 1 307 ? 24.169 40.719 32.827 1.00 9.46 485 ASP A N 1
ATOM 2615 C CA . ASP A 1 307 ? 25.609 40.985 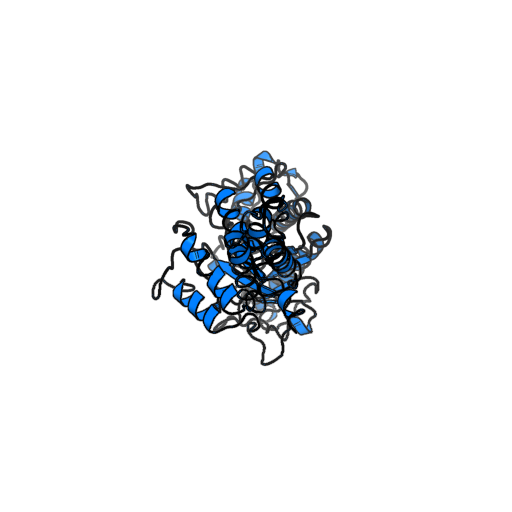32.855 1.00 9.40 485 ASP A CA 1
ATOM 2616 C C . ASP A 1 307 ? 26.390 39.959 32.008 1.00 9.08 485 ASP A C 1
ATOM 2617 O O . ASP A 1 307 ? 27.342 40.316 31.324 1.00 9.73 485 ASP A O 1
ATOM 2622 N N . GLN A 1 308 ? 25.964 38.708 32.050 1.00 8.81 486 GLN A N 1
ATOM 2623 C CA . GLN A 1 308 ? 26.532 37.667 31.199 1.00 8.61 486 GLN A CA 1
ATOM 2624 C C . GLN A 1 308 ? 26.322 37.995 29.720 1.00 8.21 486 GLN A C 1
ATOM 2625 O O . GLN A 1 308 ? 27.243 37.877 28.916 1.00 8.72 486 GLN A O 1
ATOM 2631 N N . GLY A 1 309 ? 25.118 38.422 29.346 1.00 8.90 487 GLY A N 1
ATOM 2632 C CA . GLY A 1 309 ? 24.847 38.781 27.966 1.00 9.78 487 GLY A CA 1
ATOM 2633 C C . GLY A 1 309 ? 25.653 39.984 27.506 1.00 9.00 487 GLY A C 1
ATOM 2634 O O . GLY A 1 309 ? 26.143 40.020 26.378 1.00 9.20 487 GLY A O 1
ATOM 2635 N N . LEU A 1 310 ? 25.763 40.996 28.370 1.00 9.48 488 LEU A N 1
ATOM 2636 C CA . LEU A 1 310 ? 26.578 42.152 28.037 1.00 10.49 488 LEU A CA 1
ATOM 2637 C C . LEU A 1 310 ? 28.049 41.735 27.867 1.00 10.35 488 LEU A C 1
ATOM 2638 O O . LEU A 1 310 ? 28.745 42.215 26.975 1.00 10.38 488 LEU A O 1
ATOM 2643 N N . ASN A 1 311 ? 28.533 40.827 28.715 1.00 9.21 489 ASN A N 1
ATOM 2644 C CA . ASN A 1 311 ? 29.880 40.279 28.532 1.00 9.48 489 ASN A CA 1
ATOM 2645 C C . ASN A 1 311 ? 30.023 39.532 27.224 1.00 8.96 489 ASN A C 1
ATOM 2646 O O . ASN A 1 311 ? 31.015 39.674 26.513 1.00 10.14 489 ASN A O 1
ATOM 2651 N N . GLY A 1 312 ? 29.025 38.723 26.879 1.00 8.86 490 GLY A N 1
ATOM 2652 C CA . GLY A 1 312 ? 29.039 38.019 25.625 1.00 9.17 490 GLY A CA 1
ATOM 2653 C C . GLY A 1 312 ? 29.101 38.938 24.426 1.00 9.47 490 GLY A C 1
ATOM 2654 O O . GLY A 1 312 ? 29.810 38.690 23.468 1.00 10.22 490 GLY A O 1
ATOM 2655 N N . ILE A 1 313 ? 28.350 40.017 24.486 1.00 9.88 491 ILE A N 1
ATOM 2656 C CA . ILE A 1 313 ? 28.374 41.013 23.434 1.00 10.51 491 ILE A CA 1
ATOM 2657 C C . ILE A 1 313 ? 29.749 41.660 23.313 1.00 11.01 491 ILE A C 1
ATOM 2658 O O . ILE A 1 313 ? 30.246 41.900 22.213 1.00 11.77 491 ILE A O 1
ATOM 2663 N N . LYS A 1 314 ? 30.368 41.932 24.459 1.00 10.96 492 LYS A N 1
ATOM 2664 C CA . LYS A 1 314 ? 31.685 42.558 24.456 1.00 11.35 492 LYS A CA 1
ATOM 2665 C C . LYS A 1 314 ? 32.747 41.652 23.890 1.00 11.81 492 LYS A C 1
ATO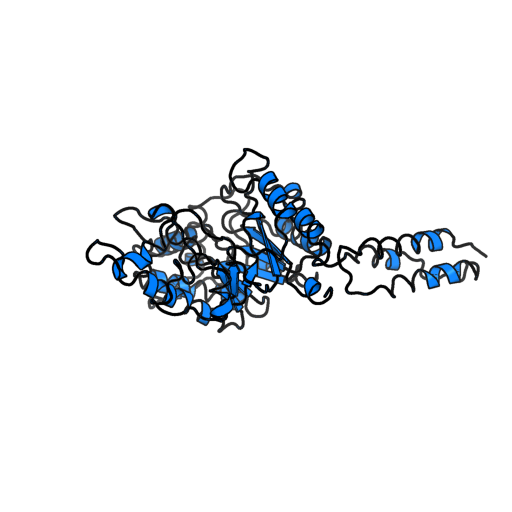M 2666 O O . LYS A 1 314 ? 33.698 42.152 23.280 1.00 14.79 492 LYS A O 1
ATOM 2672 N N . ASN A 1 315 ? 32.608 40.349 24.104 1.00 10.80 493 ASN A N 1
ATOM 2673 C CA . ASN A 1 315 ? 33.679 39.379 23.806 1.00 11.38 493 ASN A CA 1
ATOM 2674 C C . ASN A 1 315 ? 33.477 38.481 22.605 1.00 11.31 493 ASN A C 1
ATOM 2675 O O . ASN A 1 315 ? 34.436 37.850 22.132 1.00 14.00 493 ASN A O 1
ATOM 2680 N N . THR A 1 316 ? 32.256 38.438 22.072 1.00 9.87 494 THR A N 1
ATOM 2681 C CA . THR A 1 316 ? 31.912 37.594 20.943 1.00 10.47 494 THR A CA 1
ATOM 2682 C C . THR A 1 316 ? 31.291 38.461 19.862 1.00 10.08 494 THR A C 1
ATOM 2683 O O . THR A 1 316 ? 30.120 38.814 19.945 1.00 10.54 494 THR A O 1
ATOM 2687 N N . PRO A 1 317 ? 32.067 38.817 18.834 1.00 10.44 495 PRO A N 1
ATOM 2688 C CA . PRO A 1 317 ? 31.526 39.681 17.784 1.00 10.65 495 PRO A CA 1
ATOM 2689 C C . PRO A 1 317 ? 30.465 39.019 16.931 1.00 10.51 495 PRO A C 1
ATOM 2690 O O . PRO A 1 317 ? 30.323 37.802 16.933 1.00 10.62 495 PRO A O 1
ATOM 2694 N N . ILE A 1 318 ? 29.732 39.854 16.188 1.00 9.32 496 ILE A N 1
ATOM 2695 C CA . ILE A 1 318 ? 28.639 39.395 15.335 1.00 10.20 496 ILE A CA 1
ATOM 2696 C C . ILE A 1 318 ? 29.069 38.358 14.300 1.00 10.74 496 ILE A C 1
ATOM 2697 O O . ILE A 1 318 ? 28.269 37.587 13.814 1.00 10.75 496 ILE A O 1
ATOM 2702 N N . THR A 1 319 ? 30.351 38.331 13.972 1.00 10.88 497 THR A N 1
ATOM 2703 C CA . THR A 1 319 ? 30.890 37.392 13.028 1.00 11.71 497 THR A CA 1
ATOM 2704 C C . THR A 1 319 ? 31.285 36.041 13.621 1.00 11.19 497 THR A C 1
ATOM 2705 O O . THR A 1 319 ? 31.653 35.141 12.863 1.00 12.13 497 THR A O 1
ATOM 2709 N N A SER A 1 320 ? 31.243 35.910 14.952 0.50 10.01 498 SER A N 1
ATOM 2710 N N B SER A 1 320 ? 31.238 35.909 14.947 0.50 10.21 498 SER A N 1
ATOM 2711 C CA A SER A 1 320 ? 31.677 34.694 15.630 0.50 10.61 498 SER A CA 1
ATOM 2712 C CA B SER A 1 320 ? 31.670 34.694 15.613 0.50 10.95 498 SER A CA 1
ATOM 2713 C C A SER A 1 320 ? 30.473 33.754 15.813 0.50 10.19 498 SER A C 1
ATOM 2714 C C B SER A 1 320 ? 30.471 33.756 15.808 0.50 10.38 498 SER A C 1
ATOM 2715 O O A SER A 1 320 ? 29.630 33.972 16.687 0.50 10.71 498 SER A O 1
ATOM 2716 O O B SER A 1 320 ? 29.628 33.979 16.682 0.50 10.91 498 SER A O 1
ATOM 2721 N N . VAL A 1 321 ? 30.409 32.735 14.964 1.00 10.60 499 VAL A N 1
ATOM 2722 C CA . VAL A 1 321 ? 29.300 31.784 14.904 1.00 10.92 499 VAL A CA 1
ATOM 2723 C C . VAL A 1 321 ? 29.617 30.605 15.811 1.00 10.93 499 VAL A C 1
ATOM 2724 O O . VAL A 1 321 ? 30.768 30.177 15.899 1.00 11.86 499 VAL A O 1
ATOM 2728 N N . PRO A 1 322 ? 28.603 30.010 16.447 1.00 10.63 500 PRO A N 1
ATOM 2729 C CA . PRO A 1 322 ? 28.917 28.812 17.226 1.00 11.36 500 PRO A CA 1
ATOM 2730 C C . PRO A 1 322 ? 29.484 27.675 16.394 1.00 10.75 500 PRO A C 1
ATOM 2731 O O . PRO A 1 322 ? 29.081 27.462 15.242 1.00 10.79 500 PRO A O 1
ATOM 2735 N N . LYS A 1 323 ? 30.400 26.937 17.013 1.00 11.52 501 LYS A N 1
ATOM 2736 C CA . LYS A 1 323 ? 30.958 25.676 16.524 1.00 11.63 501 LYS A CA 1
ATOM 2737 C C . LYS A 1 323 ? 31.370 25.682 15.063 1.00 11.62 501 LYS A C 1
ATOM 2738 O O . LYS A 1 323 ? 30.809 24.960 14.226 1.00 11.57 501 LYS A O 1
ATOM 2744 N N . THR A 1 324 ? 32.374 26.498 14.750 1.00 13.19 502 THR A N 1
ATOM 2745 C CA . THR A 1 324 ? 32.847 26.633 13.385 1.00 14.06 502 THR A CA 1
ATOM 2746 C C . THR A 1 324 ? 33.866 25.573 12.932 1.00 14.49 502 THR A C 1
ATOM 2747 O O . THR A 1 324 ? 34.148 25.494 11.742 1.00 14.60 502 THR A O 1
ATOM 2751 N N A GLU A 1 325 ? 34.393 24.770 13.851 0.50 15.63 503 GLU A N 1
ATOM 2752 N N B GLU A 1 325 ? 34.398 24.809 13.884 0.50 15.72 503 GLU A N 1
ATOM 2753 C CA A GLU A 1 325 ? 35.521 23.858 13.550 0.50 16.79 503 GLU A CA 1
ATOM 2754 C CA B GLU A 1 325 ? 35.539 23.905 13.658 0.50 16.93 503 GLU A CA 1
ATOM 2755 C C A GLU A 1 325 ? 36.725 24.616 12.977 0.50 18.21 503 GLU A C 1
ATOM 2756 C C B GLU A 1 325 ? 36.696 24.625 12.971 0.50 18.40 503 GLU A C 1
ATOM 2757 O O A GLU A 1 325 ? 37.566 24.015 12.293 0.50 21.91 503 GLU A O 1
ATOM 2758 O O B GLU A 1 325 ? 37.461 24.017 12.206 0.50 22.18 503 GLU A O 1
ATOM 2769 N N . GLY A 1 326 ? 36.828 25.914 13.248 1.00 17.47 504 GLY A N 1
ATOM 2770 C CA . GLY A 1 326 ? 37.908 26.719 12.687 1.00 19.23 504 GLY A CA 1
ATOM 2771 C C . GLY A 1 326 ? 37.686 27.214 11.278 1.00 18.62 504 GLY A C 1
ATOM 2772 O O . GLY A 1 326 ? 38.562 27.913 10.739 1.00 21.99 504 GLY A O 1
ATOM 2773 N N . ALA A 1 327 ? 36.538 26.897 10.670 1.00 17.99 505 ALA A N 1
ATOM 2774 C CA . ALA A 1 327 ? 36.249 27.319 9.318 1.00 17.68 505 ALA A CA 1
ATOM 2775 C C . ALA A 1 327 ? 35.721 28.746 9.294 1.00 17.91 505 ALA A C 1
ATOM 2776 O O . ALA A 1 327 ? 35.290 29.282 10.318 1.00 17.68 505 ALA A O 1
ATOM 2778 N N A ASP A 1 328 ? 35.786 29.358 8.120 0.50 17.79 506 ASP A N 1
ATOM 2779 N N B ASP A 1 328 ? 35.769 29.338 8.109 0.50 17.76 506 ASP A N 1
ATOM 2780 C CA A ASP A 1 328 ? 35.217 30.675 7.892 0.50 17.69 506 ASP A CA 1
ATOM 2781 C CA B ASP A 1 328 ? 35.228 30.658 7.847 0.50 17.76 506 ASP A CA 1
ATOM 2782 C C A ASP A 1 328 ? 33.755 30.497 7.503 0.50 17.77 506 ASP A C 1
ATOM 2783 C C B ASP A 1 328 ? 33.750 30.484 7.497 0.50 17.84 506 ASP A C 1
ATOM 2784 O O A ASP A 1 328 ? 33.431 30.008 6.419 0.50 19.40 506 ASP A O 1
ATOM 2785 O O B ASP A 1 328 ? 33.409 29.970 6.429 0.50 19.28 506 ASP A O 1
ATOM 2794 N N . ILE A 1 329 ? 32.879 30.862 8.427 1.00 15.90 507 ILE A N 1
ATOM 2795 C CA . ILE A 1 329 ? 31.440 30.675 8.236 1.00 14.36 507 ILE A CA 1
ATOM 2796 C C . ILE A 1 329 ? 30.777 31.981 7.812 1.00 12.71 507 ILE A C 1
ATOM 2797 O O . ILE A 1 329 ? 30.760 32.946 8.583 1.00 14.25 507 ILE A O 1
ATOM 2802 N N . PRO A 1 330 ? 30.252 32.035 6.591 1.00 12.24 508 PRO A N 1
ATOM 2803 C CA . PRO A 1 330 ? 29.538 33.254 6.210 1.00 13.17 508 PRO A CA 1
ATOM 2804 C C . PRO A 1 330 ? 28.223 33.363 6.973 1.00 12.08 508 PRO A C 1
ATOM 2805 O O . PRO A 1 330 ? 27.662 32.359 7.413 1.00 12.36 508 PRO A O 1
ATOM 2809 N N . ILE A 1 331 ? 27.735 34.581 7.133 1.00 11.33 509 ILE A N 1
ATOM 2810 C CA . ILE A 1 331 ? 26.480 34.819 7.825 1.00 10.89 509 ILE A CA 1
ATOM 2811 C C . ILE A 1 331 ? 25.569 35.723 7.018 1.00 10.40 509 ILE A C 1
ATOM 2812 O O . ILE A 1 331 ? 26.035 36.553 6.232 1.00 11.97 509 ILE A O 1
ATOM 2817 N N . ILE A 1 332 ? 24.265 35.598 7.249 1.00 9.89 510 ILE A N 1
ATOM 2818 C CA . ILE A 1 332 ? 23.320 36.550 6.677 1.00 9.64 510 ILE A CA 1
ATOM 2819 C C . ILE A 1 332 ? 23.105 37.745 7.593 1.00 9.42 510 ILE A C 1
ATOM 2820 O O . ILE A 1 332 ? 22.491 38.734 7.221 1.00 10.86 510 ILE A O 1
ATOM 2825 N N . GLY A 1 333 ? 23.601 37.646 8.809 1.00 9.22 511 GLY A N 1
ATOM 2826 C CA . GLY A 1 333 ? 23.352 38.625 9.842 1.00 10.56 511 GLY A CA 1
ATOM 2827 C C . GLY A 1 333 ? 23.508 38.023 11.215 1.00 8.79 511 GLY A C 1
ATOM 2828 O O . GLY A 1 333 ? 23.971 36.881 11.368 1.00 8.97 511 GLY A O 1
ATOM 2829 N N . GLY A 1 334 ? 23.156 38.817 12.215 1.00 8.38 512 GLY A N 1
ATOM 2830 C CA . GLY A 1 334 ? 23.251 38.460 13.605 1.00 8.82 512 GLY A CA 1
ATOM 2831 C C . GLY A 1 334 ? 22.000 38.842 14.354 1.00 8.08 512 GLY A C 1
ATOM 2832 O O . GLY A 1 334 ? 21.351 39.840 13.988 1.00 9.14 512 GLY A O 1
ATOM 2833 N N . MET A 1 335 ? 21.668 38.060 15.379 1.00 8.02 513 MET A N 1
ATOM 2834 C CA . MET A 1 335 ? 20.435 38.255 16.142 1.00 7.98 513 MET A CA 1
ATOM 2835 C C . MET A 1 335 ? 20.700 38.117 17.625 1.00 7.31 513 MET A C 1
ATOM 2836 O O . MET A 1 335 ? 21.191 37.069 18.070 1.00 8.56 513 MET A O 1
ATOM 2841 N N . VAL A 1 336 ? 20.396 39.181 18.377 1.00 7.90 514 VAL A N 1
ATOM 2842 C CA . VAL A 1 336 ? 20.505 39.220 19.832 1.00 8.51 514 VAL A CA 1
ATOM 2843 C C . VAL A 1 336 ? 19.110 38.913 20.385 1.00 7.56 514 VAL A C 1
ATOM 2844 O O . VAL A 1 336 ? 18.131 39.509 19.934 1.00 8.89 514 VAL A O 1
ATOM 2848 N N . ALA A 1 337 ? 19.019 37.987 21.336 1.00 8.52 515 ALA A N 1
ATOM 2849 C CA . ALA A 1 337 ? 17.744 37.433 21.772 1.00 8.65 515 ALA A CA 1
ATOM 2850 C C . ALA A 1 337 ? 17.458 37.613 23.244 1.00 8.60 515 ALA A C 1
ATOM 2851 O O . ALA A 1 337 ? 18.280 37.300 24.097 1.00 9.13 515 ALA A O 1
ATOM 2853 N N . ALA A 1 338 ? 16.258 38.120 23.525 1.00 8.90 516 ALA A N 1
ATOM 2854 C CA . ALA A 1 338 ? 15.690 38.264 24.874 1.00 8.10 516 ALA A CA 1
ATOM 2855 C C . ALA A 1 338 ? 14.554 37.279 25.039 1.00 8.07 516 ALA A C 1
ATOM 2856 O O . ALA A 1 338 ? 13.657 37.180 24.168 1.00 9.28 516 ALA A O 1
ATOM 2858 N N . TRP A 1 339 ? 14.571 36.583 26.164 1.00 8.11 517 TRP A N 1
ATOM 2859 C CA . TRP A 1 339 ? 13.689 35.446 26.405 1.00 7.78 517 TRP A CA 1
ATOM 2860 C C . TRP A 1 339 ? 12.945 35.621 27.712 1.00 8.30 517 TRP A C 1
ATOM 2861 O O . TRP A 1 339 ? 13.417 36.307 28.621 1.00 9.08 517 TRP A O 1
ATOM 2872 N N . ALA A 1 340 ? 11.812 34.914 27.845 1.00 8.55 518 ALA A N 1
ATOM 2873 C CA . ALA A 1 340 ? 10.922 35.066 29.009 1.00 8.92 518 ALA A CA 1
ATOM 2874 C C . ALA A 1 340 ? 10.666 33.727 29.685 1.00 9.90 518 ALA A C 1
ATOM 2875 O O . ALA A 1 340 ? 9.560 33.429 30.109 1.00 10.31 518 ALA A O 1
ATOM 2877 N N . ASP A 1 341 ? 11.734 32.945 29.863 1.00 9.39 519 ASP A N 1
ATOM 2878 C CA . ASP A 1 341 ? 11.669 31.632 30.490 1.00 10.32 519 ASP A CA 1
ATOM 2879 C C . ASP A 1 341 ? 10.858 31.647 31.780 1.00 10.67 519 ASP A C 1
ATOM 2880 O O . ASP A 1 341 ? 10.189 30.656 32.087 1.00 12.09 519 ASP A O 1
ATOM 2885 N N . THR A 1 342 ? 10.969 32.717 32.573 1.00 11.06 520 THR A N 1
ATOM 2886 C CA . THR A 1 342 ? 10.094 32.925 33.744 1.00 11.34 520 THR A CA 1
ATOM 2887 C C . THR A 1 342 ? 9.174 34.082 33.369 1.00 11.09 520 THR A C 1
ATOM 2888 O O . THR A 1 342 ? 9.515 35.250 33.545 1.00 10.84 520 THR A O 1
ATOM 2892 N N . PRO A 1 343 ? 8.005 33.781 32.798 1.00 10.11 521 PRO A N 1
ATOM 2893 C CA . PRO A 1 343 ? 7.276 34.861 32.155 1.00 10.22 521 PRO A CA 1
ATOM 2894 C C . PRO A 1 343 ? 6.619 35.828 33.108 1.00 10.57 521 PRO A C 1
ATOM 2895 O O . PRO A 1 343 ? 6.206 36.911 32.695 1.00 11.09 521 PRO A O 1
ATOM 2899 N N . SER A 1 344 ? 6.543 35.462 34.388 1.00 10.82 522 SER A N 1
ATOM 2900 C CA . SER A 1 344 ? 6.083 36.393 35.387 1.00 11.65 522 SER A CA 1
ATOM 2901 C C . SER A 1 344 ? 7.109 37.454 35.759 1.00 11.59 522 SER A C 1
ATOM 2902 O O . SER A 1 344 ? 6.785 38.409 36.495 1.00 13.96 522 SER A O 1
ATOM 2905 N N . ALA A 1 345 ? 8.339 37.314 35.253 1.00 11.43 523 ALA A N 1
ATOM 2906 C CA . ALA A 1 345 ? 9.359 38.328 35.471 1.00 11.45 523 ALA A CA 1
ATOM 2907 C C . ALA A 1 345 ? 8.876 39.660 34.907 1.00 11.95 523 ALA A C 1
ATOM 2908 O O . ALA A 1 345 ? 8.192 39.722 33.884 1.00 12.88 523 ALA A O 1
ATOM 2910 N N . ARG A 1 346 ? 9.300 40.749 35.537 1.00 12.43 524 ARG A N 1
ATOM 2911 C CA . ARG A 1 346 ? 8.969 42.067 35.036 1.00 13.29 524 ARG A CA 1
ATOM 2912 C C . ARG A 1 346 ? 9.813 42.381 33.814 1.00 13.92 524 ARG A C 1
ATOM 2913 O O . ARG A 1 346 ? 11.058 42.321 33.873 1.00 16.39 524 ARG A O 1
ATOM 2921 N N . TYR A 1 347 ? 9.149 42.749 32.724 1.00 12.85 525 TYR A N 1
ATOM 2922 C CA . TYR A 1 347 ? 9.841 43.264 31.563 1.00 12.33 525 TYR A CA 1
ATOM 2923 C C . TYR A 1 347 ? 10.355 44.676 31.861 1.00 13.34 525 TYR A C 1
ATOM 2924 O O . TYR A 1 347 ? 9.568 45.567 32.210 1.00 14.84 525 TYR A O 1
ATOM 2933 N N . SER A 1 348 ? 11.660 44.875 31.694 1.00 13.78 526 SER A N 1
ATOM 2934 C CA . SER A 1 348 ? 12.325 46.163 31.873 1.00 13.32 526 SER A CA 1
ATOM 2935 C C . SER A 1 348 ? 12.814 46.693 30.528 1.00 12.39 526 SER A C 1
ATOM 2936 O O . SER A 1 348 ? 13.817 46.220 29.998 1.00 12.41 526 SER A O 1
ATOM 2939 N N . PRO A 1 349 ? 12.104 47.667 29.955 1.00 12.75 527 PRO A N 1
ATOM 2940 C CA . PRO A 1 349 ? 12.543 48.223 28.689 1.00 12.72 527 PRO A CA 1
ATOM 2941 C C . PRO A 1 349 ? 13.981 48.727 28.731 1.00 11.70 527 PRO A C 1
ATOM 2942 O O . PRO A 1 349 ? 14.749 48.447 27.809 1.00 12.10 527 PRO A O 1
ATOM 2946 N N . SER A 1 350 ? 14.371 49.424 29.788 1.00 11.75 528 SER A N 1
ATOM 2947 C CA . SER A 1 350 ? 15.720 49.982 29.831 1.00 11.66 528 SER A CA 1
ATOM 2948 C C . SER A 1 350 ? 16.800 48.906 29.758 1.00 11.15 528 SER A C 1
ATOM 2949 O O . SER A 1 350 ? 17.838 49.104 29.125 1.00 11.97 528 SER A O 1
ATOM 2952 N N . ARG A 1 351 ? 16.562 47.770 30.389 1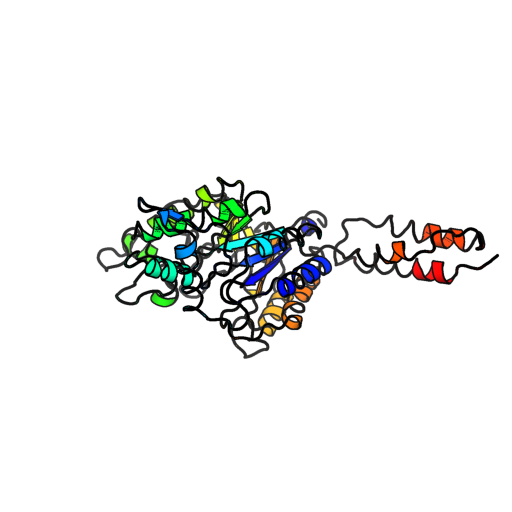.00 10.86 529 ARG A N 1
ATOM 2953 C CA . ARG A 1 351 ? 17.544 46.688 30.348 1.00 10.65 529 ARG A CA 1
ATOM 2954 C C . ARG A 1 351 ? 17.633 46.056 28.971 1.00 10.79 529 ARG A C 1
ATOM 2955 O O . ARG A 1 351 ? 18.727 45.789 28.462 1.00 10.89 529 ARG A O 1
ATOM 2963 N N . LEU A 1 352 ? 16.483 45.826 28.331 1.00 9.86 530 LEU A N 1
ATOM 2964 C CA . LEU A 1 352 ? 16.475 45.348 26.951 1.00 10.09 530 LEU A CA 1
ATOM 2965 C C . LEU A 1 352 ? 17.184 46.339 26.039 1.00 9.56 530 LEU A C 1
ATOM 2966 O O . LEU A 1 352 ? 17.971 45.948 25.179 1.00 10.36 530 LEU A O 1
ATOM 2971 N N . PHE A 1 353 ? 16.896 47.633 26.187 1.00 10.28 531 PHE A N 1
ATOM 2972 C CA . PHE A 1 353 ? 17.521 48.624 25.314 1.00 10.70 531 PHE A CA 1
ATOM 2973 C C . PHE A 1 353 ? 19.032 48.708 25.519 1.00 10.73 531 PHE A C 1
ATOM 2974 O O . PHE A 1 353 ? 19.767 48.945 24.574 1.00 10.72 531 PHE A O 1
ATOM 2982 N N A LYS A 1 354 ? 19.486 48.499 26.749 0.50 10.79 532 LYS A N 1
ATOM 2983 N N B LYS A 1 354 ? 19.485 48.498 26.749 0.50 10.68 532 LYS A N 1
ATOM 2984 C CA A LYS A 1 354 ? 20.926 48.468 27.043 0.50 11.25 532 LYS A CA 1
ATOM 2985 C CA B LYS A 1 354 ? 20.923 48.464 27.044 0.50 10.96 532 LYS A CA 1
ATOM 2986 C C A LYS A 1 354 ? 21.563 47.306 26.289 0.50 10.21 532 LYS A C 1
ATOM 2987 C C B LYS A 1 354 ? 21.562 47.306 26.289 0.50 10.11 532 LYS A C 1
ATOM 2988 O O A LYS A 1 354 ? 22.594 47.458 25.648 0.50 11.19 532 LYS A O 1
ATOM 2989 O O B LYS A 1 354 ? 22.592 47.459 25.647 0.50 11.13 532 LYS A O 1
ATOM 3000 N N . LEU A 1 355 ? 20.936 46.132 26.345 1.00 9.84 533 LEU A N 1
ATOM 3001 C CA . LEU A 1 355 ? 21.408 44.957 25.587 1.00 9.87 533 LEU A CA 1
ATOM 3002 C C . LEU A 1 355 ? 21.492 45.282 24.088 1.00 9.39 533 LEU A C 1
ATOM 3003 O O . LEU A 1 355 ? 22.504 45.026 23.431 1.00 9.99 533 LEU A O 1
ATOM 3008 N N . MET A 1 356 ? 20.407 45.843 23.546 1.00 9.29 534 MET A N 1
ATOM 3009 C CA . MET A 1 356 ? 20.362 46.195 22.151 1.00 9.27 534 MET A CA 1
ATOM 3010 C C . MET A 1 356 ? 21.434 47.214 21.756 1.00 9.33 534 MET A C 1
ATOM 3011 O O . MET A 1 356 ? 22.056 47.099 20.686 1.00 9.77 534 MET A O 1
ATOM 3016 N N . ARG A 1 357 ? 21.629 48.209 22.617 1.00 9.83 535 ARG A N 1
ATOM 3017 C CA . ARG A 1 357 ? 22.567 49.288 22.351 1.00 10.54 535 ARG A CA 1
ATOM 3018 C C . ARG A 1 357 ? 23.986 48.741 22.392 1.00 9.73 535 ARG A C 1
ATOM 3019 O O . ARG A 1 357 ? 24.810 49.095 21.564 1.00 10.53 535 ARG A O 1
ATOM 3027 N N . HIS A 1 358 ? 24.272 47.876 23.353 1.00 9.94 536 HIS A N 1
ATOM 3028 C CA . HIS A 1 358 ? 25.601 47.289 23.445 1.00 10.42 536 HIS A CA 1
ATOM 3029 C C . HIS A 1 358 ? 25.921 46.422 22.248 1.00 9.77 536 HIS A C 1
ATOM 3030 O O . HIS A 1 358 ? 27.036 46.457 21.751 1.00 11.21 536 HIS A O 1
ATOM 3037 N N . PHE A 1 359 ? 24.951 45.663 21.737 1.00 9.72 537 PHE A N 1
ATOM 3038 C CA . PHE A 1 359 ? 25.173 44.827 20.555 1.00 10.31 537 PHE A CA 1
ATOM 3039 C C . PHE A 1 359 ? 25.495 45.680 19.332 1.00 9.53 537 PHE A C 1
ATOM 3040 O O . PHE A 1 359 ? 26.404 45.392 18.557 1.00 10.36 537 PHE A O 1
ATOM 3048 N N . ALA A 1 360 ? 24.749 46.770 19.178 1.00 9.45 538 ALA A N 1
ATOM 3049 C CA . ALA A 1 360 ? 24.986 47.729 18.119 1.00 9.68 538 ALA A CA 1
ATOM 3050 C C . ALA A 1 360 ? 26.356 48.388 18.251 1.00 10.44 538 ALA A C 1
ATOM 3051 O O . ALA A 1 360 ? 27.096 48.474 17.268 1.00 11.71 538 ALA A O 1
ATOM 3053 N N . ASN A 1 361 ? 26.712 48.832 19.458 1.00 10.39 539 ASN A N 1
ATOM 3054 C CA . ASN A 1 361 ? 28.008 49.519 19.650 1.00 11.40 539 ASN A CA 1
ATOM 3055 C C . ASN A 1 361 ? 29.215 48.590 19.470 1.00 11.12 539 ASN A C 1
ATOM 3056 O O . ASN A 1 361 ? 30.257 49.007 18.957 1.00 13.51 539 ASN A O 1
ATOM 3061 N N . ALA A 1 362 ? 29.091 47.343 19.910 1.00 11.08 540 ALA A N 1
ATOM 3062 C CA . ALA A 1 362 ? 30.177 46.377 19.803 1.00 11.09 540 ALA A CA 1
ATOM 3063 C C . ALA A 1 362 ? 30.462 45.966 18.383 1.00 10.99 540 ALA A C 1
ATOM 3064 O O . ALA A 1 362 ? 31.570 45.517 18.066 1.00 14.27 540 ALA A O 1
ATOM 3066 N N . ASN A 1 363 ? 29.491 46.141 17.498 1.00 10.99 541 ASN A N 1
ATOM 3067 C CA . ASN A 1 363 ? 29.603 45.777 16.092 1.00 10.74 541 ASN A CA 1
ATOM 3068 C C . ASN A 1 363 ? 29.208 46.944 15.214 1.00 10.15 541 ASN A C 1
ATOM 3069 O O . ASN A 1 363 ? 28.513 46.778 14.220 1.00 10.35 541 ASN A O 1
ATOM 3074 N N . ALA A 1 364 ? 29.722 48.124 15.548 1.00 11.32 542 ALA A N 1
ATOM 3075 C CA . ALA A 1 364 ? 29.194 49.394 15.029 1.00 11.45 542 ALA A CA 1
ATOM 3076 C C . ALA A 1 364 ? 29.279 49.518 13.524 1.00 11.28 542 ALA A C 1
ATOM 3077 O O . ALA A 1 364 ? 28.427 50.153 12.907 1.00 12.65 542 ALA A O 1
ATOM 3079 N N A GLU A 1 365 ? 30.278 48.889 12.894 0.50 11.84 543 GLU A N 1
ATOM 3080 N N B GLU A 1 365 ? 30.282 48.870 12.939 0.50 11.62 543 GLU A N 1
ATOM 3081 C CA A GLU A 1 365 ? 30.398 48.959 11.428 0.50 12.67 543 GLU A CA 1
ATOM 3082 C CA B GLU A 1 365 ? 30.481 48.875 11.506 0.50 12.58 543 GLU A CA 1
ATOM 3083 C C A GLU A 1 365 ? 29.278 48.218 10.695 0.50 11.65 543 GLU A C 1
ATOM 3084 C C B GLU A 1 365 ? 29.351 48.173 10.716 0.50 11.55 543 GLU A C 1
ATOM 3085 O O A GLU A 1 365 ? 29.037 48.449 9.513 0.50 12.70 543 GLU A O 1
ATOM 3086 O O B GLU A 1 365 ? 29.188 48.379 9.519 0.50 12.98 543 GLU A O 1
ATOM 3097 N N . TYR A 1 366 ? 28.571 47.344 11.409 1.00 11.17 544 TYR A N 1
ATOM 3098 C CA . TYR A 1 366 ? 27.475 46.559 10.826 1.00 11.42 544 TYR A CA 1
ATOM 3099 C C . TYR A 1 366 ? 26.135 47.277 10.933 1.00 10.99 544 TYR A C 1
ATOM 3100 O O . TYR A 1 366 ? 25.196 46.947 10.210 1.00 12.02 544 TYR A O 1
ATOM 3109 N N . PHE A 1 367 ? 26.016 48.199 11.873 1.00 10.94 545 PHE A N 1
ATOM 3110 C CA . PHE A 1 367 ? 24.725 48.833 12.189 1.00 10.80 545 PHE A CA 1
ATOM 3111 C C . PHE A 1 367 ? 24.598 50.164 11.493 1.00 11.32 545 PHE A C 1
ATOM 3112 O O . PHE A 1 367 ? 25.563 50.935 11.422 1.00 13.67 545 PHE A O 1
ATOM 3120 N N . ALA A 1 368 ? 23.401 50.464 11.006 1.00 11.96 546 ALA A N 1
ATOM 3121 C CA . ALA A 1 368 ? 23.162 51.725 10.308 1.00 12.68 546 ALA A CA 1
ATOM 3122 C C . ALA A 1 368 ? 23.298 52.910 11.240 1.00 11.80 546 ALA A C 1
ATOM 3123 O O . ALA A 1 368 ? 22.932 52.816 12.405 1.00 11.84 546 ALA A O 1
ATOM 3125 N N . ALA A 1 369 ? 23.811 54.027 10.726 1.00 12.69 547 ALA A N 1
ATOM 3126 C CA . ALA A 1 369 ? 23.829 55.272 11.474 1.00 12.02 547 ALA A CA 1
ATOM 3127 C C . ALA A 1 369 ? 22.403 55.811 11.620 1.00 12.80 547 ALA A C 1
ATOM 3128 O O . ALA A 1 369 ? 21.460 55.333 10.984 1.00 13.99 547 ALA A O 1
ATOM 3130 N N . ASP A 1 370 ? 22.279 56.819 12.461 1.00 12.82 548 ASP A N 1
ATOM 3131 C CA . ASP A 1 370 ? 21.001 57.489 12.737 1.00 13.20 548 ASP A CA 1
ATOM 3132 C C . ASP A 1 370 ? 20.997 58.841 12.047 1.00 12.43 548 ASP A C 1
ATOM 3133 O O . ASP A 1 370 ? 21.812 59.706 12.377 1.00 13.05 548 ASP A O 1
ATOM 3138 N N . TYR A 1 371 ? 20.079 59.012 11.109 1.00 13.14 549 TYR A N 1
ATOM 3139 C CA . TYR A 1 371 ? 19.927 60.246 10.365 1.00 13.64 549 TYR A CA 1
ATOM 3140 C C . TYR A 1 371 ? 18.717 61.067 10.794 1.00 13.86 549 TYR A C 1
ATOM 3141 O O . TYR A 1 371 ? 18.490 62.123 10.242 1.00 14.15 549 TYR A O 1
ATOM 3150 N N A GLU A 1 372 ? 17.954 60.609 11.772 0.50 13.88 550 GLU A N 1
ATOM 3151 N N B GLU A 1 372 ? 17.959 60.576 11.785 0.50 13.79 550 GLU A N 1
ATOM 3152 C CA A GLU A 1 372 ? 16.713 61.303 12.088 0.50 14.77 550 GLU A CA 1
ATOM 3153 C CA B GLU A 1 372 ? 16.714 61.235 12.239 0.50 14.88 550 GLU A CA 1
ATOM 3154 C C A GLU A 1 372 ? 16.920 62.686 12.691 0.50 13.90 550 GLU A C 1
ATOM 3155 C C B GLU A 1 372 ? 16.938 62.662 12.682 0.50 13.82 550 GLU A C 1
ATOM 3156 O O A GLU A 1 372 ? 16.146 63.593 12.398 0.50 14.17 550 GLU A O 1
ATOM 3157 O O B GLU A 1 372 ? 16.189 63.557 12.297 0.50 14.14 550 GLU A O 1
ATOM 3168 N N . SER A 1 373 ? 17.956 62.878 13.504 1.00 14.41 551 SER A N 1
ATOM 3169 C CA . SER A 1 373 ? 18.248 64.208 14.012 1.00 13.54 551 SER A CA 1
ATOM 3170 C C . SER A 1 373 ? 18.776 65.127 12.922 1.00 12.53 551 SER A C 1
ATOM 3171 O O . SER A 1 373 ? 18.532 66.329 12.976 1.00 13.83 551 SER A O 1
ATOM 3174 N N . ALA A 1 374 ? 19.465 64.569 11.923 1.00 12.33 552 ALA A N 1
ATOM 3175 C CA . ALA A 1 374 ? 19.901 65.363 10.780 1.00 12.56 552 ALA A CA 1
ATOM 3176 C C . ALA A 1 374 ? 18.703 65.857 9.975 1.00 12.77 552 ALA A C 1
ATOM 3177 O O . ALA A 1 374 ? 18.643 67.020 9.603 1.00 12.62 552 ALA A O 1
ATOM 3179 N N A GLU A 1 375 ? 17.747 64.975 9.726 0.50 12.83 553 GLU A N 1
ATOM 3180 N N B GLU A 1 375 ? 17.754 64.959 9.733 0.50 12.85 553 GLU A N 1
ATOM 3181 C CA A GLU A 1 375 ? 16.535 65.367 9.007 0.50 13.32 553 GLU A CA 1
ATOM 3182 C CA B GLU A 1 375 ? 16.503 65.295 9.042 0.50 13.36 553 GLU A CA 1
ATOM 3183 C C A GLU A 1 375 ? 15.737 66.397 9.807 0.50 12.82 553 GLU A C 1
ATOM 3184 C C B GLU A 1 375 ? 15.739 66.375 9.807 0.50 12.82 553 GLU A C 1
ATOM 3185 O O A GLU A 1 375 ? 15.243 67.368 9.249 0.50 12.65 553 GLU A O 1
ATOM 3186 O O B GLU A 1 375 ? 15.268 67.348 9.230 0.50 12.72 553 GLU A O 1
ATOM 3197 N N . GLN A 1 376 ? 15.641 66.217 11.114 1.00 11.89 554 GLN A N 1
ATOM 3198 C CA . GLN A 1 376 ? 14.967 67.206 11.936 1.00 11.88 554 GLN A CA 1
ATOM 3199 C C . GLN A 1 376 ? 15.677 68.556 11.898 1.00 12.29 554 GLN A C 1
ATOM 3200 O O . GLN A 1 376 ? 15.029 69.595 11.832 1.00 12.65 554 GLN A O 1
ATOM 3206 N N . ALA A 1 377 ? 17.003 68.548 11.968 1.00 13.01 555 ALA A N 1
ATOM 3207 C CA . ALA A 1 377 ? 17.782 69.769 11.916 1.00 12.44 555 ALA A CA 1
ATOM 3208 C C . ALA A 1 377 ? 17.485 70.523 10.620 1.00 12.27 555 ALA A C 1
ATOM 3209 O O . ALA A 1 377 ? 17.334 71.742 10.614 1.00 13.12 555 ALA A O 1
ATOM 3211 N N . LEU A 1 378 ? 17.456 69.809 9.503 1.00 11.93 556 LEU A N 1
ATOM 3212 C CA . LEU A 1 378 ? 17.135 70.423 8.230 1.00 12.10 556 LEU A CA 1
ATOM 3213 C C . LEU A 1 378 ? 15.736 71.063 8.250 1.00 12.89 556 LEU A C 1
ATOM 3214 O O . LEU A 1 378 ? 15.530 72.166 7.728 1.00 13.24 556 LEU A O 1
ATOM 3219 N N . ASN A 1 379 ? 14.778 70.364 8.859 1.00 12.03 557 ASN A N 1
ATOM 3220 C CA . ASN A 1 379 ? 13.403 70.880 8.950 1.00 12.32 557 ASN A CA 1
ATOM 3221 C C . ASN A 1 379 ? 13.307 72.158 9.794 1.00 11.44 557 ASN A C 1
ATOM 3222 O O . ASN A 1 379 ? 12.357 72.941 9.648 1.00 12.03 557 ASN A O 1
ATOM 3227 N N . GLU A 1 380 ? 14.281 72.372 10.668 1.00 11.36 558 GLU A N 1
ATOM 3228 C CA . GLU A 1 380 ? 14.301 73.506 11.575 1.00 11.71 558 GLU A CA 1
ATOM 3229 C C . GLU A 1 380 ? 15.028 74.732 11.043 1.00 12.77 558 GLU A C 1
ATOM 3230 O O . GLU A 1 380 ? 15.035 75.770 11.717 1.00 14.69 558 GLU A O 1
ATOM 3236 N N . VAL A 1 381 ? 15.599 74.634 9.856 1.00 12.60 559 VAL A N 1
ATOM 3237 C CA . VAL A 1 381 ? 16.283 75.763 9.254 1.00 13.09 559 VAL A CA 1
ATOM 3238 C C . VAL A 1 381 ? 15.228 76.780 8.789 1.00 12.23 559 VAL A C 1
ATOM 3239 O O . VAL A 1 381 ? 14.213 76.400 8.228 1.00 13.15 559 VAL A O 1
ATOM 3243 N N . PRO A 1 382 ? 15.465 78.066 9.026 1.00 11.55 560 PRO A N 1
ATOM 3244 C CA . PRO A 1 382 ? 14.526 79.059 8.512 1.00 10.89 560 PRO A CA 1
ATOM 3245 C C . PRO A 1 382 ? 14.425 78.945 7.003 1.00 12.50 560 PRO A C 1
ATOM 3246 O O . PRO A 1 382 ? 15.435 78.885 6.326 1.00 12.83 560 PRO A O 1
ATOM 3250 N N A LYS A 1 383 ? 13.216 78.928 6.469 0.50 11.72 561 LYS A N 1
ATOM 3251 N N B LYS A 1 383 ? 13.213 78.924 6.468 0.50 11.73 561 LYS A N 1
ATOM 3252 C CA A LYS A 1 383 ? 13.021 78.683 5.049 0.50 13.40 561 LYS A CA 1
ATOM 3253 C CA B LYS A 1 383 ? 13.007 78.680 5.045 0.50 13.39 561 LYS A CA 1
ATOM 3254 C C A LYS A 1 383 ? 13.485 79.838 4.171 0.50 12.42 561 LYS A C 1
ATOM 3255 C C B LYS A 1 383 ? 13.478 79.837 4.169 0.50 12.45 561 LYS A C 1
ATOM 3256 O O A LYS A 1 383 ? 14.007 79.627 3.076 0.50 15.03 561 LYS A O 1
ATOM 3257 O O B LYS A 1 383 ? 14.005 79.626 3.075 0.50 15.05 561 LYS A O 1
ATOM 3268 N N . ASP A 1 384 ? 13.253 81.060 4.651 1.00 11.55 562 ASP A N 1
ATOM 3269 C CA . ASP A 1 384 ? 13.506 82.281 3.918 1.00 11.58 562 ASP A CA 1
ATOM 3270 C C . ASP A 1 384 ? 14.647 83.039 4.558 1.00 11.23 562 ASP A C 1
ATOM 3271 O O . ASP A 1 384 ? 14.568 83.443 5.714 1.00 11.89 562 ASP A O 1
ATOM 3276 N N . LEU A 1 385 ? 15.712 83.249 3.785 1.00 10.40 563 LEU A N 1
ATOM 3277 C CA . LEU A 1 385 ? 16.943 83.853 4.300 1.00 10.05 563 LEU A CA 1
ATOM 3278 C C . LEU A 1 385 ? 17.202 85.261 3.765 1.00 10.00 563 LEU A C 1
ATOM 3279 O O . LEU A 1 385 ? 18.207 85.859 4.091 1.00 10.77 563 LEU A O 1
ATOM 3284 N N . ASN A 1 386 ? 16.272 85.823 2.983 1.00 10.31 564 ASN A N 1
ATOM 3285 C CA . ASN A 1 386 ? 16.503 87.109 2.350 1.00 10.65 564 ASN A CA 1
ATOM 3286 C C . ASN A 1 386 ? 16.907 88.242 3.285 1.00 11.15 564 ASN A C 1
ATOM 3287 O O . ASN A 1 386 ? 17.674 89.103 2.890 1.00 12.75 564 ASN A O 1
ATOM 3292 N N A ARG A 1 387 ? 16.355 88.258 4.496 0.50 10.71 565 ARG A N 1
ATOM 3293 N N B ARG A 1 387 ? 16.351 88.261 4.494 0.50 10.90 565 ARG A N 1
ATOM 3294 C CA A ARG A 1 387 ? 16.604 89.356 5.443 0.50 10.88 565 ARG A CA 1
ATOM 3295 C CA B ARG A 1 387 ? 16.598 89.362 5.435 0.50 11.24 565 ARG A CA 1
ATOM 3296 C C A ARG A 1 387 ? 17.969 89.328 6.129 0.50 11.36 565 ARG A C 1
ATOM 3297 C C B ARG A 1 387 ? 17.9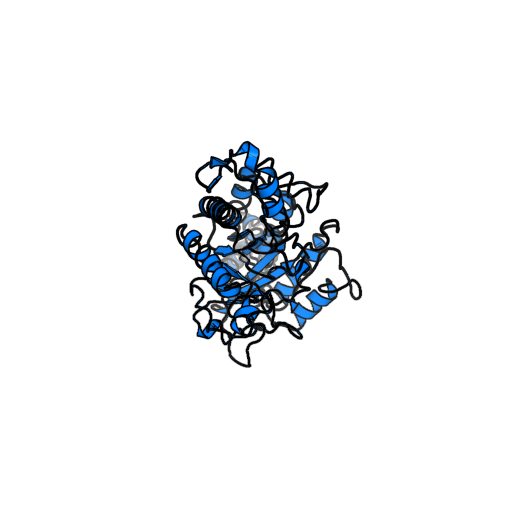65 89.328 6.128 0.50 11.59 565 ARG A C 1
ATOM 3298 O O A ARG A 1 387 ? 18.267 90.210 6.925 0.50 12.80 565 ARG A O 1
ATOM 3299 O O B ARG A 1 387 ? 18.261 90.208 6.925 0.50 13.02 565 ARG A O 1
ATOM 3314 N N . TYR A 1 388 ? 18.789 88.327 5.821 1.00 10.62 566 TYR A N 1
ATOM 3315 C CA . TYR A 1 388 ? 20.092 88.155 6.436 1.00 11.10 566 TYR A CA 1
ATOM 3316 C C . TYR A 1 388 ? 21.209 88.513 5.456 1.00 11.18 566 TYR A C 1
ATOM 3317 O O . TYR A 1 388 ? 21.019 88.558 4.223 1.00 12.11 566 TYR A O 1
ATOM 3326 N N . THR A 1 389 ? 22.389 88.781 5.998 1.00 12.37 567 THR A N 1
ATOM 3327 C CA . THR A 1 389 ? 23.517 89.181 5.193 1.00 12.54 567 THR A CA 1
ATOM 3328 C C . THR A 1 389 ? 23.961 88.073 4.262 1.00 12.63 567 THR A C 1
ATOM 3329 O O . THR A 1 389 ? 23.842 86.891 4.605 1.00 12.47 567 THR A O 1
ATOM 3333 N N . ALA A 1 390 ? 24.510 88.438 3.101 1.00 12.39 568 ALA A N 1
ATOM 3334 C CA . ALA A 1 390 ? 24.933 87.449 2.122 1.00 12.68 568 ALA A CA 1
ATOM 3335 C C . ALA A 1 390 ? 25.939 86.466 2.701 1.00 12.49 568 ALA A C 1
ATOM 3336 O O . ALA A 1 390 ? 25.841 85.265 2.470 1.00 13.22 568 ALA A O 1
ATOM 3338 N N A GLU A 1 391 ? 26.910 86.969 3.465 0.50 12.95 569 GLU A N 1
ATOM 3339 N N B GLU A 1 391 ? 26.914 86.957 3.467 0.50 12.96 569 GLU A N 1
ATOM 3340 C CA A GLU A 1 391 ? 27.936 86.094 4.039 0.50 14.14 569 GLU A CA 1
ATOM 3341 C CA B GLU A 1 391 ? 27.922 86.046 4.007 0.50 14.06 569 GLU A CA 1
ATOM 3342 C C A GLU A 1 391 ? 27.305 85.045 4.959 0.50 13.20 569 GLU A C 1
ATOM 3343 C C B GLU A 1 391 ? 27.301 85.030 4.963 0.50 13.17 569 GLU A C 1
ATOM 3344 O O A GLU A 1 391 ? 27.644 83.862 4.901 0.50 13.61 569 GLU A O 1
ATOM 3345 O O B GLU A 1 391 ? 27.643 83.848 4.929 0.50 13.58 569 GLU A O 1
ATOM 3356 N N . SER A 1 392 ? 26.386 85.481 5.807 1.00 12.52 570 SER A N 1
ATOM 3357 C CA . SER A 1 392 ? 25.780 84.565 6.773 1.00 12.14 570 SER A CA 1
ATOM 3358 C C . SER A 1 392 ? 24.840 83.571 6.088 1.00 11.83 570 SER A C 1
ATOM 3359 O O . SER A 1 392 ? 24.785 82.414 6.481 1.00 12.58 570 SER A O 1
ATOM 3362 N N . VAL A 1 393 ? 24.149 84.014 5.041 1.00 11.35 571 VAL A N 1
ATOM 3363 C CA . VAL A 1 393 ? 23.306 83.131 4.238 1.00 10.61 571 VAL A CA 1
ATOM 3364 C C . VAL A 1 393 ? 24.132 82.061 3.537 1.00 11.41 571 VAL A C 1
ATOM 3365 O O . VAL A 1 393 ? 23.805 80.877 3.584 1.00 11.71 571 VAL A O 1
ATOM 3369 N N . THR A 1 394 ? 25.238 82.460 2.910 1.00 11.48 572 THR A N 1
ATOM 3370 C CA . THR A 1 394 ? 26.086 81.482 2.228 1.00 11.57 572 THR A CA 1
ATOM 3371 C C . THR A 1 394 ? 26.527 80.387 3.197 1.00 11.80 572 THR A C 1
ATOM 3372 O O . THR A 1 394 ? 26.532 79.206 2.846 1.00 12.54 572 THR A O 1
ATOM 3376 N N . ALA A 1 395 ? 26.913 80.759 4.407 1.00 11.76 573 ALA A N 1
ATOM 3377 C CA . ALA A 1 395 ? 27.368 79.757 5.366 1.00 11.80 573 ALA A CA 1
ATOM 3378 C C . ALA A 1 395 ? 26.268 78.744 5.695 1.00 12.19 573 ALA A C 1
ATOM 3379 O O . ALA A 1 395 ? 26.530 77.543 5.798 1.00 12.62 573 ALA A O 1
ATOM 3381 N N . VAL A 1 396 ? 25.037 79.207 5.887 1.00 11.62 574 VAL A N 1
ATOM 3382 C CA . VAL A 1 396 ? 23.928 78.271 6.122 1.00 11.33 574 VAL A CA 1
ATOM 3383 C C . VAL A 1 396 ? 23.711 77.347 4.927 1.00 11.83 574 VAL A C 1
ATOM 3384 O O . VAL A 1 396 ? 23.543 76.140 5.079 1.00 12.15 574 VAL A O 1
ATOM 3388 N N . LYS A 1 397 ? 23.696 77.917 3.732 1.00 12.09 575 LYS A N 1
ATOM 3389 C CA . LYS A 1 397 ? 23.480 77.089 2.550 1.00 11.99 575 LYS A CA 1
ATOM 3390 C C . LYS A 1 397 ? 24.563 76.025 2.394 1.00 12.89 575 LYS A C 1
ATOM 3391 O O . LYS A 1 397 ? 24.268 74.882 2.033 1.00 14.03 575 LYS A O 1
ATOM 3397 N N . GLU A 1 398 ? 25.807 76.397 2.653 1.00 13.20 576 GLU A N 1
ATOM 3398 C CA . GLU A 1 398 ? 26.911 75.428 2.616 1.00 14.22 576 GLU A CA 1
ATOM 3399 C C . GLU A 1 398 ? 26.767 74.341 3.686 1.00 14.12 576 GLU A C 1
ATOM 3400 O O . GLU A 1 398 ? 27.025 73.160 3.417 1.00 14.36 576 GLU A O 1
ATOM 3406 N N . ALA A 1 399 ? 26.322 74.716 4.880 1.00 13.30 577 ALA A N 1
ATOM 3407 C CA . ALA A 1 399 ? 26.153 73.742 5.940 1.00 12.95 577 ALA A CA 1
ATOM 3408 C C . ALA A 1 399 ? 24.991 72.776 5.649 1.00 12.55 577 ALA A C 1
ATOM 3409 O O . ALA A 1 399 ? 25.075 71.580 5.941 1.00 13.12 577 ALA A O 1
ATOM 3411 N N A GLU A 1 400 ? 23.900 73.292 5.069 0.50 12.60 578 GLU A N 1
ATOM 3412 N N B GLU A 1 400 ? 23.920 73.290 5.062 0.50 12.87 578 GLU A N 1
ATOM 3413 C CA A GLU A 1 400 ? 22.799 72.430 4.610 0.50 12.97 578 GLU A CA 1
ATOM 3414 C CA B GLU A 1 400 ? 22.810 72.460 4.622 0.50 13.57 578 GLU A CA 1
ATOM 3415 C C A GLU A 1 400 ? 23.281 71.478 3.529 0.50 14.45 578 GLU A C 1
ATOM 3416 C C B GLU A 1 400 ? 23.258 71.499 3.522 0.50 14.63 578 GLU A C 1
ATOM 3417 O O A GLU A 1 400 ? 22.983 70.281 3.555 0.50 14.37 578 GLU A O 1
ATOM 3418 O O B GLU A 1 400 ? 22.940 70.306 3.552 0.50 14.67 578 GLU A O 1
ATOM 3429 N N . LYS A 1 401 ? 24.012 72.010 2.552 1.00 14.58 579 LYS A N 1
ATOM 3430 C CA . LYS A 1 401 ? 24.564 71.180 1.474 1.00 15.27 579 LYS A CA 1
ATOM 3431 C C . LYS A 1 401 ? 25.420 70.055 2.042 1.00 15.46 579 LYS A C 1
ATOM 3432 O O . LYS A 1 401 ? 25.367 68.916 1.573 1.00 15.64 579 LYS A O 1
ATOM 3438 N N . ALA A 1 402 ? 26.208 70.361 3.062 1.00 14.62 580 ALA A N 1
ATOM 3439 C CA . ALA A 1 402 ? 27.112 69.375 3.636 1.00 14.85 580 ALA A CA 1
ATOM 3440 C C . ALA A 1 402 ? 26.305 68.239 4.271 1.00 14.70 580 ALA A C 1
ATOM 3441 O O . ALA A 1 402 ? 26.664 67.079 4.116 1.00 16.56 580 ALA A O 1
ATOM 3443 N N . ILE A 1 403 ? 25.230 68.554 4.988 1.00 14.30 581 ILE A N 1
ATOM 3444 C CA . ILE A 1 403 ? 24.358 67.486 5.505 1.00 14.37 581 ILE A CA 1
ATOM 3445 C C . ILE A 1 403 ? 23.749 66.654 4.399 1.00 14.71 581 ILE A C 1
ATOM 3446 O O . ILE A 1 403 ? 23.744 65.426 4.466 1.00 14.12 581 ILE A O 1
ATOM 3451 N N A ARG A 1 404 ? 23.231 67.312 3.369 0.50 14.70 582 ARG A N 1
ATOM 3452 N N B ARG A 1 404 ? 23.241 67.314 3.366 0.50 14.78 582 ARG A N 1
ATOM 3453 C CA A ARG A 1 404 ? 22.561 66.600 2.295 0.50 15.99 582 ARG A CA 1
ATOM 3454 C CA B ARG A 1 404 ? 22.566 66.607 2.294 0.50 16.13 582 ARG A CA 1
ATOM 3455 C C A ARG A 1 404 ? 23.565 65.813 1.434 0.50 15.22 582 ARG A C 1
ATOM 3456 C C B ARG A 1 404 ? 23.532 65.768 1.465 0.50 15.47 582 ARG A C 1
ATOM 3457 O O A ARG A 1 404 ? 23.175 64.893 0.717 0.50 19.33 582 ARG A O 1
ATOM 3458 O O B ARG A 1 404 ? 23.111 64.806 0.825 0.50 19.32 582 ARG A O 1
ATOM 3473 N N A SER A 1 405 ? 24.854 66.134 1.557 0.50 15.11 583 SER A N 1
ATOM 3474 N N B SER A 1 405 ? 24.822 66.088 1.510 0.50 15.43 583 SER A N 1
ATOM 3475 C CA A SER A 1 405 ? 25.940 65.420 0.858 0.50 16.14 583 SER A CA 1
ATOM 3476 C CA B SER A 1 405 ? 25.828 65.309 0.784 0.50 16.90 583 SER A CA 1
ATOM 3477 C C A SER A 1 405 ? 26.555 64.266 1.649 0.50 16.68 583 SER A C 1
ATOM 3478 C C B SER A 1 405 ? 26.380 64.123 1.563 0.50 17.06 583 SER A C 1
ATOM 3479 O O A SER A 1 405 ? 27.517 63.645 1.195 0.50 17.88 583 SER A O 1
ATOM 3480 O O B SER A 1 405 ? 27.079 63.292 0.985 0.50 17.95 583 SER A O 1
ATOM 3485 N N . LEU A 1 406 ? 26.051 64.017 2.852 1.00 16.37 584 LEU A N 1
ATOM 3486 C CA . LEU A 1 406 ? 26.511 62.879 3.646 1.00 16.83 584 LEU A CA 1
ATOM 3487 C C . LEU A 1 406 ? 26.163 61.604 2.906 1.00 17.94 584 LEU A C 1
ATOM 3488 O O . LEU A 1 406 ? 25.095 61.474 2.347 1.00 18.82 584 LEU A O 1
ATOM 3493 N N . ASP A 1 407 ? 27.077 60.655 2.934 1.00 20.12 585 ASP A N 1
ATOM 3494 C CA . ASP A 1 407 ? 26.797 59.309 2.454 1.00 21.12 585 ASP A CA 1
ATOM 3495 C C . ASP A 1 407 ? 25.541 58.815 3.165 1.00 20.41 585 ASP A C 1
ATOM 3496 O O . ASP A 1 407 ? 25.437 58.984 4.385 1.00 18.24 585 ASP A O 1
ATOM 3501 N N . SER A 1 408 ? 24.579 58.239 2.436 1.00 20.83 586 SER A N 1
ATOM 3502 C CA . SER A 1 408 ? 23.325 57.800 3.047 1.00 23.01 586 SER A CA 1
ATOM 3503 C C . SER A 1 408 ? 23.455 56.405 3.640 1.00 21.39 586 SER A C 1
ATOM 3504 O O . SER A 1 408 ? 22.512 55.935 4.282 1.00 25.41 586 SER A O 1
ATOM 3507 N N . ASN A 1 409 ? 24.623 55.788 3.467 1.00 21.25 587 ASN A N 1
ATOM 3508 C CA . ASN A 1 409 ? 24.891 54.427 3.978 1.00 22.30 587 ASN A CA 1
ATOM 3509 C C . ASN A 1 409 ? 26.040 54.398 4.964 1.00 19.36 587 ASN A C 1
ATOM 3510 O O . ASN A 1 409 ? 26.933 53.557 4.876 1.00 21.92 587 ASN A O 1
ATOM 3515 N N . LEU A 1 410 ? 26.028 55.330 5.910 1.00 17.20 588 LEU A N 1
ATOM 3516 C CA . LEU A 1 410 ? 27.014 55.349 6.971 1.00 15.69 588 LEU A CA 1
ATOM 3517 C C . LEU A 1 410 ? 26.634 54.363 8.064 1.00 14.78 588 LEU A C 1
ATOM 3518 O O . LEU A 1 410 ? 25.458 54.041 8.270 1.00 15.16 588 LEU A O 1
ATOM 3523 N N . SER A 1 411 ? 27.638 53.862 8.760 1.00 15.04 589 SER A N 1
ATOM 3524 C CA . SER A 1 411 ? 27.410 52.981 9.892 1.00 13.29 589 SER A CA 1
ATOM 3525 C C . SER A 1 411 ? 27.425 53.761 11.180 1.00 13.64 589 SER A C 1
ATOM 3526 O O . SER A 1 411 ? 27.815 54.923 11.246 1.00 13.24 589 SER A O 1
ATOM 3529 N N . ARG A 1 412 ? 27.031 53.082 12.238 1.00 14.52 590 ARG A N 1
ATOM 3530 C CA . ARG A 1 412 ? 27.027 53.625 13.554 1.00 15.08 590 ARG A CA 1
ATOM 3531 C C . ARG A 1 412 ? 28.451 54.072 13.960 1.00 15.53 590 ARG A C 1
ATOM 3532 O O . ARG A 1 412 ? 28.622 55.021 14.702 1.00 16.41 590 ARG A O 1
ATOM 3540 N N . ALA A 1 413 ? 29.476 53.380 13.434 1.00 15.98 591 ALA A N 1
ATOM 3541 C CA . ALA A 1 413 ? 30.859 53.775 13.665 1.00 16.05 591 ALA A CA 1
ATOM 3542 C C . ALA A 1 413 ? 31.200 55.175 13.161 1.00 16.66 591 ALA A C 1
ATOM 3543 O O . ALA A 1 413 ? 32.154 55.773 13.628 1.00 18.98 591 ALA A O 1
ATOM 3545 N N A GLN A 1 414 ? 30.401 55.689 12.231 0.50 15.08 592 GLN A N 1
ATOM 3546 N N B GLN A 1 414 ? 30.419 55.674 12.196 0.50 15.07 592 GLN A N 1
ATOM 3547 C CA A GLN A 1 414 ? 30.647 56.989 11.627 0.50 15.58 592 GLN A CA 1
ATOM 3548 C CA B GLN A 1 414 ? 30.628 57.000 11.598 0.50 15.55 592 GLN A CA 1
ATOM 3549 C C A GLN A 1 414 ? 29.620 58.029 12.050 0.50 13.87 592 GLN A C 1
ATOM 3550 C C B GLN A 1 414 ? 29.626 58.041 12.063 0.50 13.84 592 GLN A C 1
ATOM 3551 O O A GLN A 1 414 ? 29.492 59.072 11.412 0.50 15.12 592 GLN A O 1
ATOM 3552 O O B GLN A 1 414 ? 29.509 59.097 11.445 0.50 15.05 592 GLN A O 1
ATOM 3563 N N . GLN A 1 415 ? 28.908 57.767 13.143 1.00 13.80 593 GLN A N 1
ATOM 3564 C CA . GLN A 1 415 ? 27.875 58.691 13.616 1.00 13.17 593 GLN A CA 1
ATOM 3565 C C . GLN A 1 415 ? 28.396 60.094 13.869 1.00 13.57 593 GLN A C 1
ATOM 3566 O O . GLN A 1 415 ? 27.687 61.066 13.647 1.00 13.69 593 GLN A O 1
ATOM 3572 N N A ASP A 1 416 ? 29.629 60.220 14.337 0.50 14.05 594 ASP A N 1
ATOM 3573 N N B ASP A 1 416 ? 29.639 60.197 14.337 0.50 14.17 594 ASP A N 1
ATOM 3574 C CA A ASP A 1 416 ? 30.143 61.542 14.652 0.50 14.44 594 ASP A CA 1
ATOM 3575 C CA B ASP A 1 416 ? 30.268 61.491 14.615 0.50 14.66 594 ASP A CA 1
ATOM 3576 C C A ASP A 1 416 ? 30.265 62.433 13.407 0.50 13.67 594 ASP A C 1
ATOM 3577 C C B ASP A 1 416 ? 30.254 62.415 13.408 0.50 13.77 594 ASP A C 1
ATOM 3578 O O A ASP A 1 416 ? 30.191 63.657 13.524 0.50 14.56 594 ASP A O 1
ATOM 3579 O O B ASP A 1 416 ? 30.104 63.630 13.552 0.50 14.64 594 ASP A O 1
ATOM 3588 N N . THR A 1 417 ? 30.406 61.845 12.223 1.00 14.28 595 THR A N 1
ATOM 3589 C CA . THR A 1 417 ? 30.399 62.622 10.973 1.00 14.41 595 THR A CA 1
ATOM 3590 C C . THR A 1 417 ? 29.054 63.336 10.780 1.00 13.55 595 THR A C 1
ATOM 3591 O O . THR A 1 417 ? 28.984 64.531 10.454 1.00 14.58 595 THR A O 1
ATOM 3595 N N . ILE A 1 418 ? 27.984 62.613 11.061 1.00 13.04 596 ILE A N 1
ATOM 3596 C CA . ILE A 1 418 ? 26.657 63.181 10.977 1.00 12.29 596 ILE A CA 1
ATOM 3597 C C . ILE A 1 418 ? 26.452 64.214 12.055 1.00 11.74 596 ILE A C 1
ATOM 3598 O O . ILE A 1 418 ? 25.949 65.305 11.790 1.00 12.19 596 ILE A O 1
ATOM 3603 N N . ASP A 1 419 ? 26.854 63.894 13.281 1.00 12.04 597 ASP A N 1
ATOM 3604 C CA . ASP A 1 419 ? 26.620 64.794 14.403 1.00 12.79 597 ASP A CA 1
ATOM 3605 C C . ASP A 1 419 ? 27.384 66.096 14.258 1.00 13.29 597 ASP A C 1
ATOM 3606 O O . ASP A 1 419 ? 26.867 67.161 14.604 1.00 13.30 597 ASP A O 1
ATOM 3611 N N A GLN A 1 420 ? 28.599 66.019 13.717 0.50 14.05 598 GLN A N 1
ATOM 3612 N N B GLN A 1 420 ? 28.595 66.028 13.721 0.50 14.07 598 GLN A N 1
ATOM 3613 C CA A GLN A 1 420 ? 29.399 67.224 13.441 0.50 14.37 598 GLN A CA 1
ATOM 3614 C CA B GLN A 1 420 ? 29.362 67.255 13.497 0.50 14.39 598 GLN A CA 1
ATOM 3615 C C A GLN A 1 420 ? 28.716 68.106 12.402 0.50 13.37 598 GLN A C 1
ATOM 3616 C C B GLN A 1 420 ? 28.718 68.112 12.401 0.50 13.37 598 GLN A C 1
ATOM 3617 O O A GLN A 1 420 ? 28.708 69.332 12.526 0.50 14.17 598 GLN A O 1
ATOM 3618 O O B GLN A 1 420 ? 28.720 69.337 12.504 0.50 14.15 598 GLN A O 1
ATOM 3629 N N . ALA A 1 421 ? 28.141 67.481 11.378 1.00 12.74 599 ALA A N 1
ATOM 3630 C CA . ALA A 1 421 ? 27.446 68.222 10.330 1.00 11.92 599 ALA A CA 1
ATOM 3631 C C . ALA A 1 421 ? 26.196 68.950 10.864 1.00 12.24 599 ALA A C 1
ATOM 3632 O O . ALA A 1 421 ? 25.907 70.085 10.486 1.00 12.11 599 ALA A O 1
ATOM 3634 N N . ILE A 1 422 ? 25.487 68.301 11.774 1.00 11.25 600 ILE A N 1
ATOM 3635 C CA . ILE A 1 422 ? 24.336 68.912 12.458 1.00 11.35 600 ILE A CA 1
ATOM 3636 C C . ILE A 1 422 ? 24.792 70.118 13.257 1.00 12.33 600 ILE A C 1
ATOM 3637 O O . ILE A 1 422 ? 24.192 71.191 13.158 1.00 12.54 600 ILE A O 1
ATOM 3642 N N . ALA A 1 423 ? 25.855 69.946 14.050 1.00 12.78 601 ALA A N 1
ATOM 3643 C CA . ALA A 1 423 ? 26.355 71.040 14.865 1.00 12.94 601 ALA A CA 1
ATOM 3644 C C . ALA A 1 423 ? 26.783 72.237 14.030 1.00 12.98 601 ALA A C 1
ATOM 3645 O O . ALA A 1 423 ? 26.516 73.381 14.401 1.00 14.14 601 ALA A O 1
ATOM 3647 N N A LYS A 1 424 ? 27.434 71.977 12.901 0.50 13.64 602 LYS A N 1
ATOM 3648 N N B LYS A 1 424 ? 27.429 71.973 12.903 0.50 13.67 602 LYS A N 1
ATOM 3649 C CA A LYS A 1 424 ? 27.859 73.051 12.016 0.50 13.83 602 LYS A CA 1
ATOM 3650 C CA B LYS A 1 424 ? 27.851 73.044 12.026 0.50 13.93 602 LYS A CA 1
ATOM 3651 C C A LYS A 1 424 ? 26.647 73.810 11.460 0.50 12.68 602 LYS A C 1
ATOM 3652 C C B LYS A 1 424 ? 26.644 73.808 11.470 0.50 12.72 602 LYS A C 1
ATOM 3653 O O A LYS A 1 424 ? 26.646 75.040 11.416 0.50 13.19 602 LYS A O 1
ATOM 3654 O O B LYS A 1 424 ? 26.641 75.037 11.438 0.50 13.21 602 LYS A O 1
ATOM 3665 N N . LEU A 1 425 ? 25.605 73.084 11.048 1.00 12.33 603 LEU A N 1
ATOM 3666 C CA . LEU A 1 425 ? 24.393 73.739 10.564 1.00 12.25 603 LEU A CA 1
ATOM 3667 C C . LEU A 1 425 ? 23.808 74.626 11.643 1.00 12.61 603 LEU A C 1
ATOM 3668 O O . LEU A 1 425 ? 23.430 75.778 11.389 1.00 13.16 603 LEU A O 1
ATOM 3673 N N . GLN A 1 426 ? 23.680 74.082 12.861 1.00 12.99 604 GLN A N 1
ATOM 3674 C CA . GLN A 1 426 ? 23.100 74.850 13.954 1.00 13.52 604 GLN A CA 1
ATOM 3675 C C . GLN A 1 426 ? 23.909 76.121 14.230 1.00 13.86 604 GLN A C 1
ATOM 3676 O O . GLN A 1 426 ? 23.345 77.179 14.484 1.00 14.76 604 GLN A O 1
ATOM 3682 N N . GLU A 1 427 ? 25.236 76.014 14.199 1.00 14.53 605 GLU A N 1
ATOM 3683 C CA . GLU A 1 427 ? 26.099 77.170 14.387 1.00 15.21 605 GLU A CA 1
ATOM 3684 C C . GLU A 1 427 ? 25.842 78.198 13.313 1.00 14.04 605 GLU A C 1
ATOM 3685 O O . GLU A 1 427 ? 25.697 79.379 13.625 1.00 14.79 605 GLU A O 1
ATOM 3691 N N . THR A 1 428 ? 25.783 77.772 12.054 1.00 13.01 606 THR A N 1
ATOM 3692 C CA . THR A 1 428 ? 25.593 78.754 10.976 1.00 12.36 606 THR A CA 1
ATOM 3693 C C . THR A 1 428 ? 24.235 79.436 11.091 1.00 12.41 606 THR A C 1
ATOM 3694 O O . THR A 1 428 ? 24.113 80.638 10.883 1.00 12.85 606 THR A O 1
ATOM 3698 N N . VAL A 1 429 ? 23.204 78.686 11.466 1.00 12.17 607 VAL A N 1
ATOM 3699 C CA . VAL A 1 429 ? 21.879 79.309 11.648 1.00 12.54 607 VAL A CA 1
ATOM 3700 C C . VAL A 1 429 ? 21.924 80.325 12.774 1.00 13.70 607 VAL A C 1
ATOM 3701 O O . VAL A 1 429 ? 21.412 81.441 12.656 1.00 14.21 607 VAL A O 1
ATOM 3705 N N . ASN A 1 430 ? 22.577 79.967 13.876 1.00 14.08 608 ASN A N 1
ATOM 3706 C CA . ASN A 1 430 ? 22.711 80.899 15.000 1.00 16.07 608 ASN A CA 1
ATOM 3707 C C . ASN A 1 430 ? 23.467 82.168 14.628 1.00 15.60 608 ASN A C 1
ATOM 3708 O O . ASN A 1 430 ? 23.214 83.229 15.219 1.00 17.87 608 ASN A O 1
ATOM 3713 N N . ASN A 1 431 ? 24.345 82.071 13.639 1.00 14.97 609 ASN A N 1
ATOM 3714 C CA . ASN A 1 431 ? 25.167 83.185 13.195 1.00 15.96 609 ASN A CA 1
ATOM 3715 C C . ASN A 1 431 ? 24.517 84.020 12.070 1.00 14.59 609 ASN A C 1
ATOM 3716 O O . ASN A 1 431 ? 25.094 84.985 11.604 1.00 16.01 609 ASN A O 1
ATOM 3721 N N . LEU A 1 432 ? 23.296 83.679 11.670 1.00 14.53 610 LEU A N 1
ATOM 3722 C CA . LEU A 1 432 ? 22.568 84.505 10.710 1.00 13.16 610 LEU A CA 1
ATOM 3723 C C . LEU A 1 432 ? 22.424 85.897 11.263 1.00 14.60 610 LEU A C 1
ATOM 3724 O O . LEU A 1 432 ? 22.031 86.071 12.415 1.00 15.64 610 LEU A O 1
ATOM 3729 N N . THR A 1 433 ? 22.783 86.875 10.446 1.00 13.95 611 THR A N 1
ATOM 3730 C CA . THR A 1 433 ? 22.817 88.255 10.876 1.00 14.11 611 THR A CA 1
ATOM 3731 C C . THR A 1 433 ? 21.906 89.120 10.026 1.00 12.84 611 THR A C 1
ATOM 3732 O O . THR A 1 433 ? 22.022 89.116 8.803 1.00 13.12 611 THR A O 1
ATOM 3736 N N . LEU A 1 434 ? 20.968 89.820 10.664 1.00 13.13 612 LEU A N 1
ATOM 3737 C CA . LEU A 1 434 ? 20.027 90.648 9.931 1.00 12.82 612 LEU A CA 1
ATOM 3738 C C . LEU A 1 434 ? 20.753 91.771 9.219 1.00 14.46 612 LEU A C 1
ATOM 3739 O O . LEU A 1 434 ? 21.621 92.421 9.805 1.00 16.13 612 LEU A O 1
ATOM 3744 N N A THR A 1 435 ? 20.398 92.008 7.963 0.50 14.97 613 THR A N 1
ATOM 3745 N N B THR A 1 435 ? 20.413 92.011 7.960 0.50 15.07 613 THR A N 1
ATOM 3746 C CA A THR A 1 435 ? 20.929 93.134 7.208 0.50 17.21 613 THR A CA 1
ATOM 3747 C CA B THR A 1 435 ? 20.935 93.163 7.235 0.50 17.07 613 THR A CA 1
ATOM 3748 C C A THR A 1 435 ? 20.558 94.447 7.889 0.50 19.17 613 THR A C 1
ATOM 3749 C C B THR A 1 435 ? 20.351 94.457 7.805 0.50 18.22 613 THR A C 1
ATOM 3750 O O A THR A 1 435 ? 21.316 95.407 7.819 0.50 19.72 613 THR A O 1
ATOM 3751 O O B THR A 1 435 ? 19.311 94.443 8.450 0.50 15.76 613 THR A O 1
#

Solvent-accessible surface area: 18462 Å² total; per-residue (Å²): 92,58,109,118,48,30,86,51,45,2,0,0,1,1,2,3,0,23,8,27,6,22,18,126,61,0,55,66,0,0,51,68,0,75,86,12,1,7,40,3,0,0,0,0,0,2,3,6,1,1,3,0,8,9,93,73,0,27,2,102,12,40,89,109,81,22,52,24,84,64,0,50,151,4,1,64,116,1,0,50,109,55,43,96,6,120,103,21,29,42,5,53,42,82,64,0,47,68,2,8,76,70,0,152,125,58,54,4,30,4,4,0,0,0,0,0,0,0,6,2,13,0,3,0,23,0,0,94,86,37,45,13,133,109,0,13,11,54,53,130,80,111,120,0,59,74,0,0,37,16,79,21,109,98,0,12,36,0,0,47,23,1,0,55,54,0,0,53,22,0,19,205,73,19,104,5,0,0,0,0,0,13,33,3,0,32,40,6,9,123,31,83,2,2,38,8,7,9,11,26,103,110,139,75,147,112,59,59,29,96,127,7,0,78,73,0,8,61,5,0,40,35,0,0,134,14,0,76,81,45,69,4,123,0,0,0,4,1,0,0,0,3,5,84,55,19,64,66,28,29,71,6,31,137,79,0,13,0,0,0,17,4,33,23,111,79,37,6,69,1,1,3,0,67,32,0,30,119,71,39,6,108,3,1,0,0,16,37,28,0,12,1,1,4,32,63,34,31,113,82,95,35,169,38,11,7,51,52,0,25,89,11,4,168,111,26,67,1,69,47,7,12,84,36,123,74,34,144,21,92,15,39,0,0,1,0,0,4,24,0,64,68,15,78,17,160,18,3,44,77,78,1,13,81,0,0,81,70,0,0,78,54,10,22,88,28,0,42,9,26,50,108,67,2,94,92,8,14,114,111,21,45,190,107,20,133,183,60,45,83,152,14,34,79,41,0,101,98,5,14,129,52,9,151,90,32,82,88,94,17,4,50,60,72,42,84,69,0,66,112,15,20,57,105,2,91,83,4,36,126,90,24,74,128,136

Secondary structure (DSSP, 8-state):
-HHHHHTSEEEEEEETTTS---HHHHHHHHHHHHHHT--EEEEEEEESEE-EE-S---EEETTEEE-HHHHHHHHHHHHHHH---TT-S-EEHHHHHHHHHHHHHTT-EEEEEEEESSS-HHHHHHHHHHT----EEEETTEEEEEEE-TT-HHHHHHHHHHHHHHHHHHTTT-SEEEEE--STTTTTTTS-HHHHHHHHHHSTTSSPPTTHHHHHHHHHHHHHHHHHHTTPEEEEESTTTTGGG--TT----TT-EEEE----BTTB-PPPHHHHHHTT--EEE--GGG-EETT--STTS-TT-HHHHHHHHHHS-TT--S--TT-----SEEEEEEE-SSTTSPP-HHHHHHHHHHHHHHTGGGSBP--HHHHHHHHTS-S--TTB-HHHHHHHHHHHHHHHTS-TT-BGGGHHHHHHHHHHHHHHHHT--B-

Nearest PDB structures (foldseek):
  4az5-assembly1_A  TM=1.002E+00  e=2.120E-88  Streptococcus pneumoniae TIGR4
  2yl8-assembly1_A  TM=1.002E+00  e=8.687E-88  Streptococcus pneumoniae TIGR4
  3rpm-assembly1_A  TM=9.949E-01  e=2.368E-83  Streptococcus pneumoniae R6
  3rpm-assembly2_B  TM=9.922E-01  e=2.709E-81  Streptococcus pneumoniae R6
  4azb-assembly1_A-2  TM=9.908E-01  e=4.650E-78  Streptococcus pneumoniae TIGR4

Foldseek 3Di:
DLVVLQQFAEEAEEECFLAPDDLVRLLVVLVLCLQLFGQEYEYEQAFLAHAEAEPFQWFDFDPGIQGRVLLVVLRQVQNVVSPVYPVDRHDYLVSVVVSLVSSVVSNYAYEYENEDQFRHLSLVSSCVSSPQPDQFDADPHQTFSTGGDLVRRRSLRRVLRSLLVVLLSCQPSHAEYEHALPQHSCPRVVSQRLCLQPVCVPPNPPPGDPLRLLSVQVSQQSSQVSNVVSNHQYEYEFQNQCWVVPCPSDHHDLSYAYAQADCADVNRHTDALQSNVVSNHAYAAAHLQQEDEAQLDDPPSDPRHLVSNLVSLQPAAFLHHHRHVPDRHDHSTYYHYYHHPPRNHDDDPVSSSVSVNSNCVSHQSNGFHGCPVVVVLLVPADPDQVQFDPVLVVQLVVLNVLLVPPDRGGTSVCNVSNVVSSVSNVVSSVVTHGD

CATH classification: 3.20.20.80 (+1 more: 1.20.1270.90)

Radius of gyration: 24.54 Å; Cα contacts (8 Å, |Δi|>4): 921; chains: 1; bounding box: 52×97×41 Å

InterPro domains:
  IPR005877 YSIRK Gram-positive signal peptide [PF04650] (4-24)
  IPR005877 YSIRK Gram-positive signal peptide [TIGR01168] (2-35)
  IPR011098 G5 domain [PF07501] (1067-1136)
  IPR011098 G5 domain [PF07501] (1159-1228)
  IPR011098 G5 domain [PS51109] (1059-1138)
  IPR011098 G5 domain [PS51109] (1150-1230)
  IPR011098 G5 domain [SM01208] (1061-1138)
  IPR011098 G5 domain [SM01208] (1152-1230)
  IPR015883 Beta-hexosaminidase, catalytic domain [PF00728] (191-521)
  IPR015883 Beta-hexosaminidase, catalytic domain [PF00728] (636-908)
  IPR017853 Glycoside hydrolase superfamily [SSF51445] (191-538)
  IPR017853 Glycoside hydrolase superfamily [SSF51445] (636-973)
  IPR019931 LPXTG cell wall anchor motif [PF00746] (1277-1311)
  IPR019931 LPXTG cell wall anchor motif [PS50847] (1281-1312)
  IPR052764 Glycosyl Hydrolase 20 Enzymes [PTHR43678] (1-807)